Protein AF-S3BIA4-F1 (afdb_monomer_lite)

Secondary structure (DSSP, 8-state):
-HHHHHHHHHHHHHHHTT--SHHHHHHHHHHHHHHHHHHHHHHHHHHHHHHHHHHHHHHHHHHHHHHHHHHH-TT--HHHHHHHHHHHHHT--HHHHHHHEEEEEEEEEETTEEEEEEEEEEEEPPSSS-PPPEEEEEEEEEE-----EEEEEEEE-STTS-HHHHHHHHHHHHHHHHHHTTT-TTEEEEEEEESSSEE---TTTHHHHHHHHBPTTTSS-GGGGGTHHHHS-SSTT-TTSHHHHHT--EEE--PPTTPPP-TTS-STT-BEEE---STTT---GGGS-TT--EEEEEEEE--TT-S--EEEEEEEEEE--TTS-SSPPEEEE--HHHHHHHHHHHHHHTTT------HHHHHHHHHHTT-GGGGSTT-

Foldseek 3Di:
DVVVVVVVVVVVLVVLVPDPDPVSVVVVVVVVVVVLVVVLVVVLVVVVVVLLVLLQVLQQQLQAVLQAVCVVPVVDPSQVSSLVSSVVSSPDDPVQSVPFKDWDKDWDADPNFITIKIKIKGWRASPRNRDHTDIRIDIDIDTDDQDAEEFEAFDEQALVQDLVNLVVSLVVLLVCLCVPQAPDPRYWYKYFYWFQFAFAFDPVCRLVLLVFLAAPCLQCPLLNVFFCVFQVADGCSGCLQLCNVLRGFGWDQQDDVPDDDDLAAASGNRTRGDFAPPQSFADPCVVFDPPWRKTKGWQFGQGSVSPDGDDDTDIGMGTGALRYFSQHMGAIDSDSVVSSVSSVSSSVSNVGHHHGHDVSNSVVVRSSSVRPSHVDPSD

Organism: NCBI:txid1203554

Sequence (379 aa):
MISLLCKRAQSLLARVLREESGSAAVNVVFFLIGGIALTAFVVDATRVSADGARLKQATDAAAQAVAMEAAKDSETDVLGMAQRYVAVNLGLDKEQLSRDLSVAVEPVTWNDYEGYRVSASFRALPSLLGGPGKTVEVASAAVAIYNPLEIALVVPSTINETQRDMQAIRDIGEAFYDEVIDGRADRWMALVPYSDGVNVWDDAKGVSRIRSWALPDRIEPQWFRYIKQGAGVSNLASPDMPDVRKKILHVRRGMRGGELFDWTEPPGGSFEISAETCYGGNCIMSNYPGGWPYITWRGPVIPSAGNGLTGPTDQRWIAADGTVPLTALLPLTDEREKFTARLQKMIGDHEEINHAINMNIAMGWGAMALSPGFRGIDG

Structure (mmCIF, N/CA/C/O backbone):
data_AF-S3BIA4-F1
#
_entry.id   AF-S3BIA4-F1
#
loop_
_atom_site.group_PDB
_atom_site.id
_atom_site.type_symbol
_atom_site.label_atom_id
_atom_site.label_alt_id
_atom_site.label_comp_id
_atom_site.label_asym_id
_atom_site.label_entity_id
_atom_site.label_seq_id
_atom_site.pdbx_PDB_ins_code
_atom_site.Cartn_x
_atom_site.Cartn_y
_atom_site.Cartn_z
_atom_site.occupancy
_atom_site.B_iso_or_equiv
_atom_site.auth_seq_id
_atom_site.auth_comp_id
_atom_site.auth_asym_id
_atom_site.auth_atom_id
_atom_site.pdbx_PDB_model_num
ATOM 1 N N . MET A 1 1 ? -23.636 -0.942 69.032 1.00 43.38 1 MET A N 1
ATOM 2 C CA . MET A 1 1 ? -25.107 -1.142 69.058 1.00 43.38 1 MET A CA 1
ATOM 3 C C . MET A 1 1 ? -25.526 -2.607 68.936 1.00 43.38 1 MET A C 1
ATOM 5 O O . MET A 1 1 ? -26.289 -3.053 69.782 1.00 43.38 1 MET A O 1
ATOM 9 N N . ILE A 1 2 ? -25.007 -3.378 67.971 1.00 40.28 2 ILE A N 1
ATOM 10 C CA . ILE A 1 2 ? -25.405 -4.786 67.736 1.00 40.28 2 ILE A CA 1
ATOM 11 C C . ILE A 1 2 ? -25.135 -5.708 68.950 1.00 40.28 2 ILE A C 1
ATOM 13 O O . ILE A 1 2 ? -25.978 -6.534 69.291 1.00 40.28 2 ILE A O 1
ATOM 17 N N . SER A 1 3 ? -24.027 -5.527 69.686 1.00 44.41 3 SER A N 1
ATOM 18 C CA . SER A 1 3 ? -23.702 -6.399 70.838 1.00 44.41 3 SER A CA 1
ATOM 19 C C . SER A 1 3 ? -24.593 -6.187 72.074 1.00 44.41 3 SER A C 1
ATOM 21 O O . SER A 1 3 ? -24.801 -7.118 72.852 1.00 44.41 3 SER A O 1
ATOM 23 N N . LEU A 1 4 ? -25.165 -4.990 72.244 1.00 47.75 4 LEU A N 1
ATOM 24 C CA . LEU A 1 4 ? -26.103 -4.673 73.330 1.00 47.75 4 LEU A CA 1
ATOM 25 C C . LEU A 1 4 ? -27.500 -5.250 73.062 1.00 47.75 4 LEU A C 1
ATOM 27 O O . LEU A 1 4 ? -28.145 -5.743 73.987 1.00 47.75 4 LEU A O 1
ATOM 31 N N . LEU A 1 5 ? -27.932 -5.246 71.796 1.00 47.91 5 LEU A N 1
ATOM 32 C CA . LEU A 1 5 ? -29.157 -5.914 71.344 1.00 47.91 5 LEU A CA 1
ATOM 33 C C . LEU A 1 5 ? -29.059 -7.435 71.521 1.00 47.91 5 LEU A C 1
ATOM 35 O O . LEU A 1 5 ? -29.985 -8.046 72.046 1.00 47.91 5 LEU A O 1
ATOM 39 N N . CYS A 1 6 ? -27.906 -8.024 71.189 1.00 49.22 6 CYS A N 1
ATOM 40 C CA . CYS A 1 6 ? -27.667 -9.462 71.331 1.00 49.22 6 CYS A CA 1
ATOM 41 C C . CYS A 1 6 ? -27.722 -9.927 72.800 1.00 49.22 6 CYS A C 1
ATOM 43 O O . CYS A 1 6 ? -28.390 -10.908 73.119 1.00 49.22 6 CYS A O 1
ATOM 45 N N . LYS A 1 7 ? -27.102 -9.171 73.723 1.00 60.09 7 LYS A N 1
ATOM 46 C CA . LYS A 1 7 ? -27.138 -9.477 75.167 1.00 60.09 7 LYS A CA 1
ATOM 47 C C . LYS A 1 7 ? -28.540 -9.351 75.776 1.00 60.09 7 LYS A C 1
ATOM 49 O O . LYS A 1 7 ? -28.908 -10.162 76.622 1.00 60.09 7 LYS A O 1
ATOM 54 N N . ARG A 1 8 ? -29.335 -8.359 75.350 1.00 55.94 8 ARG A N 1
ATOM 55 C CA . ARG A 1 8 ? -30.739 -8.213 75.786 1.00 55.94 8 ARG A CA 1
ATOM 56 C C . ARG A 1 8 ? -31.646 -9.301 75.211 1.00 55.94 8 ARG A C 1
ATOM 58 O O . ARG A 1 8 ? -32.520 -9.781 75.922 1.00 55.94 8 ARG A O 1
ATOM 65 N N . ALA A 1 9 ? -31.430 -9.715 73.964 1.00 56.25 9 ALA A N 1
ATOM 66 C CA . ALA A 1 9 ? -32.179 -10.809 73.351 1.00 56.25 9 ALA A CA 1
ATOM 67 C C . ALA A 1 9 ? -31.901 -12.149 74.052 1.00 56.25 9 ALA A C 1
ATOM 69 O O . ALA A 1 9 ? -32.837 -12.885 74.351 1.00 56.25 9 ALA A O 1
ATOM 70 N N . GLN A 1 10 ? -30.637 -12.424 74.400 1.00 65.00 10 GLN A N 1
ATOM 71 C CA . GLN A 1 10 ? -30.249 -13.621 75.156 1.00 65.00 10 GLN A CA 1
ATOM 72 C C .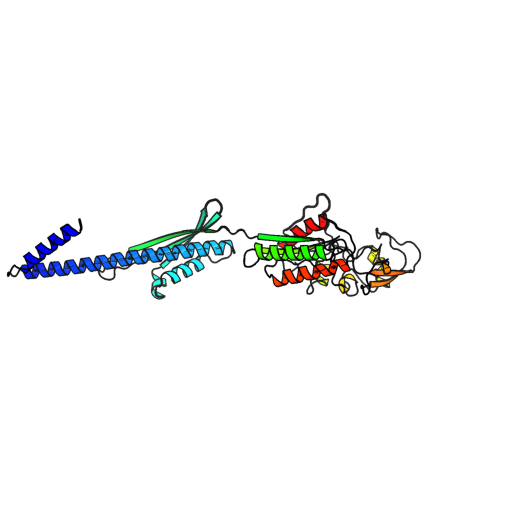 GLN A 1 10 ? -30.886 -13.674 76.552 1.00 65.00 10 GLN A C 1
ATOM 74 O O . GLN A 1 10 ? -31.347 -14.735 76.970 1.00 65.00 10 GLN A O 1
ATOM 79 N N . SER A 1 11 ? -30.954 -12.545 77.268 1.00 63.41 11 SER A N 1
ATOM 80 C CA . SER A 1 11 ? -31.575 -12.513 78.599 1.00 63.41 11 SER A CA 1
ATOM 81 C C . SER A 1 11 ? -33.101 -12.643 78.549 1.00 63.41 11 SER A C 1
ATOM 83 O O . SER A 1 11 ? -33.685 -13.270 79.431 1.00 63.41 11 SER A O 1
ATOM 85 N N . LEU A 1 12 ? -33.744 -12.105 77.508 1.00 59.97 12 LEU A N 1
ATOM 86 C CA . LEU A 1 12 ? -35.177 -12.274 77.253 1.00 59.97 12 LEU A CA 1
ATOM 87 C C . LEU A 1 12 ? -35.523 -13.725 76.898 1.00 59.97 12 LEU A C 1
ATOM 89 O O . LEU A 1 12 ? -36.446 -14.278 77.492 1.00 59.97 12 LEU A O 1
ATOM 93 N N . LEU A 1 13 ? -34.748 -14.369 76.018 1.00 58.59 13 LEU A N 1
ATOM 94 C CA . LEU A 1 13 ? -34.943 -15.780 75.661 1.00 58.59 13 LEU A CA 1
ATOM 95 C C . LEU A 1 13 ? -34.800 -16.697 76.884 1.00 58.59 13 LEU A C 1
ATOM 97 O O . LEU A 1 13 ? -35.632 -17.570 77.112 1.00 58.59 13 LEU A O 1
ATOM 101 N N . ALA A 1 14 ? -33.771 -16.460 77.704 1.00 64.44 14 ALA A N 1
ATOM 102 C CA . ALA A 1 14 ? -33.516 -17.234 78.917 1.00 64.44 14 ALA A CA 1
ATOM 103 C C . ALA A 1 14 ? -34.616 -17.071 79.980 1.00 64.44 14 ALA A C 1
ATOM 105 O O . ALA A 1 14 ? -34.832 -17.971 80.791 1.00 64.44 14 ALA A O 1
ATOM 106 N N . ARG A 1 15 ? -35.308 -15.925 79.990 1.00 62.84 15 ARG A N 1
ATOM 107 C CA . ARG A 1 15 ? -36.414 -15.647 80.913 1.00 62.84 15 ARG A CA 1
ATOM 108 C C . ARG A 1 15 ? -37.718 -16.300 80.454 1.00 62.84 15 ARG A C 1
ATOM 110 O O . ARG A 1 15 ? -38.421 -16.857 81.284 1.00 62.84 15 ARG A O 1
ATOM 117 N N . VAL A 1 16 ? -37.986 -16.300 79.148 1.00 56.84 16 VAL A N 1
ATOM 118 C CA . VAL A 1 16 ? -39.157 -16.959 78.541 1.00 56.84 16 VAL A CA 1
ATOM 119 C C . VAL A 1 16 ? -39.058 -18.485 78.631 1.00 56.84 16 VAL A C 1
ATOM 121 O O . VAL A 1 16 ? -40.048 -19.143 78.919 1.00 56.84 16 VAL A O 1
ATOM 124 N N . LEU A 1 17 ? -37.858 -19.053 78.470 1.00 58.50 17 LEU A N 1
ATOM 125 C CA . LEU A 1 17 ? -37.612 -20.496 78.625 1.00 58.50 17 LEU A CA 1
ATOM 126 C C . LEU A 1 17 ? -37.748 -21.003 80.076 1.00 58.50 17 LEU A C 1
ATOM 128 O O . LEU A 1 17 ? -37.737 -22.210 80.292 1.00 58.50 17 LEU A O 1
ATOM 132 N N . ARG A 1 18 ? -37.849 -20.105 81.067 1.00 63.12 18 ARG A N 1
ATOM 133 C CA . ARG A 1 18 ? -37.967 -20.436 82.499 1.00 63.12 18 ARG A CA 1
ATOM 134 C C . ARG A 1 18 ? -39.399 -20.381 83.048 1.00 63.12 18 ARG A C 1
ATOM 136 O O . ARG A 1 18 ? -39.588 -20.729 84.209 1.00 63.12 18 ARG A O 1
ATOM 143 N N . GLU A 1 19 ? -40.391 -19.947 82.270 1.00 51.38 19 GLU A N 1
ATOM 144 C CA . GLU A 1 19 ? -41.794 -19.902 82.714 1.00 51.38 19 GLU A CA 1
ATOM 145 C C . GLU A 1 19 ? -42.533 -21.202 82.339 1.00 51.38 19 GLU A C 1
ATOM 147 O O . GLU A 1 19 ? -42.832 -21.447 81.179 1.00 51.38 19 GLU A O 1
ATOM 152 N N . GLU A 1 20 ? -42.878 -22.045 83.317 1.00 50.62 20 GLU A N 1
ATOM 153 C CA . GLU A 1 20 ? -43.645 -23.294 83.120 1.00 50.62 20 GLU A CA 1
ATOM 154 C C . GLU A 1 20 ? -45.171 -23.065 83.049 1.00 50.62 20 GLU A C 1
ATOM 156 O O . GLU A 1 20 ? -45.965 -23.757 83.683 1.00 50.62 20 GLU A O 1
ATOM 161 N N . SER A 1 21 ? -45.620 -22.077 82.276 1.00 54.34 21 SER A N 1
ATOM 162 C CA . SER A 1 21 ? -47.048 -21.891 81.978 1.00 54.34 21 SER A CA 1
ATOM 163 C C . SER A 1 21 ? -47.266 -21.877 80.468 1.00 54.34 21 SER A C 1
ATOM 165 O O . SER A 1 21 ? -46.373 -21.491 79.717 1.00 54.34 21 SER A O 1
ATOM 167 N N . GLY A 1 22 ? -48.440 -22.311 79.995 1.00 48.25 22 GLY A N 1
ATOM 168 C CA . GLY A 1 22 ? -48.741 -22.519 78.568 1.00 48.25 22 GLY A CA 1
ATOM 169 C C . GLY A 1 22 ? -48.501 -21.320 77.630 1.00 48.25 22 GLY A C 1
ATOM 170 O O . GLY A 1 22 ? -48.536 -21.497 76.416 1.00 48.25 22 GLY A O 1
ATOM 171 N N . SER A 1 23 ? -48.206 -20.121 78.151 1.00 52.47 23 SER A N 1
ATOM 172 C CA . SER A 1 23 ? -47.787 -18.950 77.367 1.00 52.47 23 SER A CA 1
ATOM 173 C C . SER A 1 23 ? -46.310 -18.984 76.934 1.00 52.47 23 SER A C 1
ATOM 175 O O . SER A 1 23 ? -45.966 -18.409 75.901 1.00 52.47 23 SER A O 1
ATOM 177 N N . ALA A 1 24 ? -45.431 -19.684 77.658 1.00 53.91 24 ALA A N 1
ATOM 178 C CA . ALA A 1 24 ? -44.005 -19.759 77.337 1.00 53.91 24 ALA A CA 1
ATOM 179 C C . ALA A 1 24 ? -43.740 -20.574 76.068 1.00 53.91 24 ALA A C 1
ATOM 181 O O . ALA A 1 24 ? -42.945 -20.160 75.228 1.00 53.91 24 ALA A O 1
ATOM 182 N N . ALA A 1 25 ? -44.470 -21.677 75.875 1.00 55.44 25 ALA A N 1
ATOM 183 C CA . ALA A 1 25 ? -44.420 -22.456 74.638 1.00 55.44 25 ALA A CA 1
ATOM 184 C C . ALA A 1 25 ? -44.837 -21.608 73.423 1.00 55.44 25 ALA A C 1
ATOM 186 O O . ALA A 1 25 ? -44.184 -21.647 72.383 1.00 55.44 25 ALA A O 1
ATOM 187 N N . VAL A 1 26 ? -45.870 -20.774 73.580 1.00 56.50 26 VAL A N 1
ATOM 188 C CA . VAL A 1 26 ? -46.344 -19.855 72.534 1.00 56.50 26 VAL A CA 1
ATOM 189 C C . VAL A 1 26 ? -45.287 -18.790 72.219 1.00 56.50 26 VAL A C 1
ATOM 191 O O . VAL A 1 26 ? -44.965 -18.572 71.052 1.00 56.50 26 VAL A O 1
ATOM 194 N N . ASN A 1 27 ? -44.672 -18.183 73.236 1.00 57.88 27 ASN A N 1
ATOM 195 C CA . ASN A 1 27 ? -43.607 -17.195 73.044 1.00 57.88 27 ASN A CA 1
ATOM 196 C C . ASN A 1 27 ? -42.353 -17.797 72.388 1.00 57.88 27 ASN A C 1
ATOM 198 O O . ASN A 1 27 ? -41.784 -17.180 71.490 1.00 57.88 27 ASN A O 1
ATOM 202 N N . VAL A 1 28 ? -41.937 -19.005 72.783 1.00 63.72 28 VAL A N 1
ATOM 203 C CA . VAL A 1 28 ? -40.812 -19.724 72.156 1.00 63.72 28 VAL A CA 1
ATOM 204 C C . VAL A 1 28 ? -41.084 -19.981 70.673 1.00 63.72 28 VAL A C 1
ATOM 206 O O . VAL A 1 28 ? -40.201 -19.747 69.849 1.00 63.72 28 VAL A O 1
ATOM 209 N N . VAL A 1 29 ? -42.306 -20.387 70.315 1.00 64.12 29 VAL A N 1
ATOM 210 C CA . VAL A 1 29 ? -42.715 -20.574 68.915 1.00 64.12 29 VAL A CA 1
ATOM 211 C C . VAL A 1 29 ? -42.663 -19.251 68.142 1.00 64.12 29 VAL A C 1
ATOM 213 O O . VAL A 1 29 ? -42.110 -19.221 67.044 1.00 64.12 29 VAL A O 1
ATOM 216 N N . PHE A 1 30 ? -43.131 -18.137 68.716 1.00 65.31 30 PHE A N 1
ATOM 217 C CA . PHE A 1 30 ? -43.017 -16.818 68.078 1.00 65.31 30 PHE A CA 1
ATOM 218 C C . PHE A 1 30 ? -41.562 -16.368 67.880 1.00 65.31 30 PHE A C 1
ATOM 220 O O . PHE A 1 30 ? -41.237 -15.829 66.822 1.00 65.31 30 PHE A O 1
ATOM 227 N N . PHE A 1 31 ? -40.667 -16.618 68.842 1.00 68.81 31 PHE A N 1
ATOM 228 C CA . PHE A 1 31 ? -39.239 -16.314 68.688 1.00 68.81 31 PHE A CA 1
ATOM 229 C C . PHE A 1 31 ? -38.562 -17.187 67.627 1.00 68.81 31 PHE A C 1
ATOM 231 O O . PHE A 1 31 ? -37.722 -16.687 66.882 1.00 68.81 31 PHE A O 1
ATOM 238 N N . LEU A 1 32 ? -38.940 -18.463 67.522 1.00 65.31 32 LEU A N 1
ATOM 239 C CA . LEU A 1 32 ? -38.460 -19.370 66.476 1.00 65.31 32 LEU A CA 1
ATOM 240 C C . LEU A 1 32 ? -38.919 -18.920 65.086 1.00 65.31 32 LEU A C 1
ATOM 242 O O . LEU A 1 32 ? -38.095 -18.795 64.184 1.00 65.31 32 LEU A O 1
ATOM 246 N N . ILE A 1 33 ? -40.207 -18.603 64.930 1.00 67.75 33 ILE A N 1
ATOM 247 C CA . ILE A 1 33 ? -40.769 -18.098 63.670 1.00 67.75 33 ILE A CA 1
ATOM 248 C C . ILE A 1 33 ? -40.123 -16.758 63.294 1.00 67.75 33 ILE A C 1
ATOM 250 O O . ILE A 1 33 ? -39.681 -16.584 62.160 1.00 67.75 33 ILE A O 1
ATOM 254 N N . GLY A 1 34 ? -39.996 -15.829 64.247 1.00 64.38 34 GLY A N 1
ATOM 255 C CA . GLY A 1 34 ? -39.342 -14.537 64.030 1.00 64.38 34 GLY A CA 1
ATOM 256 C C . GLY A 1 34 ? -37.853 -14.662 63.695 1.00 64.38 34 GLY A C 1
ATOM 257 O O . GLY A 1 34 ? -37.352 -13.936 62.839 1.00 64.38 34 GLY A O 1
ATOM 258 N N . GLY A 1 35 ? -37.150 -15.612 64.319 1.00 68.25 35 GLY A N 1
ATOM 259 C CA . GLY A 1 35 ? -35.746 -15.912 64.040 1.00 68.25 35 GLY A CA 1
ATOM 260 C C . GLY A 1 35 ? -35.528 -16.483 62.639 1.00 68.25 35 GLY A C 1
ATOM 261 O O . GLY A 1 35 ? -34.635 -16.016 61.936 1.00 68.25 35 GLY A O 1
ATOM 262 N N . ILE A 1 36 ? -36.373 -17.430 62.214 1.00 71.88 36 ILE A N 1
ATOM 263 C CA . ILE A 1 36 ? -36.353 -18.009 60.859 1.00 71.88 36 ILE A CA 1
ATOM 264 C C . ILE A 1 36 ? -36.692 -16.946 59.807 1.00 71.88 36 ILE A C 1
ATOM 266 O O . ILE A 1 36 ? -36.041 -16.875 58.767 1.00 71.88 36 ILE A O 1
ATOM 270 N N . ALA A 1 37 ? -37.670 -16.080 60.079 1.00 66.94 37 ALA A N 1
ATOM 271 C CA . ALA A 1 37 ? -38.014 -14.982 59.181 1.00 66.94 37 ALA A CA 1
ATOM 272 C C . ALA A 1 37 ? -36.857 -13.974 59.027 1.00 66.94 37 ALA A C 1
ATOM 274 O O . ALA A 1 37 ? -36.592 -13.501 57.924 1.00 66.94 37 ALA A O 1
ATOM 275 N N . LEU A 1 38 ? -36.130 -13.679 60.111 1.00 67.25 38 LEU A N 1
ATOM 276 C CA . LEU A 1 38 ? -34.954 -12.802 60.090 1.00 67.25 38 LEU A CA 1
ATOM 277 C C . LEU A 1 38 ? -33.794 -13.395 59.287 1.00 67.25 38 LEU A C 1
ATOM 279 O O . LEU A 1 38 ? -33.192 -12.687 58.483 1.00 67.25 38 LEU A O 1
ATOM 283 N N . THR A 1 39 ? -33.472 -14.676 59.473 1.00 69.56 39 THR A N 1
ATOM 284 C CA . THR A 1 39 ? -32.423 -15.330 58.677 1.00 69.56 39 THR A CA 1
ATOM 285 C C . THR A 1 39 ? -32.820 -15.442 57.211 1.00 69.56 39 THR A C 1
ATOM 287 O O . THR A 1 39 ? -31.991 -15.152 56.352 1.00 69.56 39 THR A O 1
ATOM 290 N N . ALA A 1 40 ? -34.080 -15.768 56.914 1.00 68.62 40 ALA A N 1
ATOM 291 C CA . ALA A 1 40 ? -34.603 -15.765 55.551 1.00 68.62 40 ALA A CA 1
ATOM 292 C C . ALA A 1 40 ? -34.499 -14.374 54.898 1.00 68.62 40 ALA A C 1
ATOM 294 O O . ALA A 1 40 ? -34.045 -14.269 53.763 1.00 68.62 40 ALA A O 1
ATOM 295 N N . PHE A 1 41 ? -34.813 -13.303 55.638 1.00 72.44 41 PHE A N 1
ATOM 296 C CA . PHE A 1 41 ? -34.658 -11.924 55.163 1.00 72.44 41 PHE A CA 1
ATOM 297 C C . PHE A 1 41 ? -33.201 -11.581 54.863 1.00 72.44 41 PHE A C 1
ATOM 299 O O . PHE A 1 41 ? -32.908 -11.004 53.820 1.00 72.44 41 PHE A O 1
ATOM 306 N N . VAL A 1 42 ? -32.279 -11.947 55.758 1.00 72.94 42 VAL A N 1
ATOM 307 C CA . VAL A 1 42 ? -30.845 -11.704 55.558 1.00 72.94 42 VAL A CA 1
ATOM 308 C C . VAL A 1 42 ? -30.334 -12.453 54.327 1.00 72.94 42 VAL A C 1
ATOM 310 O O . VAL A 1 42 ? -29.602 -11.864 53.539 1.00 72.94 42 VAL A O 1
ATOM 313 N N . VAL A 1 43 ? -30.736 -13.711 54.130 1.00 73.94 43 VAL A N 1
ATOM 314 C CA . VAL A 1 43 ? -30.337 -14.515 52.963 1.00 73.94 43 VAL A CA 1
ATOM 315 C C . VAL A 1 43 ? -30.920 -13.957 51.663 1.00 73.94 43 VAL A C 1
ATOM 317 O O . VAL A 1 43 ? -30.187 -13.803 50.688 1.00 73.94 43 VAL A O 1
ATOM 320 N N . ASP A 1 44 ? -32.207 -13.602 51.633 1.00 73.25 44 ASP A N 1
ATOM 321 C CA . ASP A 1 44 ? -32.818 -13.000 50.442 1.00 73.25 44 ASP A CA 1
ATOM 322 C C . ASP A 1 44 ? -32.177 -11.626 50.134 1.00 73.25 44 ASP A C 1
ATOM 324 O O . ASP A 1 44 ? -31.879 -11.325 48.978 1.00 73.25 44 ASP A O 1
ATOM 328 N N . ALA A 1 45 ? -31.866 -10.812 51.151 1.00 69.00 45 ALA A N 1
ATOM 329 C CA . ALA A 1 45 ? -31.207 -9.516 50.971 1.00 69.00 45 ALA A CA 1
ATOM 330 C C . ALA A 1 45 ? -29.757 -9.639 50.464 1.00 69.00 45 ALA A C 1
ATOM 332 O O . ALA A 1 45 ? -29.339 -8.864 49.594 1.00 69.00 45 ALA A O 1
ATOM 333 N N . THR A 1 46 ? -28.979 -10.603 50.973 1.00 72.62 46 THR A N 1
ATOM 334 C CA . THR A 1 46 ? -27.608 -10.839 50.492 1.00 72.62 46 THR A CA 1
ATOM 335 C C . THR A 1 46 ? -27.593 -11.380 49.069 1.00 72.62 46 THR A C 1
ATOM 337 O O . THR A 1 46 ? -26.749 -10.957 48.281 1.00 72.62 46 THR A O 1
ATOM 340 N N . ARG A 1 47 ? -28.554 -12.236 48.707 1.00 71.81 47 ARG A N 1
ATOM 341 C CA . ARG A 1 47 ? -28.699 -12.769 47.349 1.00 71.81 47 ARG A CA 1
ATOM 342 C C . ARG A 1 47 ? -29.042 -11.676 46.337 1.00 71.81 47 ARG A C 1
ATOM 344 O O . ARG A 1 47 ? -28.310 -11.516 45.369 1.00 71.81 47 ARG A O 1
ATOM 351 N N . VAL A 1 48 ? -30.047 -10.842 46.622 1.00 72.12 48 VAL A N 1
ATOM 352 C CA . VAL A 1 48 ? -30.406 -9.687 45.769 1.00 72.12 48 VAL A CA 1
ATOM 353 C C . VAL A 1 48 ? -29.219 -8.734 45.578 1.00 72.12 48 VAL A C 1
ATOM 355 O O . VAL A 1 48 ? -28.998 -8.220 44.483 1.00 72.12 48 VAL A O 1
ATOM 358 N N . SER A 1 49 ? -28.429 -8.508 46.632 1.00 73.69 49 SER A N 1
ATOM 359 C CA . SER A 1 49 ? -27.235 -7.654 46.557 1.00 73.69 49 SER A CA 1
ATOM 360 C C . SER A 1 49 ? -26.122 -8.283 45.707 1.00 73.69 49 SER A C 1
ATOM 362 O O . SER A 1 49 ? -25.485 -7.589 44.917 1.00 73.69 49 SER A O 1
ATOM 364 N N . ALA A 1 50 ? -25.898 -9.594 45.842 1.00 74.94 50 ALA A N 1
ATOM 365 C CA . ALA A 1 50 ? -24.923 -10.331 45.042 1.00 74.94 50 ALA A CA 1
ATOM 366 C C . ALA A 1 50 ? -25.313 -10.373 43.554 1.00 74.94 50 ALA A C 1
ATOM 368 O O . ALA A 1 50 ? -24.452 -10.186 42.694 1.00 74.94 50 ALA A O 1
ATOM 369 N N . ASP A 1 51 ? -26.601 -10.546 43.253 1.00 75.38 51 ASP A N 1
ATOM 370 C CA . ASP A 1 51 ? -27.128 -10.541 41.886 1.00 75.38 51 ASP A CA 1
ATOM 371 C C . ASP A 1 51 ? -26.952 -9.163 41.229 1.00 75.38 51 ASP A C 1
ATOM 373 O O . ASP A 1 51 ? -26.507 -9.074 40.085 1.00 75.38 51 ASP A O 1
ATOM 377 N N . GLY A 1 52 ? -27.194 -8.074 41.969 1.00 77.19 52 GLY A N 1
ATOM 378 C CA . GLY A 1 52 ? -26.939 -6.714 41.485 1.00 77.19 52 GLY A CA 1
ATOM 379 C C . GLY A 1 52 ? -25.461 -6.432 41.194 1.00 77.19 52 GLY A C 1
ATOM 380 O O . GLY A 1 52 ? -25.141 -5.797 40.190 1.00 77.19 52 GLY A O 1
ATOM 381 N N . ALA A 1 53 ? -24.546 -6.942 42.024 1.00 81.31 53 ALA A N 1
ATOM 382 C CA . ALA A 1 53 ? -23.108 -6.805 41.790 1.00 81.31 53 ALA A CA 1
ATOM 383 C C . ALA A 1 53 ? -22.649 -7.576 40.539 1.00 81.31 53 ALA A C 1
ATOM 385 O O . ALA A 1 53 ? -21.875 -7.047 39.741 1.00 81.31 53 ALA A O 1
ATOM 386 N N . ARG A 1 54 ? -23.166 -8.796 40.328 1.00 82.69 54 ARG A N 1
ATOM 387 C CA . ARG A 1 54 ? -22.904 -9.586 39.111 1.00 82.69 54 ARG A CA 1
ATOM 388 C C . ARG A 1 54 ? -23.459 -8.907 37.867 1.00 82.69 54 ARG A C 1
ATOM 390 O O . ARG A 1 54 ? -22.754 -8.807 36.869 1.00 82.69 54 ARG A O 1
ATOM 397 N N . LEU A 1 55 ? -24.687 -8.389 37.944 1.00 85.50 55 LEU A N 1
ATOM 398 C CA . LEU A 1 55 ? -25.307 -7.628 36.862 1.00 85.50 55 LEU A CA 1
ATOM 399 C C . LEU A 1 55 ? -24.467 -6.394 36.508 1.00 85.50 55 LEU A C 1
ATOM 401 O O . LEU A 1 55 ? -24.221 -6.146 35.331 1.00 85.50 55 LEU A O 1
ATOM 405 N N . LYS A 1 56 ? -23.957 -5.663 37.508 1.00 88.19 56 LYS A N 1
ATOM 406 C CA . LYS A 1 56 ? -23.049 -4.530 37.287 1.00 88.19 56 LYS A CA 1
ATOM 407 C C . LYS A 1 56 ? -21.762 -4.943 36.587 1.00 88.19 56 LYS A C 1
ATOM 409 O O . LYS A 1 56 ? -21.438 -4.356 35.563 1.00 88.19 56 LYS A O 1
ATOM 414 N N . GLN A 1 57 ? -21.086 -5.980 37.074 1.00 88.62 57 GLN A N 1
ATOM 415 C CA . GLN A 1 57 ? -19.858 -6.482 36.455 1.00 88.62 57 GLN A CA 1
ATOM 416 C C . GLN A 1 57 ? -20.086 -6.948 35.006 1.00 88.62 57 GLN A C 1
ATOM 418 O O . GLN A 1 57 ? -19.286 -6.647 34.123 1.00 88.62 57 GLN A O 1
ATOM 423 N N . ALA A 1 58 ? -21.199 -7.639 34.747 1.00 89.50 58 ALA A N 1
ATOM 424 C CA . ALA A 1 58 ? -21.596 -8.078 33.413 1.00 89.50 58 ALA A CA 1
ATOM 425 C C . ALA A 1 58 ? -21.863 -6.890 32.471 1.00 89.50 58 ALA A C 1
ATOM 427 O O . ALA A 1 58 ? -21.432 -6.899 31.319 1.00 89.50 58 ALA A O 1
ATOM 428 N N . THR A 1 59 ? -22.530 -5.852 32.978 1.00 91.00 59 THR A N 1
ATOM 429 C CA . THR A 1 59 ? -22.840 -4.622 32.235 1.00 91.00 59 THR A CA 1
ATOM 430 C C . THR A 1 59 ? -21.580 -3.786 31.975 1.00 91.00 59 THR A C 1
ATOM 432 O O . THR A 1 59 ? -21.429 -3.245 30.884 1.00 91.00 59 THR A O 1
ATOM 435 N N . ASP A 1 60 ? -20.635 -3.731 32.923 1.00 91.50 60 ASP A N 1
ATOM 436 C CA . ASP A 1 60 ? -19.326 -3.078 32.754 1.00 91.50 60 ASP A CA 1
ATOM 437 C C . ASP A 1 60 ? -18.502 -3.751 31.649 1.00 91.50 60 ASP A C 1
ATOM 439 O O . ASP A 1 60 ? -18.019 -3.078 30.738 1.00 91.50 60 ASP A O 1
ATOM 443 N N . ALA A 1 61 ? -18.401 -5.084 31.687 1.00 90.12 61 ALA A N 1
ATOM 444 C CA . ALA A 1 61 ? -17.704 -5.855 30.660 1.00 90.12 61 ALA A CA 1
ATOM 445 C C . ALA A 1 61 ? -18.358 -5.689 29.278 1.00 90.12 61 ALA A C 1
ATOM 447 O O . ALA A 1 61 ? -17.658 -5.515 28.282 1.00 90.12 61 ALA A O 1
ATOM 448 N N . ALA A 1 62 ? -19.695 -5.701 29.221 1.00 92.25 62 ALA A N 1
ATOM 449 C CA . ALA A 1 62 ? -20.441 -5.477 27.989 1.00 92.25 62 ALA A CA 1
ATOM 450 C C . ALA A 1 62 ? -20.193 -4.076 27.416 1.00 92.25 62 ALA A C 1
ATOM 452 O O . ALA A 1 62 ? -19.889 -3.959 26.233 1.00 92.25 62 ALA A O 1
ATOM 453 N N . ALA A 1 63 ? -20.269 -3.026 28.242 1.00 92.94 63 ALA A N 1
ATOM 454 C CA . ALA A 1 63 ? -20.023 -1.656 27.801 1.00 92.94 63 ALA A CA 1
ATOM 455 C C . ALA A 1 63 ? -18.605 -1.492 27.241 1.00 92.94 63 ALA A C 1
ATOM 457 O O . ALA A 1 63 ? -18.443 -0.954 26.149 1.00 92.94 63 ALA A O 1
ATOM 458 N N . GLN A 1 64 ? -17.589 -2.012 27.939 1.00 91.44 64 GLN A N 1
ATOM 459 C CA . GLN A 1 64 ? -16.201 -1.955 27.477 1.00 91.44 64 GLN A CA 1
ATOM 460 C C . GLN A 1 64 ? -15.999 -2.692 26.146 1.00 91.44 64 GLN A C 1
ATOM 462 O O . GLN A 1 64 ? -15.341 -2.166 25.250 1.00 91.44 64 GLN A O 1
ATOM 467 N N . ALA A 1 65 ? -16.553 -3.899 26.012 1.00 90.06 65 ALA A N 1
ATOM 468 C CA . ALA A 1 65 ? -16.377 -4.709 24.814 1.00 90.06 65 ALA A CA 1
ATOM 469 C C . ALA A 1 65 ? -17.096 -4.102 23.601 1.00 90.06 65 ALA A C 1
ATOM 471 O O . ALA A 1 65 ? -16.504 -4.008 22.530 1.00 90.06 65 ALA A O 1
ATOM 472 N N . VAL A 1 66 ? -18.333 -3.633 23.787 1.00 92.62 66 VAL A N 1
ATOM 473 C CA . VAL A 1 66 ? -19.113 -2.963 22.739 1.00 92.62 66 VAL A CA 1
ATOM 474 C C . VAL A 1 66 ? -18.437 -1.672 22.294 1.00 92.62 66 VAL A C 1
ATOM 476 O O . VAL A 1 66 ? -18.288 -1.463 21.097 1.00 92.62 66 VAL A O 1
ATOM 479 N N . ALA A 1 67 ? -17.988 -0.832 23.234 1.00 89.62 67 ALA A N 1
ATOM 480 C CA . ALA A 1 67 ? -17.303 0.411 22.893 1.00 89.62 67 ALA A CA 1
ATOM 481 C C . ALA A 1 67 ? -16.020 0.156 22.094 1.00 89.62 67 ALA A C 1
ATOM 483 O O . ALA A 1 67 ? -15.790 0.822 21.093 1.00 89.62 67 ALA A O 1
ATOM 484 N N . MET A 1 68 ? -15.208 -0.824 22.501 1.00 86.81 68 MET A N 1
ATOM 485 C CA . MET A 1 68 ? -13.973 -1.163 21.791 1.00 86.81 68 MET A CA 1
ATOM 486 C C . MET A 1 68 ? -14.240 -1.724 20.391 1.00 86.81 68 MET A C 1
ATOM 488 O O . MET A 1 68 ? -13.553 -1.348 19.448 1.00 86.81 68 MET A O 1
ATOM 492 N N . GLU A 1 69 ? -15.204 -2.632 20.246 1.00 86.88 69 GLU A N 1
ATOM 493 C CA . GLU A 1 69 ? -15.443 -3.292 18.962 1.00 86.88 69 GLU A CA 1
ATOM 494 C C . GLU A 1 69 ? -16.123 -2.361 17.960 1.00 86.88 69 GLU A C 1
ATOM 496 O O . GLU A 1 69 ? -15.677 -2.262 16.822 1.00 86.88 69 GLU A O 1
ATOM 501 N N . ALA A 1 70 ? -17.100 -1.575 18.415 1.00 86.69 70 ALA A N 1
ATOM 502 C CA . ALA A 1 70 ? -17.722 -0.547 17.591 1.00 86.69 70 ALA A CA 1
ATOM 503 C C . ALA A 1 70 ? -16.735 0.553 17.158 1.00 86.69 70 ALA A C 1
ATOM 505 O O . ALA A 1 70 ? -16.919 1.156 16.107 1.00 86.69 70 ALA A O 1
ATOM 506 N N . ALA A 1 71 ? -15.683 0.812 17.946 1.00 83.38 71 ALA A N 1
ATOM 507 C CA . ALA A 1 71 ? -14.631 1.752 17.565 1.00 83.38 71 ALA A CA 1
ATOM 508 C C . ALA A 1 71 ? -13.682 1.201 16.485 1.00 83.38 71 ALA A C 1
ATOM 510 O O . ALA A 1 71 ? -13.065 1.990 15.774 1.00 83.38 71 ALA A O 1
ATOM 511 N N . LYS A 1 72 ? -13.564 -0.127 16.346 1.00 80.38 72 LYS A N 1
ATOM 512 C CA . LYS A 1 72 ? -12.804 -0.768 15.257 1.00 80.38 72 LYS A CA 1
ATOM 513 C C . LYS A 1 72 ? -13.644 -0.940 13.995 1.00 80.38 72 LYS A C 1
ATOM 515 O O . LYS A 1 72 ? -13.131 -0.754 12.897 1.00 80.38 72 LYS A O 1
ATOM 520 N N . ASP A 1 73 ? -14.905 -1.329 14.164 1.00 80.19 73 ASP A N 1
ATOM 521 C CA . ASP A 1 73 ? -15.856 -1.590 13.088 1.00 80.19 73 ASP A CA 1
ATOM 522 C C . ASP A 1 73 ? -17.216 -0.961 13.416 1.00 80.19 73 ASP A C 1
ATOM 524 O O . ASP A 1 73 ? -17.960 -1.435 14.283 1.00 80.19 73 ASP A O 1
ATOM 528 N N . SER A 1 74 ? -17.559 0.093 12.675 1.00 77.12 74 SER A N 1
ATOM 529 C CA . SER A 1 74 ? -18.814 0.829 12.830 1.00 77.12 74 SER A CA 1
ATOM 530 C C . SER A 1 74 ? -20.065 0.013 12.482 1.00 77.12 74 SER A C 1
ATOM 532 O O . SER A 1 74 ? -21.163 0.418 12.856 1.00 77.12 74 SER A O 1
ATOM 534 N N . GLU A 1 75 ? -19.934 -1.116 11.774 1.00 82.38 75 GLU A N 1
ATOM 535 C CA . GLU A 1 75 ? -21.058 -1.995 11.415 1.00 82.38 75 GLU A CA 1
ATOM 536 C C . GLU A 1 75 ? -21.355 -3.071 12.478 1.00 82.38 75 GLU A C 1
ATOM 538 O O . GLU A 1 75 ? -22.273 -3.881 12.317 1.00 82.38 75 GLU A O 1
ATOM 543 N N . THR A 1 76 ? -20.617 -3.075 13.593 1.00 86.88 76 THR A N 1
ATOM 544 C CA . THR A 1 76 ? -20.784 -4.051 14.676 1.00 86.88 76 THR A CA 1
ATOM 545 C C . THR A 1 76 ? -22.219 -4.078 15.228 1.00 86.88 76 THR A C 1
ATOM 547 O O . THR A 1 76 ? -22.783 -3.053 15.615 1.00 86.88 76 THR A O 1
ATOM 550 N N . ASP A 1 77 ? -22.798 -5.278 15.384 1.00 90.56 77 ASP A N 1
ATOM 551 C CA . ASP A 1 77 ? -24.057 -5.495 16.118 1.00 90.56 77 ASP A CA 1
ATOM 552 C C . ASP A 1 77 ? -23.859 -5.289 17.633 1.00 90.56 77 ASP A C 1
ATOM 554 O O . ASP A 1 77 ? -23.671 -6.230 18.416 1.00 90.56 77 ASP A O 1
ATOM 558 N N . VAL A 1 78 ? -23.894 -4.020 18.045 1.00 93.00 78 VAL A N 1
ATOM 559 C CA . VAL A 1 78 ? -23.662 -3.576 19.426 1.00 93.00 78 VAL A CA 1
ATOM 560 C C . VAL A 1 78 ? -24.674 -4.152 20.419 1.00 93.00 78 VAL A C 1
ATOM 562 O O . VAL A 1 78 ? -24.311 -4.504 21.544 1.00 93.00 78 VAL A O 1
ATOM 565 N N . LEU A 1 79 ? -25.937 -4.309 20.008 1.00 91.19 79 LEU A N 1
ATOM 566 C CA . LEU A 1 79 ? -26.998 -4.833 20.867 1.00 91.19 79 LEU A CA 1
ATOM 567 C C . LEU A 1 79 ? -26.836 -6.338 21.084 1.00 91.19 79 LEU A C 1
ATOM 569 O O . LEU A 1 79 ? -26.847 -6.799 22.230 1.00 91.19 79 LEU A O 1
ATOM 573 N N . GLY A 1 80 ? -26.651 -7.107 20.009 1.00 88.00 80 GLY A N 1
ATOM 574 C CA . GLY A 1 80 ? -26.443 -8.548 20.113 1.00 88.00 80 GLY A CA 1
ATOM 575 C C . GLY A 1 80 ? -25.157 -8.890 20.864 1.00 88.00 80 GLY A C 1
ATOM 576 O O . GLY A 1 80 ? -25.124 -9.853 21.636 1.00 88.00 80 GLY A O 1
ATOM 577 N N . MET A 1 81 ? -24.104 -8.080 20.714 1.00 90.50 81 MET A N 1
ATOM 578 C CA . MET A 1 81 ? -22.870 -8.228 21.486 1.00 90.50 81 MET A CA 1
ATOM 579 C C . MET A 1 81 ? -23.090 -7.959 22.980 1.00 90.50 81 MET A C 1
ATOM 581 O O . MET A 1 81 ? -22.716 -8.804 23.800 1.00 90.50 81 MET A O 1
ATOM 585 N N . ALA A 1 82 ? -23.754 -6.856 23.346 1.00 91.00 82 ALA A N 1
ATOM 586 C CA . ALA A 1 82 ? -24.078 -6.548 24.740 1.00 91.00 82 ALA A CA 1
ATOM 587 C C . ALA A 1 82 ? -24.904 -7.662 25.399 1.00 91.00 82 ALA A C 1
ATOM 589 O O . ALA A 1 82 ? -24.583 -8.103 26.503 1.00 91.00 82 ALA A O 1
ATOM 590 N N . GLN A 1 83 ? -25.929 -8.171 24.706 1.00 88.69 83 GLN A N 1
ATOM 591 C CA . GLN A 1 83 ? -26.772 -9.266 25.192 1.00 88.69 83 GLN A CA 1
ATOM 592 C C . GLN A 1 83 ? -25.959 -10.530 25.493 1.00 88.69 83 GLN A C 1
ATOM 594 O O . GLN A 1 83 ? -26.123 -11.125 26.560 1.00 88.69 83 GLN A O 1
ATOM 599 N N . ARG A 1 84 ? -25.048 -10.921 24.591 1.00 86.94 84 ARG A N 1
ATOM 600 C CA . ARG A 1 84 ? -24.163 -12.080 24.793 1.00 86.94 84 ARG A CA 1
ATOM 601 C C . ARG A 1 84 ? -23.228 -11.877 25.986 1.00 86.94 84 ARG A C 1
ATOM 603 O O . ARG A 1 84 ? -23.124 -12.772 26.823 1.00 86.94 84 ARG A O 1
ATOM 610 N N . TYR A 1 85 ? -22.590 -10.710 26.097 1.00 87.12 85 TYR A N 1
ATOM 611 C CA . TYR A 1 85 ? -21.685 -10.403 27.210 1.00 87.12 85 TYR A CA 1
ATOM 612 C C . TYR A 1 85 ? -22.401 -10.404 28.560 1.00 87.12 85 TYR A C 1
ATOM 614 O O . TYR A 1 85 ? -21.903 -11.000 29.518 1.00 87.12 85 TYR A O 1
ATOM 622 N N . VAL A 1 86 ? -23.579 -9.782 28.635 1.00 87.44 86 VAL A N 1
ATOM 623 C CA . VAL A 1 86 ? -24.378 -9.748 29.862 1.00 87.44 86 VAL A CA 1
ATOM 624 C C . VAL A 1 86 ? -24.829 -11.163 30.241 1.00 87.44 86 VAL A C 1
ATOM 626 O O . VAL A 1 86 ? -24.620 -11.588 31.377 1.00 87.44 86 VAL A O 1
ATOM 629 N N . ALA A 1 87 ? -25.354 -11.938 29.285 1.00 83.25 87 ALA A N 1
ATOM 630 C CA . ALA A 1 87 ? -25.836 -13.298 29.524 1.00 83.25 87 ALA A CA 1
ATOM 631 C C . ALA A 1 87 ? -24.738 -14.258 30.021 1.00 83.25 87 ALA A C 1
ATOM 633 O O . ALA A 1 87 ? -24.965 -15.004 30.974 1.00 83.25 87 ALA A O 1
ATOM 634 N N . VAL A 1 88 ? -23.545 -14.222 29.413 1.00 81.31 88 VAL A N 1
ATOM 635 C CA . VAL A 1 88 ? -22.416 -15.093 29.794 1.00 81.31 88 VAL A CA 1
ATOM 636 C C . VAL A 1 88 ? -21.912 -14.782 31.206 1.00 81.31 88 VAL A C 1
ATOM 638 O O . VAL A 1 88 ? -21.600 -15.703 31.957 1.00 81.31 88 VAL A O 1
ATOM 641 N N . ASN A 1 89 ? -21.866 -13.505 31.597 1.00 77.06 89 ASN A N 1
ATOM 642 C CA . ASN A 1 89 ? -21.331 -13.094 32.901 1.00 77.06 89 ASN A CA 1
ATOM 643 C C . ASN A 1 89 ? -22.345 -13.206 34.058 1.00 77.06 89 ASN A C 1
ATOM 645 O O . ASN A 1 89 ? -21.942 -13.255 35.219 1.00 77.06 89 ASN A O 1
ATOM 649 N N . LEU A 1 90 ? -23.649 -13.279 33.769 1.00 75.25 90 LEU A N 1
ATOM 650 C CA . LEU A 1 90 ? -24.694 -13.494 34.780 1.00 75.25 90 LEU A CA 1
ATOM 651 C C . LEU A 1 90 ? -24.800 -14.953 35.250 1.00 75.25 90 LEU A C 1
ATOM 653 O O . LEU A 1 90 ? -25.254 -15.191 36.370 1.00 75.25 90 LEU A O 1
ATOM 657 N N . GLY A 1 91 ? -24.379 -15.923 34.428 1.00 65.94 91 GLY A N 1
ATOM 658 C CA . GLY A 1 91 ? -24.416 -17.349 34.779 1.00 65.94 91 GLY A CA 1
ATOM 659 C C . GLY A 1 91 ? -25.830 -17.903 35.008 1.00 65.94 91 GLY A C 1
ATOM 660 O O . GLY A 1 91 ? -26.000 -18.818 35.811 1.00 65.94 91 GLY A O 1
ATOM 661 N N . LEU A 1 92 ? -26.839 -17.319 34.353 1.00 65.12 92 LEU A N 1
ATOM 662 C CA . LEU A 1 92 ? -28.243 -17.737 34.430 1.00 65.12 92 LEU A CA 1
ATOM 663 C C . LEU A 1 92 ? -28.544 -18.876 33.443 1.00 65.12 92 LEU A C 1
ATOM 665 O O . LEU A 1 92 ? -27.978 -18.930 32.349 1.00 65.12 92 LEU A O 1
ATOM 669 N N . ASP A 1 93 ? -29.493 -19.748 33.795 1.00 61.09 93 ASP A N 1
ATOM 670 C CA . ASP A 1 93 ? -30.004 -20.769 32.877 1.00 61.09 93 ASP A CA 1
ATOM 671 C C . ASP A 1 93 ? -30.746 -20.119 31.693 1.00 61.09 93 ASP A C 1
ATOM 673 O O . ASP A 1 93 ? -31.432 -19.101 31.839 1.00 61.09 93 ASP A O 1
ATOM 677 N N . LYS A 1 94 ? -30.643 -20.727 30.499 1.00 57.00 94 LYS A N 1
ATOM 678 C CA . LYS A 1 94 ? -31.195 -20.191 29.233 1.00 57.00 94 LYS A CA 1
ATOM 679 C C . LYS A 1 94 ? -32.677 -19.800 29.312 1.00 57.00 94 LYS A C 1
ATOM 681 O O . LYS A 1 94 ? -33.088 -18.841 28.663 1.00 57.00 94 LYS A O 1
ATOM 686 N N . GLU A 1 95 ? -33.477 -20.512 30.104 1.00 56.06 95 GLU A N 1
ATOM 687 C CA . GLU A 1 95 ? -34.907 -20.222 30.262 1.00 56.06 95 GLU A CA 1
ATOM 688 C C . GLU A 1 95 ? -35.175 -18.963 31.105 1.00 56.06 95 GLU A C 1
ATOM 690 O O . GLU A 1 95 ? -36.080 -18.199 30.766 1.00 56.06 95 GLU A O 1
ATOM 695 N N . GLN A 1 96 ? -34.366 -18.692 32.138 1.00 56.81 96 GLN A N 1
ATOM 696 C CA . GLN A 1 96 ? -34.468 -17.477 32.964 1.00 56.81 96 GLN A CA 1
ATOM 697 C C . GLN A 1 96 ? -33.993 -16.229 32.213 1.00 56.81 96 GLN A C 1
ATOM 699 O O . GLN A 1 96 ? -34.623 -15.176 32.306 1.00 56.81 96 GLN A O 1
ATOM 704 N N . LEU A 1 97 ? -32.937 -16.365 31.404 1.00 61.91 97 LEU A N 1
ATOM 705 C CA . LEU A 1 97 ? -32.442 -15.293 30.532 1.00 61.91 97 LEU A CA 1
ATOM 706 C C . LEU A 1 97 ? -33.526 -14.767 29.581 1.00 61.91 97 LEU A C 1
ATOM 708 O O . LEU A 1 97 ? -33.604 -13.568 29.347 1.00 61.91 97 LEU A O 1
ATOM 712 N N . SER A 1 98 ? -34.378 -15.652 29.055 1.00 59.53 98 SER A N 1
ATOM 713 C CA . SER A 1 98 ? -35.378 -15.294 28.040 1.00 59.53 98 SER A CA 1
ATOM 714 C C . SER A 1 98 ? -36.599 -14.526 28.561 1.00 59.53 98 SER A C 1
ATOM 716 O O . SER A 1 98 ? -37.305 -13.911 27.764 1.00 59.53 98 SER A O 1
ATOM 718 N N . ARG A 1 99 ? -36.883 -14.575 29.871 1.00 63.25 99 ARG A N 1
ATOM 719 C CA . ARG A 1 99 ? -38.107 -13.987 30.449 1.00 63.25 99 ARG A CA 1
ATOM 720 C C . ARG A 1 99 ? -37.859 -12.725 31.263 1.00 63.25 99 ARG A C 1
ATOM 722 O O . ARG A 1 99 ? -38.723 -11.856 31.269 1.00 63.25 99 ARG A O 1
ATOM 729 N N . ASP A 1 100 ? -36.710 -12.634 31.933 1.00 72.88 100 ASP A N 1
ATOM 730 C CA . ASP A 1 100 ? -36.509 -11.652 33.005 1.00 72.88 100 ASP A CA 1
ATOM 731 C C . ASP A 1 100 ? -35.301 -10.722 32.803 1.00 72.88 100 ASP A C 1
ATOM 733 O O . ASP A 1 100 ? -35.122 -9.810 33.611 1.00 72.88 100 ASP A O 1
ATOM 737 N N . LEU A 1 101 ? -34.481 -10.927 31.761 1.00 78.62 101 LEU A N 1
ATOM 738 C CA . LEU A 1 101 ? -33.348 -10.057 31.426 1.00 78.62 101 LEU A CA 1
ATOM 739 C C . LEU A 1 101 ? -33.696 -9.155 30.235 1.00 78.62 101 LEU A C 1
ATOM 741 O O . LEU A 1 101 ? -33.942 -9.638 29.133 1.00 78.62 101 LEU A O 1
ATOM 745 N N . SER A 1 102 ? -33.641 -7.841 30.440 1.00 86.62 102 SER A N 1
ATOM 746 C CA . SER A 1 102 ? -33.710 -6.853 29.360 1.00 86.62 102 SER A CA 1
ATOM 747 C C . SER A 1 102 ? -32.373 -6.139 29.244 1.00 86.62 102 SER A C 1
ATOM 749 O O . SER A 1 102 ? -31.864 -5.642 30.245 1.00 86.62 102 SER A O 1
ATOM 751 N N . VAL A 1 103 ? -31.819 -6.067 28.032 1.00 89.75 103 VAL A N 1
ATOM 752 C CA . VAL A 1 103 ? -30.577 -5.341 27.731 1.00 89.75 103 VAL A CA 1
ATOM 753 C C . VAL A 1 103 ? -30.866 -4.285 26.674 1.00 89.75 103 VAL A C 1
ATOM 755 O O . VAL A 1 103 ? -31.451 -4.595 25.637 1.00 89.75 103 VAL A O 1
ATOM 758 N N . ALA A 1 104 ? -30.439 -3.056 26.937 1.00 92.88 104 ALA A N 1
ATOM 759 C CA . ALA A 1 104 ? -30.504 -1.931 26.017 1.00 92.88 104 ALA A CA 1
ATOM 760 C C . ALA A 1 104 ? -29.105 -1.340 25.822 1.00 92.88 104 ALA A C 1
ATOM 762 O O . ALA A 1 104 ? -28.268 -1.393 26.726 1.00 92.88 104 ALA A O 1
ATOM 763 N N . VAL A 1 105 ? -28.864 -0.781 24.639 1.00 93.75 105 VAL A N 1
ATOM 764 C CA . VAL A 1 105 ? -27.611 -0.113 24.289 1.00 93.75 105 VAL A CA 1
ATOM 765 C C . VAL A 1 105 ? -27.944 1.257 23.715 1.00 93.75 105 VAL A C 1
ATOM 767 O O . VAL A 1 105 ? -28.775 1.362 22.817 1.00 93.75 105 VAL A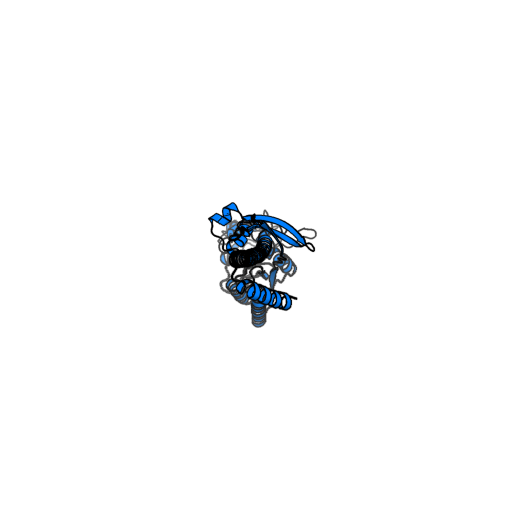 O 1
ATOM 770 N N . GLU A 1 106 ? -27.307 2.298 24.238 1.00 94.94 106 GLU A N 1
ATOM 771 C CA . GLU A 1 106 ? -27.486 3.685 23.805 1.00 94.94 106 GLU A CA 1
ATOM 772 C C . GLU A 1 106 ? -26.123 4.293 23.450 1.00 94.94 106 GLU A C 1
ATOM 774 O O . GLU A 1 106 ? -25.168 4.092 24.207 1.00 94.94 106 GLU A O 1
ATOM 779 N N . PRO A 1 107 ? -25.999 5.051 22.348 1.00 92.12 107 PRO A N 1
ATOM 780 C CA . PRO A 1 107 ? -24.776 5.787 22.064 1.00 92.12 107 PRO A CA 1
ATOM 781 C C . PRO A 1 107 ? -24.565 6.887 23.111 1.00 92.12 107 PRO A C 1
ATOM 783 O O . PRO A 1 107 ? -25.510 7.540 23.564 1.00 92.12 107 PRO A O 1
ATOM 786 N N . VAL A 1 108 ? -23.313 7.103 23.497 1.00 92.38 108 VAL A N 1
ATOM 787 C CA . VAL A 1 108 ? -22.900 8.189 24.388 1.00 92.38 108 VAL A CA 1
ATOM 788 C C . VAL A 1 108 ? -21.646 8.857 23.852 1.00 92.38 108 VAL A C 1
ATOM 790 O O . VAL A 1 108 ? -20.831 8.229 23.185 1.00 92.38 108 VAL A O 1
ATOM 793 N N . THR A 1 109 ? -21.467 10.127 24.196 1.00 89.00 109 THR A N 1
ATOM 794 C CA . THR A 1 109 ? -20.263 10.886 23.854 1.00 89.00 109 THR A CA 1
ATOM 795 C C . THR A 1 109 ? -19.651 11.447 25.129 1.00 89.00 109 THR A C 1
ATOM 797 O O . THR A 1 109 ? -20.367 11.979 25.983 1.00 89.00 109 THR A O 1
ATOM 800 N N . TRP A 1 110 ? -18.332 11.338 25.274 1.00 86.00 110 TRP A N 1
ATOM 801 C CA . TRP A 1 110 ? -17.590 11.935 26.384 1.00 86.00 110 TRP A CA 1
ATOM 802 C C . TRP A 1 110 ? -16.272 12.516 25.884 1.00 86.00 110 TRP A C 1
ATOM 804 O O . TRP A 1 110 ? -15.463 11.787 25.320 1.00 86.00 110 TRP A O 1
ATOM 814 N N . ASN A 1 111 ? -16.046 13.815 26.108 1.00 86.50 111 ASN A N 1
ATOM 815 C CA . ASN A 1 111 ? -14.872 14.541 25.599 1.00 86.50 111 ASN A CA 1
ATOM 816 C C . ASN A 1 111 ? -14.626 14.287 24.099 1.00 86.50 111 ASN A C 1
ATOM 818 O O . ASN A 1 111 ? -13.514 13.947 23.712 1.00 86.50 111 ASN A O 1
ATOM 822 N N . ASP A 1 112 ? -15.685 14.393 23.293 1.00 82.75 112 ASP A N 1
ATOM 823 C CA . ASP A 1 112 ? -15.678 14.171 21.837 1.00 82.75 112 ASP A CA 1
ATOM 824 C C . ASP A 1 112 ? -15.377 12.735 21.374 1.00 82.75 112 ASP A C 1
ATOM 826 O O . ASP A 1 112 ? -15.305 12.479 20.176 1.00 82.75 112 ASP A O 1
ATOM 830 N N . TYR A 1 113 ? -15.277 11.774 22.295 1.00 80.75 113 TYR A N 1
ATOM 831 C CA . TYR A 1 113 ? -15.144 10.360 21.959 1.00 80.75 113 TYR A CA 1
ATOM 832 C C . TYR A 1 113 ? -16.487 9.641 22.034 1.00 80.75 113 TYR A C 1
ATOM 834 O O . TYR A 1 113 ? -17.252 9.808 22.993 1.00 80.75 113 TYR A O 1
ATOM 842 N N . GLU A 1 114 ? -16.749 8.812 21.029 1.00 85.56 114 GLU A N 1
ATOM 843 C CA . GLU A 1 114 ? -17.935 7.971 20.954 1.00 85.56 114 GLU A CA 1
ATOM 844 C C . GLU A 1 114 ? -17.809 6.736 21.850 1.00 85.56 114 GLU A C 1
ATOM 846 O O . GLU A 1 114 ? -16.735 6.186 22.112 1.00 85.56 114 GLU A O 1
ATOM 851 N N . GLY A 1 115 ? -18.947 6.296 22.356 1.00 90.62 115 GLY A N 1
ATOM 852 C CA . GLY A 1 115 ? -19.043 5.147 23.223 1.00 90.62 115 GLY A CA 1
ATOM 853 C C . GLY A 1 115 ? -20.469 4.659 23.331 1.00 90.62 115 GLY A C 1
ATOM 854 O O . GLY A 1 115 ? -21.387 5.166 22.687 1.00 90.62 115 GLY A O 1
ATOM 855 N N . TYR A 1 116 ? -20.655 3.676 24.198 1.00 93.94 116 TYR A N 1
ATOM 856 C CA . TYR A 1 116 ? -21.950 3.053 24.401 1.00 93.94 116 TYR A CA 1
ATOM 857 C C . TYR A 1 116 ? -22.245 2.904 25.884 1.00 93.94 116 TYR A C 1
ATOM 859 O O . TYR A 1 116 ? -21.389 2.528 26.692 1.00 93.94 116 TYR A O 1
ATOM 867 N N . ARG A 1 117 ? -23.494 3.193 26.239 1.00 94.88 117 ARG A N 1
ATOM 868 C CA . ARG A 1 117 ? -24.092 2.829 27.513 1.00 94.88 117 ARG A CA 1
ATOM 869 C C . ARG A 1 117 ? -24.860 1.534 27.328 1.00 94.88 117 ARG A C 1
ATOM 871 O O . ARG A 1 117 ? -25.803 1.486 26.549 1.00 94.88 117 ARG A O 1
ATOM 878 N N . VAL A 1 118 ? -24.482 0.512 28.081 1.00 94.56 118 VAL A N 1
ATOM 879 C CA . VAL A 1 118 ? -25.250 -0.723 28.214 1.00 94.56 118 VAL A CA 1
ATOM 880 C C . VAL A 1 118 ? -26.068 -0.621 29.492 1.00 94.56 118 VAL A C 1
ATOM 882 O O . VAL A 1 118 ? -25.523 -0.340 30.560 1.00 94.56 118 VAL A O 1
ATOM 885 N N . SER A 1 119 ? -27.370 -0.847 29.380 1.00 93.44 119 SER A N 1
ATOM 886 C CA . SER A 1 119 ? -28.296 -0.932 30.505 1.00 93.44 119 SER A CA 1
ATOM 887 C C . SER A 1 119 ? -28.867 -2.338 30.555 1.00 93.44 119 SER A C 1
ATOM 889 O O . SER A 1 119 ? -29.325 -2.855 29.537 1.00 93.44 119 SER A O 1
ATOM 891 N N . ALA A 1 120 ? -28.848 -2.962 31.726 1.00 89.88 120 ALA A N 1
ATOM 892 C CA . ALA A 1 120 ? -29.424 -4.277 31.941 1.00 89.88 120 ALA A CA 1
ATOM 893 C C . ALA A 1 120 ? -30.355 -4.253 33.153 1.00 89.88 120 ALA A C 1
ATOM 895 O O . ALA A 1 120 ? -30.008 -3.718 34.211 1.00 89.88 120 ALA A O 1
ATOM 896 N N . SER A 1 121 ? -31.537 -4.844 33.007 1.00 87.06 121 SER A N 1
ATOM 897 C CA . SER A 1 121 ? -32.483 -5.021 34.103 1.00 87.06 121 SER A CA 1
ATOM 898 C C . SER A 1 121 ? -32.827 -6.490 34.299 1.00 87.06 121 SER A C 1
ATOM 900 O O . SER A 1 121 ? -32.979 -7.245 33.340 1.00 87.06 121 SER A O 1
ATOM 902 N N . PHE A 1 122 ? -32.907 -6.890 35.566 1.00 78.88 122 PHE A N 1
ATOM 903 C CA . PHE A 1 122 ? -33.216 -8.248 35.996 1.00 78.88 122 PHE A CA 1
ATOM 904 C C . PHE A 1 122 ? -34.214 -8.228 37.151 1.00 78.88 122 PHE A C 1
ATOM 906 O O . PHE A 1 122 ? -34.110 -7.409 38.069 1.00 78.88 122 PHE A O 1
ATOM 913 N N . ARG A 1 123 ? -35.175 -9.153 37.146 1.00 76.50 123 ARG A N 1
ATOM 914 C CA . ARG A 1 123 ? -36.142 -9.305 38.238 1.00 76.50 123 ARG A CA 1
ATOM 915 C C . ARG A 1 123 ? -35.655 -10.325 39.272 1.00 76.50 123 ARG A C 1
ATOM 917 O O . ARG A 1 123 ? -35.785 -11.527 39.077 1.00 76.50 123 ARG A O 1
ATOM 924 N N . ALA A 1 124 ? -35.176 -9.849 40.419 1.00 68.62 124 ALA A N 1
ATOM 925 C CA . ALA A 1 124 ? -34.773 -10.710 41.528 1.00 68.62 124 ALA A CA 1
ATOM 926 C C . ALA A 1 124 ? -35.992 -11.148 42.362 1.00 68.62 124 ALA A C 1
ATOM 928 O O . ALA A 1 124 ? -36.737 -10.308 42.877 1.00 68.62 124 ALA A O 1
ATOM 929 N N . LEU A 1 125 ? -36.202 -12.459 42.512 1.00 66.56 125 LEU A N 1
ATOM 930 C CA . LEU A 1 125 ? -37.295 -13.046 43.299 1.00 66.56 125 LEU A CA 1
ATOM 931 C C . LEU A 1 125 ? -36.781 -13.528 44.672 1.00 66.56 125 LEU A C 1
ATOM 933 O O . LEU A 1 125 ? -35.895 -14.384 44.709 1.00 66.56 125 LEU A O 1
ATOM 937 N N . PRO A 1 126 ? -37.333 -13.034 45.800 1.00 64.25 126 PRO A N 1
ATOM 938 C CA . PRO A 1 126 ? -37.063 -13.588 47.126 1.00 64.25 126 PRO A CA 1
ATOM 939 C C . PRO A 1 126 ? -37.544 -15.040 47.187 1.00 64.25 126 PRO A C 1
ATOM 941 O O . PRO A 1 126 ? -38.722 -15.321 46.967 1.00 64.25 126 PRO A O 1
ATOM 944 N N . SER A 1 127 ? -36.636 -15.971 47.467 1.00 64.75 127 SER A N 1
ATOM 945 C CA . SER A 1 127 ? -36.937 -17.408 47.407 1.00 64.75 127 SER A CA 1
ATOM 946 C C . SER A 1 127 ? -37.497 -17.965 48.715 1.00 64.75 127 SER A C 1
ATOM 948 O O . SER A 1 127 ? -38.176 -18.988 48.692 1.00 64.75 127 SER A O 1
ATOM 950 N N . LEU A 1 128 ? -37.224 -17.308 49.848 1.00 64.19 128 LEU A N 1
ATOM 951 C CA . LEU A 1 128 ? -37.542 -17.842 51.174 1.00 64.19 128 LEU A CA 1
ATOM 952 C C . LEU A 1 128 ? -38.744 -17.153 51.822 1.00 64.19 128 LEU A C 1
ATOM 954 O O . LEU A 1 128 ? -39.548 -17.820 52.468 1.00 64.19 128 LEU A O 1
ATOM 958 N N . LEU A 1 129 ? -38.890 -15.837 51.648 1.00 63.22 129 LEU A N 1
ATOM 959 C CA . LEU A 1 129 ? -39.990 -15.074 52.256 1.00 63.22 129 LEU A CA 1
ATOM 960 C C . LEU A 1 129 ? -41.203 -14.864 51.341 1.00 63.22 129 LEU A C 1
ATOM 962 O O . LEU A 1 129 ? -42.184 -14.262 51.776 1.00 63.22 129 LEU A O 1
ATOM 966 N N . GLY A 1 130 ? -41.149 -15.321 50.084 1.00 61.91 130 GLY A N 1
ATOM 967 C CA . GLY A 1 130 ? -42.252 -15.165 49.125 1.00 61.91 130 GLY A CA 1
ATOM 968 C C . GLY A 1 130 ? -42.634 -13.704 48.844 1.00 61.91 130 GLY A C 1
ATOM 969 O O . GLY A 1 130 ? -43.763 -13.424 48.445 1.00 61.91 130 GLY A O 1
ATOM 970 N N . GLY A 1 131 ? -41.719 -12.763 49.099 1.00 66.19 131 GLY A N 1
ATOM 971 C CA . GLY A 1 131 ? -41.941 -11.337 48.874 1.00 66.19 131 GLY A CA 1
ATOM 972 C C . GLY A 1 131 ? -42.066 -10.987 47.385 1.00 66.19 131 GLY A C 1
ATOM 973 O O . GLY A 1 131 ? -41.660 -11.770 46.523 1.00 66.19 131 GLY A O 1
ATOM 974 N N . PRO A 1 132 ? -42.604 -9.799 47.050 1.00 65.00 132 PRO A N 1
ATOM 975 C CA . PRO A 1 132 ? -42.691 -9.361 45.663 1.00 65.00 132 PRO A CA 1
ATOM 976 C C . PRO A 1 132 ? -41.286 -9.243 45.057 1.00 65.00 132 PRO A C 1
ATOM 978 O O . PRO A 1 132 ? -40.385 -8.662 45.664 1.00 65.00 132 PRO A O 1
ATOM 981 N N . GLY A 1 133 ? -41.099 -9.793 43.853 1.00 69.00 133 GLY A N 1
ATOM 982 C CA . GLY A 1 133 ? -39.840 -9.667 43.117 1.00 69.00 133 GLY A CA 1
ATOM 983 C C . GLY A 1 133 ? -39.470 -8.205 42.875 1.00 69.00 133 GLY A C 1
ATOM 984 O O . GLY A 1 133 ? -40.338 -7.402 42.528 1.00 69.00 133 GLY A O 1
ATOM 985 N N . LYS A 1 134 ? -38.189 -7.867 43.037 1.00 73.12 134 LYS A N 1
ATOM 986 C CA . LYS A 1 134 ? -37.657 -6.516 42.846 1.00 73.12 134 LYS A CA 1
ATOM 987 C C . LYS A 1 134 ? -36.854 -6.456 41.553 1.00 73.12 134 LYS A C 1
ATOM 989 O O . LYS A 1 134 ? -35.957 -7.269 41.346 1.00 73.12 134 LYS A O 1
ATOM 994 N N . THR A 1 135 ? -37.151 -5.481 40.701 1.00 79.50 135 THR A N 1
ATOM 995 C CA . THR A 1 135 ? -36.318 -5.202 39.528 1.00 79.50 135 THR A CA 1
ATOM 996 C C . THR A 1 135 ? -35.042 -4.501 39.977 1.00 79.50 135 THR A C 1
ATOM 998 O O . THR A 1 135 ? -35.092 -3.489 40.679 1.00 79.50 135 THR A O 1
ATOM 1001 N N . VAL A 1 136 ? -33.904 -5.068 39.597 1.00 79.00 136 VAL A N 1
ATOM 1002 C CA . VAL A 1 136 ? -32.584 -4.456 39.707 1.00 79.00 136 VAL A CA 1
ATOM 1003 C C . VAL A 1 136 ? -32.212 -3.977 38.316 1.00 79.00 136 VAL A C 1
ATOM 1005 O O . VAL A 1 136 ? -32.222 -4.761 37.372 1.00 79.00 136 VAL A O 1
ATOM 1008 N N . GLU A 1 137 ? -31.911 -2.694 38.194 1.00 86.44 137 GLU A N 1
ATOM 1009 C CA . GLU A 1 137 ? -31.488 -2.070 36.946 1.00 86.44 137 GLU A CA 1
ATOM 1010 C C . GLU A 1 137 ? -30.101 -1.474 37.143 1.00 86.44 137 GLU A C 1
ATOM 1012 O O . GLU A 1 137 ? -29.818 -0.845 38.167 1.00 86.44 137 GLU A O 1
ATOM 1017 N N . VAL A 1 138 ? -29.226 -1.714 36.173 1.00 89.06 138 VAL A N 1
ATOM 1018 C CA . VAL A 1 138 ? -27.853 -1.234 36.184 1.00 89.06 138 VAL A CA 1
ATOM 1019 C C . VAL A 1 138 ? -27.500 -0.696 34.808 1.00 89.06 138 VAL A C 1
ATOM 1021 O O . VAL A 1 138 ? -27.859 -1.291 33.798 1.00 89.06 138 VAL A O 1
ATOM 1024 N N . ALA A 1 139 ? -26.752 0.404 34.784 1.00 91.56 139 ALA A N 1
ATOM 1025 C CA . ALA A 1 139 ? -26.164 0.946 33.574 1.00 91.56 139 ALA A CA 1
ATOM 1026 C C . ALA A 1 139 ? -24.647 1.109 33.729 1.00 91.56 139 ALA A C 1
ATOM 1028 O O . ALA A 1 139 ? -24.129 1.456 34.802 1.00 91.56 139 ALA A O 1
ATOM 1029 N N . SER A 1 140 ? -23.943 0.885 32.628 1.00 92.88 140 SER A N 1
ATOM 1030 C CA . SER A 1 140 ? -22.507 1.099 32.493 1.00 92.88 140 SER A CA 1
ATOM 1031 C C . SER A 1 140 ? -22.235 1.760 31.159 1.00 92.88 140 SER A C 1
ATOM 1033 O O . SER A 1 140 ? -22.818 1.374 30.154 1.00 92.88 140 SER A O 1
ATOM 1035 N N . ALA A 1 141 ? -21.360 2.758 31.146 1.00 93.00 141 ALA A N 1
ATOM 1036 C CA . ALA A 1 141 ? -20.936 3.424 29.927 1.00 93.00 141 ALA A CA 1
ATOM 1037 C C . ALA A 1 141 ? -19.430 3.264 29.766 1.00 93.00 141 ALA A C 1
ATOM 1039 O O . ALA A 1 141 ? -18.689 3.401 30.740 1.00 93.00 141 ALA A O 1
ATOM 1040 N N . ALA A 1 142 ? -19.002 2.992 28.542 1.00 91.56 142 ALA A N 1
ATOM 1041 C CA . ALA A 1 142 ? -17.604 3.002 28.163 1.00 91.56 142 ALA A CA 1
ATOM 1042 C C . ALA A 1 142 ? -17.446 3.768 26.855 1.00 91.56 142 ALA A C 1
ATOM 1044 O O . ALA A 1 142 ? -18.355 3.818 26.027 1.00 91.56 142 ALA A O 1
ATOM 1045 N N . VAL A 1 143 ? -16.278 4.371 26.708 1.00 88.38 143 VAL A N 1
ATOM 1046 C CA . VAL A 1 143 ? -15.881 5.188 25.570 1.00 88.38 143 VAL A CA 1
ATOM 1047 C C . VAL A 1 143 ? -14.537 4.648 25.119 1.00 88.38 143 VAL A C 1
ATOM 1049 O O . VAL A 1 143 ? -13.670 4.391 25.959 1.00 88.38 143 VAL A O 1
ATOM 1052 N N . ALA A 1 144 ? -14.394 4.409 23.821 1.00 81.56 144 ALA A N 1
ATOM 1053 C CA . ALA A 1 144 ? -13.187 3.831 23.255 1.00 81.56 144 ALA A CA 1
ATOM 1054 C C . ALA A 1 144 ? -12.468 4.874 22.405 1.00 81.56 144 ALA A C 1
ATOM 1056 O O . ALA A 1 144 ? -13.070 5.558 21.585 1.00 81.56 144 ALA A O 1
ATOM 1057 N N . ILE A 1 145 ? -11.160 4.981 22.621 1.00 76.00 145 ILE A N 1
ATOM 1058 C CA . ILE A 1 145 ? -10.274 5.794 21.796 1.00 76.00 145 ILE A CA 1
ATOM 1059 C C . ILE A 1 145 ? -9.519 4.814 20.907 1.00 76.00 145 ILE A C 1
ATOM 1061 O O . ILE A 1 145 ? -8.605 4.136 21.377 1.00 76.00 145 ILE A O 1
ATOM 1065 N N . TYR A 1 146 ? -9.938 4.706 19.650 1.00 73.69 146 TYR A N 1
ATOM 1066 C CA . TYR A 1 146 ? -9.275 3.880 18.649 1.00 73.69 146 TYR A CA 1
ATOM 1067 C C . TYR A 1 146 ? -8.517 4.788 17.680 1.00 73.69 146 TYR A C 1
ATOM 1069 O O . TYR A 1 146 ? -9.123 5.535 16.920 1.00 73.69 146 TYR A O 1
ATOM 1077 N N . ASN A 1 147 ? -7.185 4.748 17.753 1.00 79.56 147 ASN A N 1
ATOM 1078 C CA . ASN A 1 147 ? -6.292 5.558 16.927 1.00 79.56 147 ASN A CA 1
ATOM 1079 C C . ASN A 1 147 ? -5.410 4.623 16.088 1.00 79.56 147 ASN A C 1
ATOM 1081 O O . ASN A 1 147 ? -4.267 4.373 16.485 1.00 79.56 147 ASN A O 1
ATOM 1085 N N . PRO A 1 148 ? -5.926 4.079 14.970 1.00 85.12 148 PRO A N 1
ATOM 1086 C CA . PRO A 1 148 ? -5.120 3.252 14.087 1.00 85.12 148 PRO A CA 1
ATOM 1087 C C . PRO A 1 148 ? -3.938 4.060 13.540 1.00 85.12 148 PRO A C 1
ATOM 1089 O O . PRO A 1 148 ? -4.043 5.271 13.321 1.00 85.12 148 PRO A O 1
ATOM 1092 N N . LEU A 1 149 ? -2.803 3.393 13.335 1.00 90.50 149 LEU A N 1
ATOM 1093 C CA . LEU A 1 149 ? -1.574 4.029 12.866 1.00 90.50 149 LEU A CA 1
ATOM 1094 C C . LEU A 1 149 ? -1.081 3.377 11.581 1.00 90.50 149 LEU A C 1
ATOM 1096 O O . LEU A 1 149 ? -0.770 2.191 11.538 1.00 90.50 149 LEU A O 1
ATOM 1100 N N . GLU A 1 150 ? -0.925 4.187 10.547 1.00 92.19 150 GLU A N 1
ATOM 1101 C CA . GLU A 1 150 ? -0.419 3.742 9.257 1.00 92.19 150 GLU A CA 1
ATOM 1102 C C . GLU A 1 150 ? 0.828 4.536 8.905 1.00 92.19 150 GLU A C 1
ATOM 1104 O O . GLU A 1 150 ? 0.855 5.765 9.006 1.00 92.19 150 GLU A O 1
ATOM 1109 N N . ILE A 1 151 ? 1.882 3.823 8.520 1.00 95.06 151 ILE A N 1
ATOM 1110 C CA . ILE A 1 151 ? 3.197 4.413 8.284 1.00 95.06 151 ILE A CA 1
ATOM 1111 C C . ILE A 1 151 ? 3.680 4.016 6.897 1.00 95.06 151 ILE A C 1
ATOM 1113 O O . ILE A 1 151 ? 3.610 2.854 6.513 1.00 95.06 151 ILE A O 1
ATOM 1117 N N . ALA A 1 152 ? 4.210 4.972 6.139 1.00 94.12 152 ALA A N 1
ATOM 1118 C CA . ALA A 1 152 ? 4.936 4.689 4.909 1.00 94.12 152 ALA A CA 1
ATOM 1119 C C . ALA A 1 152 ? 6.429 4.919 5.146 1.00 94.12 152 ALA A C 1
ATOM 1121 O O . ALA A 1 152 ? 6.871 6.056 5.312 1.00 94.12 152 ALA A O 1
ATOM 1122 N N . LEU A 1 153 ? 7.207 3.837 5.150 1.00 94.94 153 LEU A N 1
ATOM 1123 C CA . LEU A 1 153 ? 8.661 3.912 5.156 1.00 94.94 153 LEU A CA 1
ATOM 1124 C C . LEU A 1 153 ? 9.140 4.130 3.717 1.00 94.94 153 LEU A C 1
ATOM 1126 O O . LEU A 1 153 ? 9.121 3.215 2.894 1.00 94.94 153 LEU A O 1
ATOM 1130 N N . VAL A 1 154 ? 9.537 5.363 3.407 1.00 92.00 154 VAL A N 1
ATOM 1131 C CA . VAL A 1 154 ? 9.988 5.767 2.070 1.00 92.00 154 VAL A CA 1
ATOM 1132 C C . VAL A 1 154 ? 11.509 5.811 2.042 1.00 92.00 154 VAL A C 1
ATOM 1134 O O . VAL A 1 154 ? 12.117 6.545 2.820 1.00 92.00 154 VAL A O 1
ATOM 1137 N N . VAL A 1 155 ? 12.123 5.020 1.163 1.00 90.19 155 VAL A N 1
ATOM 1138 C CA . VAL A 1 155 ? 13.563 4.743 1.210 1.00 90.19 155 VAL A CA 1
ATOM 1139 C C . VAL A 1 155 ? 14.193 4.863 -0.177 1.00 90.19 155 VAL A C 1
ATOM 1141 O O . VAL A 1 155 ? 13.675 4.260 -1.121 1.00 90.19 155 VAL A O 1
ATOM 1144 N N . PRO A 1 156 ? 15.297 5.617 -0.328 1.00 87.56 156 PRO A N 1
ATOM 1145 C CA . PRO A 1 156 ? 16.022 5.651 -1.589 1.00 87.56 156 PRO A CA 1
ATOM 1146 C C . PRO A 1 156 ? 16.647 4.278 -1.869 1.00 87.56 156 PRO A C 1
ATOM 1148 O O . PRO A 1 156 ? 17.216 3.650 -0.978 1.00 87.56 156 PRO A O 1
ATOM 1151 N N . SER A 1 157 ? 16.519 3.807 -3.106 1.00 86.06 157 SER A N 1
ATOM 1152 C CA . SER A 1 157 ? 17.076 2.530 -3.560 1.00 86.06 157 SER A CA 1
ATOM 1153 C C . SER A 1 157 ? 17.824 2.760 -4.871 1.00 86.06 157 SER A C 1
ATOM 1155 O O . SER A 1 157 ? 17.237 2.687 -5.954 1.00 86.06 157 SER A O 1
ATOM 1157 N N . THR A 1 158 ? 19.100 3.149 -4.770 1.00 79.00 158 THR A N 1
ATOM 1158 C CA . THR A 1 158 ? 19.954 3.490 -5.919 1.00 79.00 158 THR A CA 1
ATOM 1159 C C . THR A 1 158 ? 21.386 2.981 -5.735 1.00 79.00 158 THR A C 1
ATOM 1161 O O . THR A 1 158 ? 21.754 2.475 -4.681 1.00 79.00 158 THR A O 1
ATOM 1164 N N . ILE A 1 159 ? 22.228 3.138 -6.760 1.00 78.50 159 ILE A N 1
ATOM 1165 C CA . ILE A 1 159 ? 23.672 2.848 -6.688 1.00 78.50 159 ILE A CA 1
ATOM 1166 C C . ILE A 1 159 ? 24.474 3.790 -5.762 1.00 78.50 159 ILE A C 1
ATOM 1168 O O . ILE A 1 159 ? 25.656 3.550 -5.516 1.00 78.50 159 ILE A O 1
ATOM 1172 N N . ASN A 1 160 ? 23.887 4.885 -5.265 1.00 79.44 160 ASN A N 1
ATOM 1173 C CA . ASN A 1 160 ? 24.619 5.846 -4.430 1.00 79.44 160 ASN A CA 1
ATOM 1174 C C . ASN A 1 160 ? 24.798 5.375 -2.985 1.00 79.44 160 ASN A C 1
ATOM 1176 O O . ASN A 1 160 ? 25.729 5.815 -2.308 1.00 79.44 160 ASN A O 1
ATOM 1180 N N . GLU A 1 161 ? 23.902 4.520 -2.507 1.00 78.31 161 GLU A N 1
ATOM 1181 C CA . GLU A 1 161 ? 23.983 3.923 -1.189 1.00 78.31 161 GLU A CA 1
ATOM 1182 C C . GLU A 1 161 ? 25.031 2.805 -1.199 1.00 78.31 161 GLU A C 1
ATOM 1184 O O . GLU A 1 161 ? 25.027 1.913 -2.049 1.00 78.31 161 GLU A O 1
ATOM 1189 N N . THR A 1 162 ? 25.957 2.824 -0.240 1.00 82.38 162 THR A N 1
ATOM 1190 C CA . THR A 1 162 ? 26.871 1.693 -0.084 1.00 82.38 162 THR A CA 1
ATOM 1191 C C . THR A 1 162 ? 26.107 0.482 0.445 1.00 82.38 162 THR A C 1
ATOM 1193 O O . THR A 1 162 ? 25.071 0.605 1.099 1.00 82.38 162 THR A O 1
ATOM 1196 N N . GLN A 1 163 ? 26.672 -0.714 0.278 1.00 82.12 163 GLN A N 1
ATOM 1197 C CA . GLN A 1 163 ? 26.112 -1.922 0.887 1.00 82.12 163 GLN A CA 1
ATOM 1198 C C . GLN A 1 163 ? 25.906 -1.775 2.411 1.00 82.12 163 GLN A C 1
ATOM 1200 O O . GLN A 1 163 ? 24.960 -2.331 2.964 1.00 82.12 163 GLN A O 1
ATOM 1205 N N . ARG A 1 164 ? 26.766 -1.002 3.095 1.00 86.19 164 ARG A N 1
ATOM 1206 C CA . ARG A 1 164 ? 26.612 -0.701 4.528 1.00 86.19 164 ARG A CA 1
ATOM 1207 C C . ARG A 1 164 ? 25.432 0.223 4.804 1.00 86.19 164 ARG A C 1
ATOM 1209 O O . ARG A 1 164 ? 24.738 0.005 5.789 1.00 86.19 164 ARG A O 1
ATOM 1216 N N . ASP A 1 165 ? 25.197 1.216 3.952 1.00 88.19 165 ASP A N 1
ATOM 1217 C CA . ASP A 1 165 ? 24.052 2.122 4.091 1.00 88.19 165 ASP A CA 1
ATOM 1218 C C . ASP A 1 165 ? 22.742 1.351 3.898 1.00 88.19 165 ASP A C 1
ATOM 1220 O O . ASP A 1 165 ? 21.827 1.472 4.709 1.00 88.19 165 ASP A O 1
ATOM 1224 N N . MET A 1 166 ? 22.690 0.463 2.900 1.00 85.44 166 MET A N 1
ATOM 1225 C CA . MET A 1 166 ? 21.531 -0.402 2.658 1.00 85.44 166 MET A CA 1
ATOM 1226 C C . MET A 1 166 ? 21.281 -1.389 3.806 1.00 85.44 166 MET A C 1
ATOM 1228 O O . MET A 1 166 ? 20.131 -1.638 4.169 1.00 85.44 166 MET A O 1
ATOM 1232 N N . GLN A 1 167 ? 22.341 -1.919 4.424 1.00 87.56 167 GLN A N 1
ATOM 1233 C CA . GLN A 1 167 ? 22.227 -2.724 5.646 1.00 87.56 167 GLN A CA 1
ATOM 1234 C C . GLN A 1 167 ? 21.704 -1.896 6.825 1.00 87.56 167 GLN A C 1
ATOM 1236 O O . GLN A 1 167 ? 20.779 -2.331 7.500 1.00 87.56 167 GLN A O 1
ATOM 1241 N N . ALA A 1 168 ? 22.225 -0.685 7.038 1.00 91.12 168 ALA A N 1
ATOM 1242 C CA . ALA A 1 168 ? 21.761 0.189 8.113 1.00 91.12 168 ALA A CA 1
ATOM 1243 C C . ALA A 1 168 ? 20.279 0.563 7.950 1.00 91.12 168 ALA A C 1
ATOM 1245 O O . ALA A 1 168 ? 19.519 0.534 8.914 1.00 91.12 168 ALA A O 1
ATOM 1246 N N . ILE A 1 169 ? 19.849 0.863 6.723 1.00 89.94 169 ILE A N 1
ATOM 1247 C CA . ILE A 1 169 ? 18.444 1.100 6.377 1.00 89.94 169 ILE A CA 1
ATOM 1248 C C . ILE A 1 169 ? 17.581 -0.117 6.719 1.00 89.94 169 ILE A C 1
ATOM 1250 O O . ILE A 1 169 ? 16.505 0.039 7.298 1.00 89.94 169 ILE A O 1
ATOM 1254 N N . ARG A 1 170 ? 18.043 -1.326 6.376 1.00 90.81 170 ARG A N 1
ATOM 1255 C CA . ARG A 1 170 ? 17.345 -2.569 6.711 1.00 90.81 170 ARG A CA 1
ATOM 1256 C C . ARG A 1 170 ? 17.215 -2.737 8.224 1.00 90.81 170 ARG A C 1
ATOM 1258 O O . ARG A 1 170 ? 16.106 -2.964 8.698 1.00 90.81 170 ARG A O 1
ATOM 1265 N N . ASP A 1 171 ? 18.308 -2.588 8.964 1.00 93.62 171 ASP A N 1
ATOM 1266 C CA . ASP A 1 171 ? 18.327 -2.767 10.418 1.00 93.62 171 ASP A CA 1
ATOM 1267 C C . ASP A 1 171 ? 17.413 -1.752 11.120 1.00 93.62 171 ASP A C 1
ATOM 1269 O O . ASP A 1 171 ? 16.640 -2.116 12.006 1.00 93.62 171 ASP A O 1
ATOM 1273 N N . ILE A 1 172 ? 17.442 -0.485 10.687 1.00 94.81 172 ILE A N 1
ATOM 1274 C CA . ILE A 1 172 ? 16.545 0.566 11.189 1.00 94.81 172 ILE A CA 1
ATOM 1275 C C . ILE A 1 172 ? 15.090 0.240 10.847 1.00 94.81 172 ILE A C 1
ATOM 1277 O O . ILE A 1 172 ? 14.219 0.384 11.702 1.00 94.81 172 ILE A O 1
ATOM 1281 N N . GLY A 1 173 ? 14.818 -0.199 9.616 1.00 94.56 173 GLY A N 1
ATOM 1282 C CA . GLY A 1 173 ? 13.475 -0.556 9.170 1.00 94.56 173 GLY A CA 1
ATOM 1283 C C . GLY A 1 173 ? 12.888 -1.722 9.963 1.00 94.56 173 GLY A C 1
ATOM 1284 O O . GLY A 1 173 ? 11.750 -1.630 10.417 1.00 94.56 173 GLY A O 1
ATOM 1285 N N . GLU A 1 174 ? 13.658 -2.794 10.168 1.00 95.75 174 GLU A N 1
ATOM 1286 C CA . GLU A 1 174 ? 13.247 -3.946 10.981 1.00 95.75 174 GLU A CA 1
ATOM 1287 C C . GLU A 1 174 ? 13.045 -3.556 12.451 1.00 95.75 174 GLU A C 1
ATOM 1289 O O . GLU A 1 174 ? 11.996 -3.853 13.016 1.00 95.75 174 GLU A O 1
ATOM 1294 N N . ALA A 1 175 ? 13.986 -2.822 13.056 1.00 96.88 175 ALA A N 1
ATOM 1295 C CA . ALA A 1 175 ? 13.860 -2.384 14.446 1.00 96.88 175 ALA A CA 1
ATOM 1296 C C . ALA A 1 175 ? 12.650 -1.459 14.660 1.00 96.88 175 ALA A C 1
ATOM 1298 O O . ALA A 1 175 ? 11.945 -1.572 15.662 1.00 96.88 175 ALA A O 1
ATOM 1299 N N . PHE A 1 176 ? 12.386 -0.555 13.714 1.00 96.88 176 PHE A N 1
ATOM 1300 C CA . PHE A 1 176 ? 11.215 0.315 13.759 1.00 96.88 176 PHE A CA 1
ATOM 1301 C C . PHE A 1 176 ? 9.913 -0.479 13.617 1.00 96.88 176 PHE A C 1
ATOM 1303 O O . PHE A 1 176 ? 8.951 -0.210 14.335 1.00 96.88 176 PHE A O 1
ATOM 1310 N N . TYR A 1 177 ? 9.884 -1.471 12.723 1.00 96.19 177 TYR A N 1
ATOM 1311 C CA . TYR A 1 177 ? 8.737 -2.359 12.564 1.00 96.19 177 TYR A CA 1
ATOM 1312 C C . TYR A 1 177 ? 8.428 -3.109 13.862 1.00 96.19 177 TYR A C 1
ATOM 1314 O O . TYR A 1 177 ? 7.288 -3.096 14.324 1.00 96.19 177 TYR A O 1
ATOM 1322 N N . ASP A 1 178 ? 9.449 -3.711 14.471 1.00 96.25 178 ASP A N 1
ATOM 1323 C CA . ASP A 1 178 ? 9.318 -4.482 15.708 1.00 96.25 178 ASP A CA 1
ATOM 1324 C C . ASP A 1 178 ? 8.826 -3.591 16.864 1.00 96.25 178 ASP A C 1
ATOM 1326 O O . ASP A 1 178 ? 7.917 -3.955 17.611 1.00 96.25 178 ASP A O 1
ATOM 1330 N N . GLU A 1 179 ? 9.359 -2.372 16.976 1.00 96.00 179 GLU A N 1
ATOM 1331 C CA . GLU A 1 179 ? 8.979 -1.448 18.046 1.00 96.00 179 GLU A CA 1
ATOM 1332 C C . GLU A 1 179 ? 7.574 -0.866 17.852 1.00 96.00 179 GLU A C 1
ATOM 1334 O O . GLU A 1 179 ? 6.836 -0.708 18.827 1.00 96.00 179 GLU A O 1
ATOM 1339 N N . VAL A 1 180 ? 7.181 -0.533 16.618 1.00 94.12 180 VAL A N 1
ATOM 1340 C CA . VAL A 1 180 ? 5.978 0.272 16.354 1.00 94.12 180 VAL A CA 1
ATOM 1341 C C . VAL A 1 180 ? 4.796 -0.555 15.872 1.00 94.12 180 VAL A C 1
ATOM 1343 O O . VAL A 1 180 ? 3.675 -0.226 16.258 1.00 94.12 180 VAL A O 1
ATOM 1346 N N . ILE A 1 181 ? 5.019 -1.597 15.073 1.00 93.94 181 ILE A N 1
ATOM 1347 C CA . ILE A 1 181 ? 3.975 -2.345 14.357 1.00 93.94 181 ILE A CA 1
ATOM 1348 C C . ILE A 1 181 ? 3.751 -3.722 14.975 1.00 93.94 181 ILE A C 1
ATOM 1350 O O . ILE A 1 181 ? 2.607 -4.083 15.243 1.00 93.94 181 ILE A O 1
ATOM 1354 N N . ASP A 1 182 ? 4.823 -4.474 15.237 1.00 91.00 182 ASP A N 1
ATOM 1355 C CA . ASP A 1 182 ? 4.704 -5.879 15.629 1.00 91.00 182 ASP A CA 1
ATOM 1356 C C . ASP A 1 182 ? 3.853 -6.063 16.898 1.00 91.00 182 ASP A C 1
ATOM 1358 O O . ASP A 1 182 ? 3.877 -5.255 17.837 1.00 91.00 182 ASP A O 1
ATOM 1362 N N . GLY A 1 183 ? 3.031 -7.114 16.885 1.00 84.25 183 GLY A N 1
ATOM 1363 C CA . GLY A 1 183 ? 2.086 -7.440 17.952 1.00 84.25 183 GLY A CA 1
ATOM 1364 C C . GLY A 1 183 ? 0.918 -6.460 18.146 1.00 84.25 183 GLY A C 1
ATOM 1365 O O . GLY A 1 183 ? 0.193 -6.596 19.136 1.00 84.25 183 GLY A O 1
ATOM 1366 N N . ARG A 1 184 ? 0.709 -5.479 17.252 1.00 84.00 184 ARG A N 1
ATOM 1367 C CA . ARG A 1 184 ? -0.359 -4.468 17.374 1.00 84.00 184 ARG A CA 1
ATOM 1368 C C . ARG A 1 184 ? -1.315 -4.525 16.186 1.00 84.00 184 ARG A C 1
ATOM 1370 O O . ARG A 1 184 ? -0.958 -4.187 15.068 1.00 84.00 184 ARG A O 1
ATOM 1377 N N . ALA A 1 185 ? -2.551 -4.941 16.457 1.00 78.88 185 ALA A N 1
ATOM 1378 C CA . ALA A 1 185 ? -3.571 -5.220 15.441 1.00 78.88 185 ALA A CA 1
ATOM 1379 C C . ALA A 1 185 ? -4.151 -3.974 14.740 1.00 78.88 185 ALA A C 1
ATOM 1381 O O . ALA A 1 185 ? -4.965 -4.103 13.834 1.00 78.88 185 ALA A O 1
ATOM 1382 N N . ASP A 1 186 ? -3.795 -2.775 15.194 1.00 83.50 186 ASP A N 1
ATOM 1383 C CA . ASP A 1 186 ? -4.282 -1.486 14.701 1.00 83.50 186 ASP A CA 1
ATOM 1384 C C . ASP A 1 186 ? -3.200 -0.686 13.969 1.00 83.50 186 ASP A C 1
ATOM 1386 O O . ASP A 1 186 ? -3.325 0.532 13.806 1.00 83.50 186 ASP A O 1
ATOM 1390 N N . ARG A 1 187 ? -2.103 -1.347 13.585 1.00 91.81 187 ARG A N 1
ATOM 1391 C CA . ARG A 1 187 ? -0.947 -0.682 12.997 1.00 91.81 187 ARG A CA 1
ATOM 1392 C C . ARG A 1 187 ? -0.441 -1.413 11.778 1.00 91.81 187 ARG A C 1
ATOM 1394 O O . ARG A 1 187 ? -0.278 -2.627 11.793 1.00 91.81 187 ARG A O 1
ATOM 1401 N N . TRP A 1 188 ? -0.125 -0.641 10.750 1.00 93.38 188 TRP A N 1
ATOM 1402 C CA . TRP A 1 188 ? 0.363 -1.172 9.486 1.00 93.38 188 TRP A CA 1
ATOM 1403 C C . TRP A 1 188 ? 1.483 -0.307 8.940 1.00 93.38 188 TRP A C 1
ATOM 1405 O O . TRP A 1 188 ? 1.514 0.912 9.140 1.00 93.38 188 TRP A O 1
ATOM 1415 N N . MET A 1 189 ? 2.391 -0.941 8.205 1.00 94.94 189 MET A N 1
ATOM 1416 C CA . MET A 1 189 ? 3.470 -0.232 7.541 1.00 94.94 189 MET A CA 1
ATOM 1417 C C . MET A 1 189 ? 3.606 -0.644 6.082 1.00 94.94 189 MET A C 1
ATOM 1419 O O . MET A 1 189 ? 3.554 -1.823 5.741 1.00 94.94 189 MET A O 1
ATOM 1423 N N . ALA A 1 190 ? 3.776 0.352 5.220 1.00 94.88 190 ALA A N 1
ATOM 1424 C CA . ALA A 1 190 ? 4.118 0.198 3.817 1.00 94.88 190 ALA A CA 1
ATOM 1425 C C . ALA A 1 190 ? 5.613 0.477 3.619 1.00 94.88 190 ALA A C 1
ATOM 1427 O O . ALA A 1 190 ? 6.211 1.269 4.352 1.00 94.88 190 ALA A O 1
ATOM 1428 N N . LEU A 1 191 ? 6.209 -0.139 2.598 1.00 94.38 191 LEU A N 1
ATOM 1429 C CA . LEU A 1 191 ? 7.582 0.141 2.172 1.00 94.38 191 LEU A CA 1
ATOM 1430 C C . LEU A 1 191 ? 7.562 0.690 0.751 1.00 94.38 191 LEU A C 1
ATOM 1432 O O . LEU A 1 191 ? 7.050 0.038 -0.160 1.00 94.38 191 LEU A O 1
ATOM 1436 N N . VAL A 1 192 ? 8.164 1.860 0.559 1.00 92.69 192 VAL A N 1
ATOM 1437 C CA . VAL A 1 192 ? 8.225 2.557 -0.727 1.00 92.69 192 VAL A CA 1
ATOM 1438 C C . VAL A 1 192 ? 9.690 2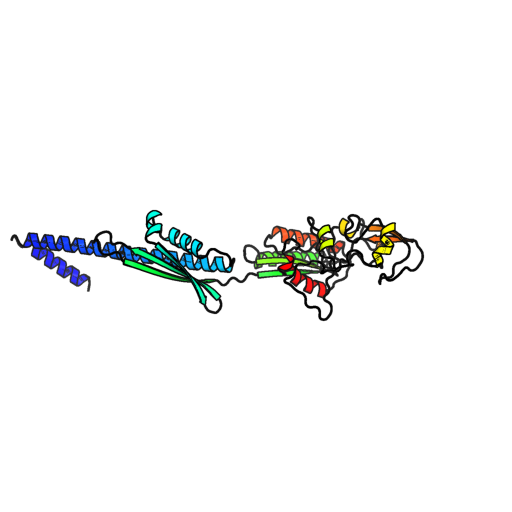.754 -1.126 1.00 92.69 192 VAL A C 1
ATOM 1440 O O . VAL A 1 192 ? 10.282 3.785 -0.794 1.00 92.69 192 VAL A O 1
ATOM 1443 N N . PRO A 1 193 ? 10.294 1.783 -1.835 1.00 90.88 193 PRO A N 1
ATOM 1444 C CA . PRO A 1 193 ? 11.574 1.991 -2.499 1.00 90.88 193 PRO A CA 1
ATOM 1445 C C . PRO A 1 193 ? 11.394 3.013 -3.624 1.00 90.88 193 PRO A C 1
ATOM 1447 O O . PRO A 1 193 ? 10.483 2.863 -4.445 1.00 90.88 193 PRO A O 1
ATOM 1450 N N . TYR A 1 194 ? 12.246 4.037 -3.687 1.00 88.62 194 TYR A N 1
ATOM 1451 C CA . TYR A 1 194 ? 12.162 5.057 -4.738 1.00 88.62 194 TYR A CA 1
ATOM 1452 C C . TYR A 1 194 ? 13.521 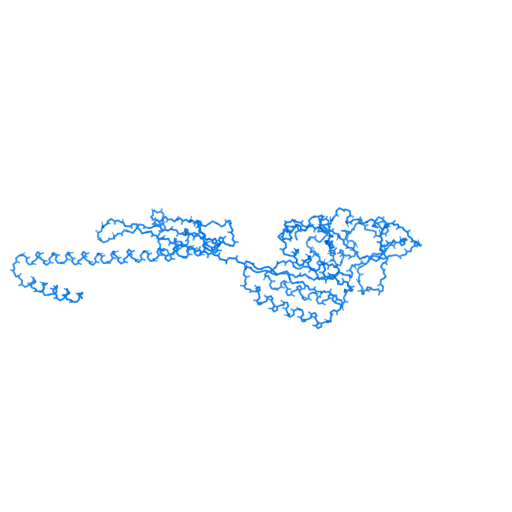5.451 -5.337 1.00 88.62 194 TYR A C 1
ATOM 1454 O O . TYR A 1 194 ? 14.570 5.318 -4.710 1.00 88.62 194 TYR A O 1
ATOM 1462 N N . SER A 1 195 ? 13.466 5.971 -6.565 1.00 87.56 195 SER A N 1
ATOM 1463 C CA . SER A 1 195 ? 14.552 6.680 -7.260 1.00 87.56 195 SER A CA 1
ATOM 1464 C C . SER A 1 195 ? 13.928 7.808 -8.101 1.00 87.56 195 SER A C 1
ATOM 1466 O O . SER A 1 195 ? 13.401 8.755 -7.509 1.00 87.56 195 SER A O 1
ATOM 1468 N N . ASP A 1 196 ? 13.875 7.696 -9.436 1.00 82.19 196 ASP A N 1
ATOM 1469 C CA . ASP A 1 196 ? 13.116 8.629 -10.305 1.00 82.19 196 ASP A CA 1
ATOM 1470 C C . ASP A 1 196 ? 11.627 8.265 -10.358 1.00 82.19 196 ASP A C 1
ATOM 1472 O O . ASP A 1 196 ? 10.767 9.032 -10.789 1.00 82.19 196 ASP A O 1
ATOM 1476 N N . GLY A 1 197 ? 11.326 7.060 -9.886 1.00 85.25 197 GLY A N 1
ATOM 1477 C CA . GLY A 1 197 ? 10.012 6.458 -9.834 1.00 85.25 197 GLY A CA 1
ATOM 1478 C C . GLY A 1 197 ? 9.904 5.483 -8.675 1.00 85.25 197 GLY A C 1
ATOM 1479 O O . GLY A 1 197 ? 10.837 5.299 -7.889 1.00 85.25 197 GLY A O 1
ATOM 1480 N N . VAL A 1 198 ? 8.755 4.820 -8.622 1.00 88.88 198 VAL A N 1
ATOM 1481 C CA . VAL A 1 198 ? 8.500 3.674 -7.751 1.00 88.88 198 VAL A CA 1
ATOM 1482 C C . VAL A 1 198 ? 8.073 2.515 -8.636 1.00 88.88 198 VAL A C 1
ATOM 1484 O O . VAL A 1 198 ? 7.261 2.696 -9.546 1.00 88.88 198 VAL A O 1
ATOM 1487 N N . ASN A 1 199 ? 8.625 1.332 -8.377 1.00 91.25 199 ASN A N 1
ATOM 1488 C CA . ASN A 1 199 ? 8.146 0.113 -9.006 1.00 91.25 199 ASN A CA 1
ATOM 1489 C C . ASN A 1 199 ? 6.894 -0.361 -8.267 1.00 91.25 199 ASN A C 1
ATOM 1491 O O . ASN A 1 199 ? 6.951 -0.671 -7.082 1.00 91.25 199 ASN A O 1
ATOM 1495 N N . VAL A 1 200 ? 5.758 -0.439 -8.953 1.00 90.44 200 VAL A N 1
ATOM 1496 C CA . VAL A 1 200 ? 4.505 -0.968 -8.378 1.00 90.44 200 VAL A CA 1
ATOM 1497 C C . VAL A 1 200 ? 4.097 -2.282 -9.029 1.00 90.44 200 VAL A C 1
ATOM 1499 O O . VAL A 1 200 ? 2.912 -2.580 -9.172 1.00 90.44 200 VAL A O 1
ATOM 1502 N N . TRP A 1 201 ? 5.072 -3.074 -9.468 1.00 91.94 201 TRP A N 1
ATOM 1503 C CA . TRP A 1 201 ? 4.798 -4.378 -10.045 1.00 91.94 201 TRP A CA 1
ATOM 1504 C C . TRP A 1 201 ? 4.139 -5.313 -9.028 1.00 91.94 201 TRP A C 1
ATOM 1506 O O . TRP A 1 201 ? 4.558 -5.413 -7.874 1.00 91.94 201 TRP A O 1
ATOM 1516 N N . ASP A 1 202 ? 3.129 -6.039 -9.493 1.00 89.12 202 ASP A N 1
ATOM 1517 C CA . ASP A 1 202 ? 2.464 -7.110 -8.764 1.00 89.12 202 ASP A CA 1
ATOM 1518 C C . ASP A 1 202 ? 2.458 -8.362 -9.644 1.00 89.12 202 ASP A C 1
ATOM 1520 O O . ASP A 1 202 ? 2.121 -8.292 -10.822 1.00 89.12 202 ASP A O 1
ATOM 1524 N N . ASP A 1 203 ? 2.850 -9.514 -9.107 1.00 87.81 203 ASP A N 1
ATOM 1525 C CA . ASP A 1 203 ? 2.976 -10.729 -9.919 1.00 87.81 203 ASP A CA 1
ATOM 1526 C C . ASP A 1 203 ? 1.628 -11.273 -10.414 1.00 87.81 203 ASP A C 1
ATOM 1528 O O . ASP A 1 203 ? 1.583 -11.926 -11.457 1.00 87.81 203 ASP A O 1
ATOM 1532 N N . ALA A 1 204 ? 0.530 -10.985 -9.710 1.00 87.25 204 ALA A N 1
ATOM 1533 C CA . ALA A 1 204 ? -0.810 -11.386 -10.118 1.00 87.25 204 ALA A CA 1
ATOM 1534 C C . ALA A 1 204 ? -1.436 -10.389 -11.109 1.00 87.25 204 ALA A C 1
ATOM 1536 O O . ALA A 1 204 ? -2.208 -10.792 -11.979 1.00 87.25 204 ALA A O 1
ATOM 1537 N N . LYS A 1 205 ? -1.101 -9.096 -10.996 1.00 86.75 205 LYS A N 1
ATOM 1538 C CA . LYS A 1 205 ? -1.764 -8.003 -11.722 1.00 86.75 205 LYS A CA 1
ATOM 1539 C C . LYS A 1 205 ? -0.856 -7.187 -12.643 1.00 86.75 205 LYS A C 1
ATOM 1541 O O . LYS A 1 205 ? -1.369 -6.282 -13.289 1.00 86.75 205 LYS A O 1
ATOM 1546 N N . GLY A 1 206 ? 0.445 -7.446 -12.744 1.00 84.25 206 GLY A N 1
ATOM 1547 C CA . GLY A 1 206 ? 1.432 -6.500 -13.296 1.00 84.25 206 GLY A CA 1
ATOM 1548 C C . GLY A 1 206 ? 1.047 -5.901 -14.652 1.00 84.25 206 GLY A C 1
ATOM 1549 O O . GLY A 1 206 ? 0.894 -4.687 -14.784 1.00 84.25 206 GLY A O 1
ATOM 1550 N N . VAL A 1 207 ? 0.764 -6.751 -15.644 1.00 88.94 207 VAL A N 1
ATOM 1551 C CA . VAL A 1 207 ? 0.343 -6.304 -16.986 1.00 88.94 207 VAL A CA 1
ATOM 1552 C C . VAL A 1 207 ? -1.046 -5.657 -16.982 1.00 88.94 207 VAL A C 1
ATOM 1554 O O . VAL A 1 207 ? -1.268 -4.674 -17.689 1.00 88.94 207 VAL A O 1
ATOM 1557 N N . SER A 1 208 ? -1.997 -6.175 -16.199 1.00 88.50 208 SER A N 1
ATOM 1558 C CA . SER A 1 208 ? -3.317 -5.541 -16.068 1.00 88.50 208 SER A CA 1
ATOM 1559 C C . SER A 1 208 ? -3.232 -4.171 -15.400 1.00 88.50 208 SER A C 1
ATOM 1561 O O . SER A 1 208 ? -3.941 -3.268 -15.825 1.00 88.50 208 SER A O 1
ATOM 1563 N N . ARG A 1 209 ? -2.321 -3.990 -14.437 1.00 87.75 209 ARG A N 1
ATOM 1564 C CA . ARG A 1 209 ? -2.085 -2.735 -13.723 1.00 87.75 209 ARG A CA 1
ATOM 1565 C C . ARG A 1 209 ? -1.524 -1.670 -14.658 1.00 87.75 209 ARG A C 1
ATOM 1567 O O . ARG A 1 209 ? -2.008 -0.548 -14.642 1.00 87.75 209 ARG A O 1
ATOM 1574 N N . ILE A 1 210 ? -0.606 -2.036 -15.562 1.00 87.38 210 ILE A N 1
ATOM 1575 C CA . ILE A 1 210 ? -0.170 -1.138 -16.649 1.00 87.38 210 ILE A CA 1
ATOM 1576 C C . ILE A 1 210 ? -1.378 -0.630 -17.444 1.00 87.38 210 ILE A C 1
ATOM 1578 O O . ILE A 1 210 ? -1.473 0.555 -17.741 1.00 87.38 210 ILE A O 1
ATOM 1582 N N . ARG A 1 211 ? -2.312 -1.521 -17.793 1.00 87.88 211 ARG A N 1
ATOM 1583 C CA . ARG A 1 211 ? -3.478 -1.176 -18.619 1.00 87.88 211 ARG A CA 1
ATOM 1584 C C . ARG A 1 211 ? -4.513 -0.337 -17.881 1.00 87.88 211 ARG A C 1
ATOM 1586 O O . ARG A 1 211 ? -5.108 0.531 -18.507 1.00 87.88 211 ARG A O 1
ATOM 1593 N N . SER A 1 212 ? -4.748 -0.609 -16.600 1.00 86.88 212 SER A N 1
ATOM 1594 C CA . SER A 1 212 ? -5.777 0.081 -15.821 1.00 86.88 212 SER A CA 1
ATOM 1595 C C . SER A 1 212 ? -5.294 1.408 -15.244 1.00 86.88 212 SER A C 1
ATOM 1597 O O . SER A 1 212 ? -6.077 2.350 -15.174 1.00 86.88 212 SER A O 1
ATOM 1599 N N . TRP A 1 213 ? -4.026 1.513 -14.843 1.00 87.94 213 TRP A N 1
ATOM 1600 C CA . TRP A 1 213 ? -3.501 2.709 -14.176 1.00 87.94 213 TRP A CA 1
ATOM 1601 C C . TRP A 1 213 ? -2.965 3.758 -15.156 1.00 87.94 213 TRP A C 1
ATOM 1603 O O . TRP A 1 213 ? -2.876 4.932 -14.797 1.00 87.94 213 TRP A O 1
ATOM 1613 N N . ALA A 1 214 ? -2.620 3.369 -16.388 1.00 86.44 214 ALA A N 1
ATOM 1614 C CA . ALA A 1 214 ? -2.136 4.305 -17.398 1.00 86.44 214 ALA A CA 1
ATOM 1615 C C . ALA A 1 214 ? -3.194 5.357 -17.761 1.00 86.44 214 ALA A C 1
ATOM 1617 O O . ALA A 1 214 ? -4.305 5.015 -18.164 1.00 86.44 214 ALA A O 1
ATOM 1618 N N . LEU A 1 215 ? -2.811 6.634 -17.713 1.00 84.06 215 LEU A N 1
ATOM 1619 C CA . LEU A 1 215 ? -3.535 7.735 -18.352 1.00 84.06 215 LEU A CA 1
ATOM 1620 C C . LEU A 1 215 ? -3.836 7.400 -19.827 1.00 84.06 215 LEU A C 1
ATOM 1622 O O . LEU A 1 215 ? -3.021 6.733 -20.485 1.00 84.06 215 LEU A O 1
ATOM 1626 N N . PRO A 1 216 ? -4.948 7.915 -20.389 1.00 75.50 216 PRO A N 1
ATOM 1627 C CA . PRO A 1 216 ? -5.219 7.814 -21.820 1.00 75.50 216 PRO A CA 1
ATOM 1628 C C . PRO A 1 216 ? -3.997 8.243 -22.646 1.00 75.50 216 PRO A C 1
ATOM 1630 O O . PRO A 1 216 ? -3.322 9.220 -22.316 1.00 75.50 216 PRO A O 1
ATOM 1633 N N . ASP A 1 217 ? -3.674 7.469 -23.684 1.00 74.19 217 ASP A N 1
ATOM 1634 C CA . ASP A 1 217 ? -2.513 7.655 -24.571 1.00 74.19 217 ASP A CA 1
ATOM 1635 C C . ASP A 1 217 ? -1.118 7.515 -23.919 1.00 74.19 217 ASP A C 1
ATOM 1637 O O . ASP A 1 217 ? -0.102 7.743 -24.580 1.00 74.19 217 ASP A O 1
ATOM 1641 N N . ARG A 1 218 ? -1.017 7.102 -22.643 1.00 79.44 218 ARG A N 1
ATOM 1642 C CA . ARG A 1 218 ? 0.282 6.841 -21.980 1.00 79.44 218 ARG A CA 1
ATOM 1643 C C . ARG A 1 218 ? 0.749 5.399 -22.052 1.00 79.44 218 ARG A C 1
ATOM 1645 O O . ARG A 1 218 ? 1.938 5.152 -21.904 1.00 79.44 218 ARG A O 1
ATOM 1652 N N . ILE A 1 219 ? -0.147 4.463 -22.352 1.00 84.50 219 ILE A N 1
ATOM 1653 C CA . ILE A 1 219 ? 0.233 3.075 -22.644 1.00 84.50 219 ILE A CA 1
ATOM 1654 C C . ILE A 1 219 ? 0.923 2.930 -24.013 1.00 84.50 219 ILE A C 1
ATOM 1656 O O . ILE A 1 219 ? 1.727 2.020 -24.210 1.00 84.50 219 ILE A O 1
ATOM 1660 N N . GLU A 1 220 ? 0.634 3.842 -24.946 1.00 84.06 220 GLU A N 1
ATOM 1661 C CA . GLU A 1 220 ? 1.240 3.948 -26.279 1.00 84.06 220 GLU A CA 1
ATOM 1662 C C . GLU A 1 220 ? 1.745 5.383 -26.491 1.00 84.06 220 GLU A C 1
ATOM 1664 O O . GLU A 1 220 ? 1.114 6.168 -27.203 1.00 84.06 220 GLU A O 1
ATOM 1669 N N . PRO A 1 221 ? 2.872 5.767 -25.865 1.00 78.00 221 PRO A N 1
ATOM 1670 C CA . PRO A 1 221 ? 3.393 7.120 -26.011 1.00 78.00 221 PRO A CA 1
ATOM 1671 C C . PRO A 1 221 ? 3.697 7.429 -27.485 1.00 78.00 221 PRO A C 1
ATOM 1673 O O . PRO A 1 221 ? 4.008 6.535 -28.269 1.00 78.00 221 PRO A O 1
ATOM 1676 N N . GLN A 1 222 ? 3.653 8.705 -27.887 1.00 79.06 222 GLN A N 1
ATOM 1677 C CA . GLN A 1 222 ? 3.718 9.088 -29.311 1.00 79.06 222 GLN A CA 1
ATOM 1678 C C . GLN A 1 222 ? 4.926 8.524 -30.071 1.00 79.06 222 GLN A C 1
ATOM 1680 O O . GLN A 1 222 ? 4.818 8.227 -31.259 1.00 79.06 222 GLN A O 1
ATOM 1685 N N . TRP A 1 223 ? 6.067 8.358 -29.402 1.00 79.44 223 TRP A N 1
ATOM 1686 C CA . TRP A 1 223 ? 7.268 7.777 -29.999 1.00 79.44 223 TRP A CA 1
ATOM 1687 C C . TRP A 1 223 ? 7.117 6.278 -30.319 1.00 79.44 223 TRP A C 1
ATOM 1689 O O . TRP A 1 223 ? 7.774 5.775 -31.230 1.00 79.44 223 TRP A O 1
ATOM 1699 N N . PHE A 1 224 ? 6.219 5.566 -29.632 1.00 82.25 224 PHE A N 1
ATOM 1700 C CA . PHE A 1 224 ? 6.023 4.120 -29.756 1.00 82.25 224 PHE A CA 1
ATOM 1701 C C . PHE A 1 224 ? 5.564 3.710 -31.164 1.00 82.25 224 PHE A C 1
ATOM 1703 O O . PHE A 1 224 ? 5.918 2.642 -31.671 1.00 82.25 224 PHE A O 1
ATOM 1710 N N . ARG A 1 225 ? 4.845 4.605 -31.860 1.00 82.44 225 ARG A N 1
ATOM 1711 C CA . ARG A 1 225 ? 4.390 4.394 -33.246 1.00 82.44 225 ARG A CA 1
ATOM 1712 C C . ARG A 1 225 ? 5.529 4.090 -34.220 1.00 82.44 225 ARG A C 1
ATOM 1714 O O . ARG A 1 225 ? 5.302 3.426 -35.226 1.00 82.44 225 ARG A O 1
ATOM 1721 N N . TYR A 1 226 ? 6.736 4.573 -33.927 1.00 80.56 226 TYR A N 1
ATOM 1722 C CA . TYR A 1 226 ? 7.905 4.404 -34.785 1.00 80.56 226 TYR A CA 1
ATOM 1723 C C . TYR A 1 226 ? 8.630 3.074 -34.562 1.00 80.56 226 TYR A C 1
ATOM 1725 O O . TYR A 1 226 ? 9.322 2.609 -35.463 1.00 80.56 226 TYR A O 1
ATOM 1733 N N . ILE A 1 227 ? 8.464 2.451 -33.391 1.00 81.25 227 ILE A N 1
ATOM 1734 C CA . ILE A 1 227 ? 9.159 1.205 -33.040 1.00 81.25 227 ILE A CA 1
ATOM 1735 C C . ILE A 1 227 ? 8.284 -0.037 -33.219 1.00 81.25 227 ILE A C 1
ATOM 1737 O O . ILE A 1 227 ? 8.808 -1.107 -33.516 1.00 81.25 227 ILE A O 1
ATOM 1741 N N . LYS A 1 228 ? 6.955 0.099 -33.102 1.00 80.06 228 LYS A N 1
ATOM 1742 C CA . LYS A 1 228 ? 5.970 -0.999 -33.073 1.00 80.06 228 LYS A CA 1
ATOM 1743 C C . LYS A 1 228 ? 6.211 -2.095 -34.115 1.00 80.06 228 LYS A C 1
ATOM 1745 O O . LYS A 1 228 ? 6.178 -3.279 -33.798 1.00 80.06 228 LYS A O 1
ATOM 1750 N N . GLN A 1 229 ? 6.450 -1.707 -35.368 1.00 75.38 229 GLN A N 1
ATOM 1751 C CA . GLN A 1 229 ? 6.604 -2.661 -36.472 1.00 75.38 229 GLN A CA 1
ATOM 1752 C C . GLN A 1 229 ? 7.956 -3.387 -36.458 1.00 75.38 229 GLN A C 1
ATOM 1754 O O . GLN A 1 229 ? 8.028 -4.533 -36.888 1.00 75.38 229 GLN A O 1
ATOM 1759 N N . GLY A 1 230 ? 9.019 -2.734 -35.977 1.00 76.44 230 GLY A N 1
ATOM 1760 C CA . GLY A 1 230 ? 10.378 -3.285 -35.977 1.00 76.44 230 GLY A CA 1
ATOM 1761 C C . GLY A 1 230 ? 10.779 -3.977 -34.675 1.00 76.44 230 GLY A C 1
ATOM 1762 O O . GLY A 1 230 ? 11.718 -4.765 -34.682 1.00 76.44 230 GLY A O 1
ATOM 1763 N N . ALA A 1 231 ? 10.087 -3.675 -33.575 1.00 81.12 231 ALA A N 1
ATOM 1764 C CA . ALA A 1 231 ? 10.408 -4.144 -32.229 1.00 81.12 231 ALA A CA 1
ATOM 1765 C C . ALA A 1 231 ? 9.545 -5.334 -31.766 1.00 81.12 231 ALA A C 1
ATOM 1767 O O . ALA A 1 231 ? 9.831 -5.921 -30.729 1.00 81.12 231 ALA A O 1
ATOM 1768 N N . GLY A 1 232 ? 8.478 -5.687 -32.495 1.00 82.56 232 GLY A N 1
ATOM 1769 C CA . GLY A 1 232 ? 7.599 -6.805 -32.122 1.00 82.56 232 GLY A CA 1
ATOM 1770 C C . GLY A 1 232 ? 6.714 -6.543 -30.896 1.00 82.56 232 GLY A C 1
ATOM 1771 O O . GLY A 1 232 ? 6.132 -7.474 -30.356 1.00 82.56 232 GLY A O 1
ATOM 1772 N N . VAL A 1 233 ? 6.579 -5.284 -30.470 1.00 88.12 233 VAL A N 1
ATOM 1773 C CA . VAL A 1 233 ? 5.752 -4.862 -29.328 1.00 88.12 233 VAL A CA 1
ATOM 1774 C C . VAL A 1 233 ? 4.649 -3.912 -29.779 1.00 88.12 233 VAL A C 1
ATOM 1776 O O . VAL A 1 233 ? 4.852 -3.076 -30.660 1.00 88.12 233 VAL A O 1
ATOM 1779 N N . SER A 1 234 ? 3.464 -4.025 -29.178 1.00 88.25 234 SER A N 1
ATOM 1780 C CA . SER A 1 234 ? 2.311 -3.183 -29.518 1.00 88.25 234 SER A CA 1
ATOM 1781 C C . SER A 1 234 ? 2.194 -1.946 -28.636 1.00 88.25 234 SER A C 1
ATOM 1783 O O . SER A 1 234 ? 1.784 -0.903 -29.129 1.00 88.25 234 SER A O 1
ATOM 1785 N N . ASN A 1 235 ? 2.561 -2.069 -27.359 1.00 88.88 235 ASN A N 1
ATOM 1786 C CA . ASN A 1 235 ? 2.496 -1.016 -26.344 1.00 88.88 235 ASN A CA 1
ATOM 1787 C C . ASN A 1 235 ? 3.372 -1.346 -25.122 1.00 88.88 235 ASN A C 1
ATOM 1789 O O . ASN A 1 235 ? 3.985 -2.418 -25.071 1.00 88.88 235 ASN A O 1
ATOM 1793 N N . LEU A 1 236 ? 3.392 -0.464 -24.117 1.00 87.69 236 LEU A N 1
ATOM 1794 C CA . LEU A 1 236 ? 4.171 -0.654 -22.884 1.00 87.69 236 LEU A CA 1
ATOM 1795 C C . LEU A 1 236 ? 3.745 -1.884 -22.055 1.00 87.69 236 LEU A C 1
ATOM 1797 O O . LEU A 1 236 ? 4.529 -2.380 -21.256 1.00 87.69 236 LEU A O 1
ATOM 1801 N N . ALA A 1 237 ? 2.543 -2.428 -22.275 1.00 90.88 237 ALA A N 1
ATOM 1802 C CA . ALA A 1 237 ? 2.039 -3.633 -21.609 1.00 90.88 237 ALA A CA 1
ATOM 1803 C C . ALA A 1 237 ? 2.311 -4.934 -22.394 1.00 90.88 237 ALA A C 1
ATOM 1805 O O . ALA A 1 237 ? 1.717 -5.973 -22.085 1.00 90.88 237 ALA A O 1
ATOM 1806 N N . SER A 1 238 ? 3.133 -4.895 -23.449 1.00 91.12 238 SER A N 1
ATOM 1807 C CA . SER A 1 238 ? 3.439 -6.097 -24.240 1.00 91.12 238 SER A CA 1
ATOM 1808 C C . SER A 1 238 ? 4.315 -7.061 -23.427 1.00 91.12 238 SER A C 1
ATOM 1810 O O . SER A 1 238 ? 5.260 -6.595 -22.798 1.00 91.12 238 SER A O 1
ATOM 1812 N N . PRO A 1 239 ? 4.087 -8.388 -23.468 1.00 90.38 239 PRO A N 1
ATOM 1813 C CA . PRO A 1 239 ? 4.900 -9.361 -22.724 1.00 90.38 239 PRO A CA 1
ATOM 1814 C C . PRO A 1 239 ? 6.403 -9.288 -23.014 1.00 90.38 239 PRO A C 1
ATOM 1816 O O . PRO A 1 239 ? 7.215 -9.526 -22.125 1.00 90.38 239 PRO A O 1
ATOM 1819 N N . ASP A 1 240 ? 6.765 -8.925 -24.247 1.00 90.12 240 ASP A N 1
ATOM 1820 C CA . ASP A 1 240 ? 8.159 -8.814 -24.677 1.00 90.12 240 ASP A CA 1
ATOM 1821 C C . ASP A 1 240 ? 8.825 -7.501 -24.255 1.00 90.12 240 ASP A C 1
ATOM 1823 O O . ASP A 1 240 ? 10.051 -7.387 -24.368 1.00 90.12 240 ASP A O 1
ATOM 1827 N N . MET A 1 241 ? 8.055 -6.526 -23.745 1.00 90.56 241 MET A N 1
ATOM 1828 C CA . MET A 1 241 ? 8.626 -5.285 -23.228 1.00 90.56 241 MET A CA 1
ATOM 1829 C C . MET A 1 241 ? 9.656 -5.602 -22.139 1.00 90.56 241 MET A C 1
ATOM 1831 O O . MET A 1 241 ? 9.374 -6.402 -21.242 1.00 90.56 241 MET A O 1
ATOM 1835 N N . PRO A 1 242 ? 10.847 -4.983 -22.183 1.00 91.12 242 PRO A N 1
ATOM 1836 C CA . PRO A 1 242 ? 11.901 -5.258 -21.218 1.00 91.12 242 PRO A CA 1
ATOM 1837 C C . PRO A 1 242 ? 11.465 -5.091 -19.762 1.00 91.12 242 PRO A C 1
ATOM 1839 O O . PRO A 1 242 ? 11.772 -5.957 -18.946 1.00 91.12 242 PRO A O 1
ATOM 1842 N N . ASP A 1 243 ? 10.694 -4.044 -19.459 1.00 90.56 243 ASP A N 1
ATOM 1843 C CA . ASP A 1 243 ? 10.162 -3.791 -18.115 1.00 90.56 243 ASP A CA 1
ATOM 1844 C C . ASP A 1 243 ? 9.242 -4.920 -17.651 1.00 90.56 243 ASP A C 1
ATOM 1846 O O . ASP A 1 243 ? 9.406 -5.444 -16.554 1.00 90.56 243 ASP A O 1
ATOM 1850 N N . VAL A 1 244 ? 8.349 -5.396 -18.524 1.00 92.25 244 VAL A N 1
ATOM 1851 C CA . VAL A 1 244 ? 7.471 -6.542 -18.238 1.00 92.25 244 VAL A CA 1
ATOM 1852 C C . VAL A 1 244 ? 8.292 -7.806 -17.971 1.00 92.25 244 VAL A C 1
ATOM 1854 O O . VAL A 1 244 ? 8.023 -8.532 -17.015 1.00 92.25 244 VAL A O 1
ATOM 1857 N N . ARG A 1 245 ? 9.350 -8.045 -18.755 1.00 92.44 245 ARG A N 1
ATOM 1858 C CA . ARG A 1 245 ? 10.270 -9.179 -18.556 1.00 92.44 245 ARG A CA 1
ATOM 1859 C C . ARG A 1 245 ? 11.079 -9.078 -17.261 1.00 92.44 245 ARG A C 1
ATOM 1861 O O . ARG A 1 245 ? 11.375 -10.109 -16.662 1.00 92.44 245 ARG A O 1
ATOM 1868 N N . LYS A 1 246 ? 11.452 -7.864 -16.842 1.00 91.50 246 LYS A N 1
ATOM 1869 C CA . LYS A 1 246 ? 12.178 -7.595 -15.588 1.00 91.50 246 LYS A CA 1
ATOM 1870 C C . LYS A 1 246 ? 11.232 -7.422 -14.391 1.00 91.50 246 LYS A C 1
ATOM 1872 O O . LYS A 1 246 ? 11.721 -7.312 -13.273 1.00 91.50 246 LYS A O 1
ATOM 1877 N N . LYS A 1 247 ? 9.907 -7.466 -14.602 1.00 92.75 247 LYS A N 1
ATOM 1878 C CA . LYS A 1 247 ? 8.873 -7.230 -13.581 1.00 92.75 247 LYS A CA 1
ATOM 1879 C C . LYS A 1 247 ? 8.971 -5.835 -12.954 1.00 92.75 247 LYS A C 1
ATOM 1881 O O . LYS A 1 247 ? 8.928 -5.658 -11.737 1.00 92.75 247 LYS A O 1
ATOM 1886 N N . ILE A 1 248 ? 9.121 -4.843 -13.819 1.00 91.12 248 ILE A N 1
ATOM 1887 C CA . ILE A 1 248 ? 9.178 -3.429 -13.477 1.00 91.12 248 ILE A CA 1
ATOM 1888 C C . ILE A 1 248 ? 7.897 -2.770 -13.973 1.00 91.12 248 ILE A C 1
ATOM 1890 O O . ILE A 1 248 ? 7.500 -2.920 -15.127 1.00 91.12 248 ILE A O 1
ATOM 1894 N N . LEU A 1 249 ? 7.248 -2.024 -13.087 1.00 90.88 249 LEU A N 1
ATOM 1895 C CA . LEU A 1 249 ? 6.176 -1.105 -13.427 1.00 90.88 249 LEU A CA 1
ATOM 1896 C C . LEU A 1 249 ? 6.550 0.284 -12.927 1.00 90.88 249 LEU A C 1
ATOM 1898 O O . LEU A 1 249 ? 6.233 0.650 -11.795 1.00 90.88 249 LEU A O 1
ATOM 1902 N N . HIS A 1 250 ? 7.236 1.040 -13.783 1.00 87.56 250 HIS A N 1
ATOM 1903 C CA . HIS A 1 250 ? 7.622 2.411 -13.495 1.00 87.56 250 HIS A CA 1
ATOM 1904 C C . HIS A 1 250 ? 6.423 3.335 -13.692 1.00 87.56 250 HIS A C 1
ATOM 1906 O O . HIS A 1 250 ? 6.005 3.649 -14.806 1.00 87.56 250 HIS A O 1
ATOM 1912 N N . VAL A 1 251 ? 5.883 3.805 -12.578 1.00 82.75 251 VAL A N 1
ATOM 1913 C CA . VAL A 1 251 ? 4.769 4.749 -12.548 1.00 82.75 251 VAL A CA 1
ATOM 1914 C C . VAL A 1 2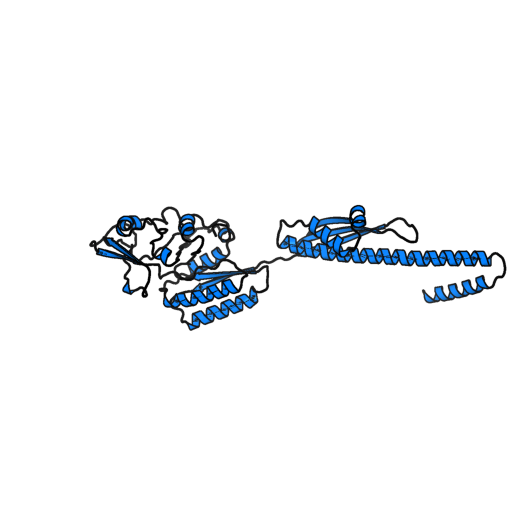51 ? 5.265 6.131 -12.148 1.00 82.75 251 VAL A C 1
ATOM 1916 O O . VAL A 1 251 ? 5.727 6.367 -11.029 1.00 82.75 251 VAL A O 1
ATOM 1919 N N . ARG A 1 252 ? 5.140 7.074 -13.081 1.00 73.44 252 ARG A N 1
ATOM 1920 C CA . ARG A 1 252 ? 5.383 8.494 -12.852 1.00 73.44 252 ARG A CA 1
ATOM 1921 C C . ARG A 1 252 ? 4.038 9.168 -12.674 1.00 73.44 252 ARG A C 1
ATOM 1923 O O . ARG A 1 252 ? 3.197 9.174 -13.568 1.00 73.44 252 ARG A O 1
ATOM 1930 N N . ARG A 1 253 ? 3.820 9.725 -11.490 1.00 64.69 253 ARG A N 1
ATOM 1931 C CA . ARG A 1 253 ? 2.636 10.546 -11.235 1.00 64.69 253 ARG A CA 1
ATOM 1932 C C . ARG A 1 253 ? 2.935 12.031 -11.295 1.00 64.69 253 ARG A C 1
ATOM 1934 O O . ARG A 1 253 ? 2.112 12.748 -11.829 1.00 64.69 253 ARG A O 1
ATOM 1941 N N . GLY A 1 254 ? 4.082 12.447 -10.734 1.00 57.91 254 GLY A N 1
ATOM 1942 C CA . GLY A 1 254 ? 4.575 13.829 -10.641 1.00 57.91 254 GLY A CA 1
ATOM 1943 C C . GLY A 1 254 ? 3.479 14.899 -10.648 1.00 57.91 254 GLY A C 1
ATOM 1944 O O . GLY A 1 254 ? 3.057 15.306 -11.723 1.00 57.91 254 GLY A O 1
ATOM 1945 N N . MET A 1 255 ? 3.039 15.379 -9.476 1.00 55.66 255 MET A N 1
ATOM 1946 C CA . MET A 1 255 ? 1.971 16.391 -9.400 1.00 55.66 255 MET A CA 1
ATOM 1947 C C . MET A 1 255 ? 2.319 17.618 -10.249 1.00 55.66 255 MET A C 1
ATOM 1949 O O . MET A 1 255 ? 3.386 18.218 -10.071 1.00 55.66 255 MET A O 1
ATOM 1953 N N . ARG A 1 256 ? 1.426 18.016 -11.161 1.00 58.66 256 ARG A N 1
ATOM 1954 C CA . ARG A 1 256 ? 1.579 19.299 -11.851 1.00 58.66 256 ARG A CA 1
ATOM 1955 C C . ARG A 1 256 ? 1.312 20.432 -10.865 1.00 58.66 256 ARG A C 1
ATOM 1957 O O . ARG A 1 256 ? 0.568 20.285 -9.897 1.00 58.66 256 ARG A O 1
ATOM 1964 N N . GLY A 1 257 ? 1.911 21.595 -11.111 1.00 56.12 257 GLY A N 1
ATOM 1965 C CA . GLY A 1 257 ? 1.625 22.781 -10.304 1.00 56.12 257 GLY A CA 1
ATOM 1966 C C . GLY A 1 257 ? 0.125 23.099 -10.313 1.00 56.12 257 GLY A C 1
ATOM 1967 O O . GLY A 1 257 ? -0.443 23.310 -11.382 1.00 56.12 257 GLY A O 1
ATOM 1968 N N . GLY A 1 258 ? -0.498 23.128 -9.131 1.00 62.94 258 GLY A N 1
ATOM 1969 C CA . GLY A 1 258 ? -1.928 23.412 -8.952 1.00 62.94 258 GLY A CA 1
ATOM 1970 C C . GLY A 1 258 ? -2.862 22.202 -9.062 1.00 62.94 258 GLY A C 1
ATOM 1971 O O . GLY A 1 258 ? -4.070 22.371 -8.924 1.00 62.94 258 GLY A O 1
ATOM 1972 N N . GLU A 1 259 ? -2.332 21.002 -9.296 1.00 63.28 259 GLU A N 1
ATOM 1973 C CA . GLU A 1 259 ? -3.120 19.770 -9.312 1.00 63.28 259 GLU A CA 1
ATOM 1974 C C . GLU A 1 259 ? -3.420 19.314 -7.875 1.00 63.28 259 GLU A C 1
ATOM 1976 O O . GLU A 1 259 ? -2.514 19.198 -7.047 1.00 63.28 259 GLU A O 1
ATOM 1981 N N . LEU A 1 260 ? -4.701 19.090 -7.573 1.00 64.50 260 LEU A N 1
ATOM 1982 C CA . LEU A 1 260 ? -5.129 18.440 -6.338 1.00 64.50 260 LEU A CA 1
ATOM 1983 C C . LEU A 1 260 ? -5.116 16.935 -6.569 1.00 64.50 260 LEU A C 1
ATOM 1985 O O . LEU A 1 260 ? -5.579 16.461 -7.603 1.00 64.50 260 LEU A O 1
ATOM 1989 N N . PHE A 1 261 ? -4.556 16.197 -5.617 1.00 63.12 261 PHE A N 1
ATOM 1990 C CA . PHE A 1 261 ? -4.550 14.752 -5.691 1.00 63.12 261 PHE A CA 1
ATOM 1991 C C . PHE A 1 261 ? -5.679 14.170 -4.832 1.00 63.12 261 PHE A C 1
ATOM 1993 O O . PHE A 1 261 ? -5.681 14.337 -3.613 1.00 63.12 261 PHE A O 1
ATOM 2000 N N . ASP A 1 262 ? -6.618 13.475 -5.478 1.00 69.06 262 ASP A N 1
ATOM 2001 C CA . ASP A 1 262 ? -7.763 12.833 -4.833 1.00 69.06 262 ASP A CA 1
ATOM 2002 C C . ASP A 1 262 ? -7.373 11.488 -4.200 1.00 69.06 262 ASP A C 1
ATOM 2004 O O . ASP A 1 262 ? -7.468 10.416 -4.798 1.00 69.06 262 ASP A O 1
ATOM 2008 N N . TRP A 1 263 ? -6.929 11.553 -2.942 1.00 67.44 263 TRP A N 1
ATOM 2009 C CA . TRP A 1 263 ? -6.497 10.410 -2.121 1.00 67.44 263 TRP A CA 1
ATOM 2010 C C . TRP A 1 263 ? -7.555 9.321 -1.921 1.00 67.44 263 TRP A C 1
ATOM 2012 O O . TRP A 1 263 ? -7.236 8.253 -1.403 1.00 67.44 263 TRP A O 1
ATOM 2022 N N . THR A 1 264 ? -8.814 9.582 -2.247 1.00 72.75 264 THR A N 1
ATOM 2023 C CA . THR A 1 264 ? -9.927 8.650 -2.038 1.00 72.75 264 THR A CA 1
ATOM 2024 C C . THR A 1 264 ? -10.276 7.848 -3.285 1.00 72.75 264 THR A C 1
ATOM 2026 O O . THR A 1 264 ? -11.058 6.905 -3.188 1.00 72.75 264 THR A O 1
ATOM 2029 N N . GLU A 1 265 ? -9.720 8.198 -4.445 1.00 76.19 265 GLU A N 1
ATOM 2030 C CA . GLU A 1 265 ? -10.065 7.552 -5.708 1.00 76.19 265 GLU A CA 1
ATOM 2031 C C . GLU A 1 265 ? -9.080 6.430 -6.074 1.00 76.19 265 GLU A C 1
ATOM 2033 O O . GLU A 1 265 ? -7.883 6.521 -5.773 1.00 76.19 265 GLU A O 1
ATOM 2038 N N . PRO A 1 266 ? -9.555 5.348 -6.722 1.00 77.19 266 PRO A N 1
ATOM 2039 C CA . PRO A 1 266 ? -8.676 4.315 -7.245 1.00 77.19 266 PRO A CA 1
ATOM 2040 C C . PRO A 1 266 ? -7.675 4.868 -8.276 1.00 77.19 266 PRO A C 1
ATOM 2042 O O . PRO A 1 266 ? -7.999 5.786 -9.025 1.00 77.19 266 PRO A O 1
ATOM 2045 N N . PRO A 1 267 ? -6.492 4.249 -8.417 1.00 79.62 267 PRO A N 1
ATOM 2046 C CA . PRO A 1 267 ? -5.408 4.678 -9.318 1.00 79.62 267 PRO A CA 1
ATOM 2047 C C . PRO A 1 267 ? -5.710 4.628 -10.833 1.00 79.62 267 PRO A C 1
ATOM 2049 O O . PRO A 1 267 ? -4.812 4.845 -11.654 1.00 79.62 267 PRO A O 1
ATOM 2052 N N . GLY A 1 268 ? -6.942 4.305 -11.227 1.00 84.00 268 GLY A N 1
ATOM 2053 C CA . GLY A 1 268 ? -7.334 4.101 -12.618 1.00 84.00 268 GLY A CA 1
ATOM 2054 C C . GLY A 1 268 ? -7.079 5.337 -13.480 1.00 84.00 268 GLY A C 1
ATOM 2055 O O . GLY A 1 268 ? -7.429 6.451 -13.099 1.00 84.00 268 GLY A O 1
ATOM 2056 N N . GLY A 1 269 ? -6.441 5.156 -14.638 1.00 82.81 269 GLY A N 1
ATOM 2057 C CA . GLY A 1 269 ? -6.204 6.239 -15.593 1.00 82.81 269 GLY A CA 1
ATOM 2058 C C . GLY A 1 269 ? -5.393 7.421 -15.057 1.00 82.81 269 GLY A C 1
ATOM 2059 O O . GLY A 1 269 ? -5.516 8.509 -15.605 1.00 82.81 269 GLY A O 1
ATOM 2060 N N . SER A 1 270 ? -4.611 7.244 -13.989 1.00 80.69 270 SER A N 1
ATOM 2061 C CA . SER A 1 270 ? -4.006 8.355 -13.239 1.00 80.69 270 SER A CA 1
ATOM 2062 C C . SER A 1 270 ? -2.503 8.533 -13.468 1.00 80.69 270 SER A C 1
ATOM 2064 O O . SER A 1 270 ? -1.935 9.533 -13.030 1.00 80.69 270 SER A O 1
ATOM 2066 N N . PHE A 1 271 ? -1.836 7.581 -14.126 1.00 82.50 271 PHE A N 1
ATOM 2067 C CA . PHE A 1 271 ? -0.375 7.529 -14.163 1.00 82.50 271 PHE A CA 1
ATOM 2068 C C . PHE A 1 271 ? 0.214 7.609 -15.562 1.00 82.50 271 PHE A C 1
ATOM 2070 O O . PHE A 1 271 ? -0.297 7.040 -16.527 1.00 82.50 271 PHE A O 1
ATOM 2077 N N . GLU A 1 272 ? 1.368 8.258 -15.664 1.00 81.94 272 GLU A N 1
ATOM 2078 C CA . GLU A 1 272 ? 2.271 8.027 -16.776 1.00 81.94 272 GLU A CA 1
ATOM 2079 C C . GLU A 1 272 ? 3.051 6.740 -16.505 1.00 81.94 272 GLU A C 1
ATOM 2081 O O . GLU A 1 272 ? 3.774 6.625 -15.514 1.00 81.94 272 GLU A O 1
ATOM 2086 N N . ILE A 1 273 ? 2.890 5.757 -17.388 1.00 83.75 273 ILE A N 1
ATOM 2087 C CA . ILE A 1 273 ? 3.737 4.570 -17.376 1.00 83.75 273 ILE A CA 1
ATOM 2088 C C . ILE A 1 273 ? 5.010 4.939 -18.117 1.00 83.75 273 ILE A C 1
ATOM 2090 O O . ILE A 1 273 ? 4.978 5.255 -19.308 1.00 83.75 273 ILE A O 1
ATOM 2094 N N . SER A 1 274 ? 6.118 4.956 -17.390 1.00 76.94 274 SER A N 1
ATOM 2095 C CA . SER A 1 274 ? 7.421 5.195 -17.982 1.00 76.94 274 SER A CA 1
ATOM 2096 C C . SER A 1 274 ? 8.045 3.867 -18.394 1.00 76.94 274 SER A C 1
ATOM 2098 O O . SER A 1 274 ? 7.819 2.837 -17.768 1.00 76.94 274 SER A O 1
ATOM 2100 N N . ALA A 1 275 ? 8.811 3.919 -19.469 1.00 72.44 275 ALA A N 1
ATOM 2101 C CA . ALA A 1 275 ? 9.806 2.925 -19.826 1.00 72.44 275 ALA A CA 1
ATOM 2102 C C . ALA A 1 275 ? 11.088 3.702 -20.111 1.00 72.44 275 ALA A C 1
ATOM 2104 O O . ALA A 1 275 ? 10.999 4.882 -20.484 1.00 72.44 275 ALA A O 1
ATOM 2105 N N . GLU A 1 276 ? 12.256 3.075 -19.952 1.00 69.50 276 GLU A N 1
ATOM 2106 C CA . GLU A 1 276 ? 13.496 3.848 -19.922 1.00 69.50 276 GLU A CA 1
ATOM 2107 C C . GLU A 1 276 ? 13.664 4.732 -21.152 1.00 69.50 276 GLU A C 1
ATOM 2109 O O . GLU A 1 276 ? 13.647 4.293 -22.311 1.00 69.50 276 GLU A O 1
ATOM 2114 N N . THR A 1 277 ? 13.832 6.024 -20.889 1.00 57.53 277 THR A N 1
ATOM 2115 C CA . THR A 1 277 ? 13.867 7.059 -21.911 1.00 57.53 277 THR A CA 1
ATOM 2116 C C . THR A 1 277 ? 15.269 7.187 -22.477 1.00 57.53 277 THR A C 1
ATOM 2118 O O . THR A 1 277 ? 15.881 8.254 -22.419 1.00 57.53 277 THR A O 1
ATOM 2121 N N . CYS A 1 278 ? 15.784 6.117 -23.076 1.00 67.25 278 CYS A N 1
ATOM 2122 C CA . CYS A 1 278 ? 17.007 6.156 -23.869 1.00 67.25 278 CYS A CA 1
ATOM 2123 C C . CYS A 1 278 ? 16.813 6.942 -25.180 1.00 67.25 278 CYS A C 1
ATOM 2125 O O . CYS A 1 278 ? 17.121 6.437 -26.259 1.00 67.25 278 CYS A O 1
ATOM 2127 N N . TYR A 1 279 ? 16.234 8.143 -25.112 1.00 62.81 279 TYR A N 1
ATOM 2128 C CA . TYR A 1 279 ? 15.934 9.010 -26.246 1.00 62.81 279 TYR A CA 1
ATOM 2129 C C . TYR A 1 279 ? 15.190 8.249 -27.356 1.00 62.81 279 TYR A C 1
ATOM 2131 O O . TYR A 1 279 ? 15.720 8.022 -28.439 1.00 62.81 279 TYR A O 1
ATOM 2139 N N . GLY A 1 280 ? 13.978 7.778 -27.034 1.00 59.84 280 GLY A N 1
ATOM 2140 C CA . GLY A 1 280 ? 13.107 7.083 -27.982 1.00 59.84 280 GLY A CA 1
ATOM 2141 C C . GLY A 1 280 ? 13.666 5.743 -28.476 1.00 59.84 280 GLY A C 1
ATOM 2142 O O . GLY A 1 280 ? 13.667 5.466 -29.670 1.00 59.84 280 GLY A O 1
ATOM 2143 N N . GLY A 1 281 ? 14.142 4.900 -27.557 1.00 66.94 281 GLY A N 1
ATOM 2144 C CA . GLY A 1 281 ? 14.533 3.522 -27.869 1.00 66.94 281 GLY A CA 1
ATOM 2145 C C . GLY A 1 281 ? 15.928 3.367 -28.474 1.00 66.94 281 GLY A C 1
ATOM 2146 O O . GLY A 1 281 ? 16.130 2.476 -29.297 1.00 66.94 281 GLY A O 1
ATOM 2147 N N . ASN A 1 282 ? 16.880 4.219 -28.082 1.00 77.25 282 ASN A N 1
ATOM 2148 C CA . ASN A 1 282 ? 18.295 4.128 -28.437 1.00 77.25 282 ASN A CA 1
ATOM 2149 C C . ASN A 1 282 ? 19.181 3.916 -27.192 1.00 77.25 282 ASN A C 1
ATOM 2151 O O . ASN A 1 282 ? 20.080 4.709 -26.906 1.00 77.25 282 ASN A O 1
ATOM 2155 N N . CYS A 1 283 ? 18.910 2.858 -26.428 1.00 83.62 283 CYS A N 1
ATOM 2156 C CA . CYS A 1 283 ? 19.698 2.498 -25.251 1.00 83.62 283 CYS A CA 1
ATOM 2157 C C . CYS A 1 283 ? 21.119 2.091 -25.636 1.00 83.62 283 CYS A C 1
ATOM 2159 O O . CYS A 1 283 ? 21.336 1.294 -26.550 1.00 83.62 283 CYS A O 1
ATOM 2161 N N . ILE A 1 284 ? 22.096 2.634 -24.910 1.00 84.31 284 ILE A N 1
ATOM 2162 C CA . ILE A 1 284 ? 23.498 2.244 -25.038 1.00 84.31 284 ILE A CA 1
ATOM 2163 C C . ILE A 1 284 ? 23.716 1.052 -24.108 1.00 84.31 284 ILE A C 1
ATOM 2165 O O . ILE A 1 284 ? 23.868 1.218 -22.901 1.00 84.31 284 ILE A O 1
ATOM 2169 N N . MET A 1 285 ? 23.725 -0.158 -24.670 1.00 85.38 285 MET A N 1
ATOM 2170 C CA . MET A 1 285 ? 23.736 -1.399 -23.881 1.00 85.38 285 MET A CA 1
ATOM 2171 C C . MET A 1 285 ? 24.969 -1.575 -22.985 1.00 85.38 285 MET A C 1
ATOM 2173 O O . MET A 1 285 ? 24.896 -2.317 -22.015 1.00 85.38 285 MET A O 1
ATOM 2177 N N . SER A 1 286 ? 26.081 -0.879 -23.252 1.00 84.94 286 SER A N 1
ATOM 2178 C CA . SER A 1 286 ? 27.253 -0.890 -22.364 1.00 84.94 286 SER A CA 1
ATOM 2179 C C . SER A 1 286 ? 27.009 -0.220 -21.009 1.00 84.94 286 SER A C 1
ATOM 2181 O O . SER A 1 286 ? 27.822 -0.393 -20.109 1.00 84.94 286 SER A O 1
ATOM 2183 N N . ASN A 1 287 ? 25.925 0.549 -20.868 1.00 80.31 287 ASN A N 1
ATOM 2184 C CA . ASN A 1 287 ? 25.544 1.199 -19.612 1.00 80.31 287 ASN A CA 1
ATOM 2185 C C . ASN A 1 287 ? 24.667 0.301 -18.726 1.00 80.31 287 ASN A C 1
ATOM 2187 O O . ASN A 1 287 ? 24.291 0.716 -17.635 1.00 80.31 287 ASN A O 1
ATOM 2191 N N . TYR A 1 288 ? 24.318 -0.895 -19.202 1.00 83.06 288 TYR A N 1
ATOM 2192 C CA . TYR A 1 288 ? 23.457 -1.832 -18.493 1.00 83.06 288 TYR A CA 1
ATOM 2193 C C . TYR A 1 288 ? 24.262 -3.024 -17.996 1.00 83.06 288 TYR A C 1
ATOM 2195 O O . TYR A 1 288 ? 25.164 -3.488 -18.706 1.00 83.06 288 TYR A O 1
ATOM 2203 N N . PRO A 1 289 ? 23.931 -3.573 -16.818 1.00 82.38 289 PRO A N 1
ATOM 2204 C CA . PRO A 1 289 ? 24.607 -4.765 -16.347 1.00 82.38 289 PRO A CA 1
ATOM 2205 C C . PRO A 1 289 ? 24.285 -5.986 -17.224 1.00 82.38 289 PRO A C 1
ATOM 2207 O O . PRO A 1 289 ? 23.310 -6.035 -17.986 1.00 82.38 289 PRO A O 1
ATOM 2210 N N . GLY A 1 290 ? 25.150 -6.996 -17.134 1.00 83.31 290 GLY A N 1
ATOM 2211 C CA . GLY A 1 290 ? 25.032 -8.211 -17.934 1.00 83.31 290 GLY A CA 1
ATOM 2212 C C . GLY A 1 290 ? 23.695 -8.922 -17.708 1.00 83.31 290 GLY A C 1
ATOM 2213 O O . GLY A 1 290 ? 23.284 -9.145 -16.575 1.00 83.31 290 GLY A O 1
ATOM 2214 N N . GLY A 1 291 ? 23.022 -9.308 -18.795 1.00 84.19 291 GLY A N 1
ATOM 2215 C CA . GLY A 1 291 ? 21.758 -10.047 -18.729 1.00 84.19 291 GLY A CA 1
ATOM 2216 C C . GLY A 1 291 ? 20.498 -9.183 -18.627 1.00 84.19 291 GLY A C 1
ATOM 2217 O O . GLY A 1 291 ? 19.406 -9.747 -18.534 1.00 84.19 291 GLY A O 1
ATOM 2218 N N . TRP A 1 292 ? 20.606 -7.848 -18.695 1.00 88.31 292 TRP A N 1
ATOM 2219 C CA . TRP A 1 292 ? 19.417 -6.993 -18.741 1.00 88.31 292 TRP A CA 1
ATOM 2220 C C . TRP A 1 292 ? 18.548 -7.323 -19.948 1.00 88.31 292 TRP A C 1
ATOM 2222 O O . TRP A 1 292 ? 19.068 -7.466 -21.060 1.00 88.31 292 TRP A O 1
ATOM 2232 N N . PRO A 1 293 ? 17.222 -7.436 -19.769 1.00 91.69 293 PRO A N 1
ATOM 2233 C CA . PRO A 1 293 ? 16.338 -7.624 -20.895 1.00 91.69 293 PRO A CA 1
ATOM 2234 C C . PRO A 1 293 ? 16.357 -6.373 -21.770 1.00 91.69 293 PRO A C 1
ATOM 2236 O O . PRO A 1 293 ? 16.321 -5.242 -21.290 1.00 91.69 293 PRO A O 1
ATOM 2239 N N . TYR A 1 294 ? 16.402 -6.601 -23.076 1.00 91.56 294 TYR A N 1
ATOM 2240 C CA . TYR A 1 294 ? 16.232 -5.571 -24.083 1.00 91.56 294 TYR A CA 1
ATOM 2241 C C . TYR A 1 294 ? 15.521 -6.144 -25.310 1.00 91.56 294 TYR A C 1
ATOM 2243 O O . TYR A 1 294 ? 15.440 -7.366 -25.491 1.00 91.56 294 TYR A O 1
ATOM 2251 N N . ILE A 1 295 ? 15.017 -5.244 -26.147 1.00 90.25 295 ILE A N 1
ATOM 2252 C CA . ILE A 1 295 ? 14.537 -5.505 -27.500 1.00 90.25 295 ILE A CA 1
ATOM 2253 C C . ILE A 1 295 ? 15.482 -4.816 -28.474 1.00 90.25 295 ILE A C 1
ATOM 2255 O O . ILE A 1 295 ? 15.911 -3.686 -28.239 1.00 90.25 295 ILE A O 1
ATOM 2259 N N . THR A 1 296 ? 15.771 -5.479 -29.589 1.00 89.62 296 THR A N 1
ATOM 2260 C CA . THR A 1 296 ? 16.466 -4.878 -30.725 1.00 89.62 296 THR A CA 1
ATOM 2261 C C . THR A 1 296 ? 15.472 -4.544 -31.824 1.00 89.62 296 THR A C 1
ATOM 2263 O O . THR A 1 296 ? 14.614 -5.354 -32.161 1.00 89.62 296 THR A O 1
ATOM 2266 N N . TRP A 1 297 ? 15.614 -3.362 -32.410 1.00 87.88 297 TRP A N 1
ATOM 2267 C CA . TRP A 1 297 ? 14.841 -2.939 -33.573 1.00 87.88 297 TRP A CA 1
ATOM 2268 C C . TRP A 1 297 ? 15.740 -2.169 -34.541 1.00 87.88 297 TRP A C 1
ATOM 2270 O O . TRP A 1 297 ? 16.866 -1.802 -34.203 1.00 87.88 297 TRP A O 1
ATOM 2280 N N . ARG A 1 298 ? 15.275 -1.951 -35.772 1.00 87.19 298 ARG A N 1
ATOM 2281 C CA . ARG A 1 298 ? 16.009 -1.178 -36.779 1.00 87.19 298 ARG A CA 1
ATOM 2282 C C . ARG A 1 298 ? 15.219 0.071 -37.154 1.00 87.19 298 ARG A C 1
ATOM 2284 O O . ARG A 1 298 ? 14.090 -0.046 -37.622 1.00 87.19 298 ARG A O 1
ATOM 2291 N N . GLY A 1 299 ? 15.829 1.244 -36.996 1.00 86.69 299 GLY A N 1
ATOM 2292 C CA . GLY A 1 299 ? 15.209 2.515 -37.363 1.00 86.69 299 GLY A CA 1
ATOM 2293 C C . GLY A 1 299 ? 16.055 3.761 -37.076 1.00 86.69 299 GLY A C 1
ATOM 2294 O O . GLY A 1 299 ? 17.187 3.662 -36.582 1.00 86.69 299 GLY A O 1
ATOM 2295 N N . PRO A 1 300 ? 15.549 4.944 -37.467 1.00 85.31 300 PRO A N 1
ATOM 2296 C CA . PRO A 1 300 ? 16.210 6.224 -37.225 1.00 85.31 300 PRO A CA 1
ATOM 2297 C C . PRO A 1 300 ? 16.196 6.604 -35.738 1.00 85.31 300 PRO A C 1
ATOM 2299 O O . PRO A 1 300 ? 15.522 5.970 -34.928 1.00 85.31 300 PRO A O 1
ATOM 2302 N N . VAL A 1 301 ? 16.948 7.642 -35.369 1.00 82.19 301 VAL A N 1
ATOM 2303 C CA . VAL A 1 301 ? 16.904 8.207 -34.013 1.00 82.19 301 VAL A CA 1
ATOM 2304 C C . VAL A 1 301 ? 15.544 8.862 -33.794 1.00 82.19 301 VAL A C 1
ATOM 2306 O O . VAL A 1 301 ? 15.028 9.559 -34.669 1.00 82.19 301 VAL A O 1
ATOM 2309 N N . ILE A 1 302 ? 14.972 8.664 -32.612 1.00 79.88 302 ILE A N 1
ATOM 2310 C CA . ILE A 1 302 ? 13.757 9.348 -32.185 1.00 79.88 302 ILE A CA 1
ATOM 2311 C C . ILE A 1 302 ? 14.173 10.402 -31.147 1.00 79.88 302 ILE A C 1
ATOM 2313 O O . ILE A 1 302 ? 14.744 10.046 -30.121 1.00 79.88 302 ILE A O 1
ATOM 2317 N N . PRO A 1 303 ? 13.949 11.707 -31.376 1.00 74.00 303 PRO A N 1
ATOM 2318 C CA . PRO A 1 303 ? 14.264 12.734 -30.384 1.00 74.00 303 PRO A CA 1
ATOM 2319 C C . PRO A 1 303 ? 13.556 12.480 -29.043 1.00 74.00 303 PRO A C 1
ATOM 2321 O O . PRO A 1 303 ? 12.477 11.889 -29.021 1.00 74.00 303 PRO A O 1
ATOM 2324 N N . SER A 1 304 ? 14.102 12.992 -27.932 1.00 66.12 304 SER A N 1
ATOM 2325 C CA . SER A 1 304 ? 13.506 12.853 -26.583 1.00 66.12 304 SER A CA 1
ATOM 2326 C C . SER A 1 304 ? 12.042 13.287 -26.514 1.00 66.12 304 SER A C 1
ATOM 2328 O O . SER A 1 304 ? 11.249 12.668 -25.815 1.00 66.12 304 SER A O 1
ATOM 2330 N N . ALA A 1 305 ? 11.669 14.322 -27.267 1.00 66.50 305 ALA A N 1
ATOM 2331 C CA . ALA A 1 305 ? 10.298 14.821 -27.333 1.00 66.50 305 ALA A CA 1
ATOM 2332 C C . ALA A 1 305 ? 9.337 13.908 -28.126 1.00 66.50 305 ALA A C 1
ATOM 2334 O O . ALA A 1 305 ? 8.154 14.216 -28.227 1.00 66.50 305 ALA A O 1
ATOM 2335 N N . GLY A 1 306 ? 9.825 12.825 -28.747 1.00 71.44 306 GLY A N 1
ATOM 2336 C CA . GLY A 1 306 ? 9.021 11.888 -29.541 1.00 71.44 306 GLY A CA 1
ATOM 2337 C C . GLY A 1 306 ? 8.377 12.495 -30.795 1.00 71.44 306 GLY A C 1
ATOM 2338 O O . GLY A 1 306 ? 7.547 11.858 -31.443 1.00 71.44 306 GLY A O 1
ATOM 2339 N N . ASN A 1 307 ? 8.752 13.721 -31.160 1.00 74.12 307 ASN A N 1
ATOM 2340 C CA . ASN A 1 307 ? 8.057 14.558 -32.138 1.00 74.12 307 ASN A CA 1
ATOM 2341 C C . ASN A 1 307 ? 8.547 14.386 -33.588 1.00 74.12 307 ASN A C 1
ATOM 2343 O O . ASN A 1 307 ? 8.221 15.203 -34.446 1.00 74.12 307 ASN A O 1
ATOM 2347 N N . GLY A 1 308 ? 9.300 13.327 -33.895 1.00 79.88 308 GLY A N 1
ATOM 2348 C CA . GLY A 1 308 ? 9.829 13.107 -35.241 1.00 79.88 308 GLY A CA 1
ATOM 2349 C C . GLY A 1 308 ? 10.875 12.003 -35.310 1.00 79.88 308 GLY A C 1
ATOM 2350 O O . GLY A 1 308 ? 11.044 11.244 -34.360 1.00 79.88 308 GLY A O 1
ATOM 2351 N N . LEU A 1 309 ? 11.567 11.940 -36.446 1.00 83.94 309 LEU A N 1
ATOM 2352 C CA . LEU A 1 309 ? 12.665 11.016 -36.726 1.00 83.94 309 LEU A CA 1
ATOM 2353 C C . LEU A 1 309 ? 13.881 11.823 -37.195 1.00 83.94 309 LEU A C 1
ATOM 2355 O O . LEU A 1 309 ? 13.729 12.762 -37.977 1.00 83.94 309 LEU A O 1
ATOM 2359 N N . THR A 1 310 ? 15.079 11.463 -36.742 1.00 82.06 310 THR A N 1
ATOM 2360 C CA . THR A 1 310 ? 16.339 12.110 -37.128 1.00 82.06 310 THR A CA 1
ATOM 2361 C C . THR A 1 310 ? 17.427 11.077 -37.437 1.00 82.06 310 THR A C 1
ATOM 2363 O O . THR A 1 310 ? 17.444 9.970 -36.904 1.00 82.06 310 THR A O 1
ATOM 2366 N N . GLY A 1 311 ? 18.366 11.434 -38.315 1.00 81.25 311 GLY A N 1
ATOM 2367 C CA . GLY A 1 311 ? 19.548 10.613 -38.590 1.00 81.25 311 GLY A CA 1
ATOM 2368 C C . GLY A 1 311 ? 19.295 9.313 -39.377 1.00 81.25 311 GLY A C 1
ATOM 2369 O O . GLY A 1 311 ? 18.196 9.076 -39.884 1.00 81.25 311 GLY A O 1
ATOM 2370 N N . PRO A 1 312 ? 20.342 8.482 -39.537 1.00 83.50 312 PRO A N 1
ATOM 2371 C CA . PRO A 1 312 ? 20.279 7.257 -40.326 1.00 83.50 312 PRO A CA 1
ATOM 2372 C C . PRO A 1 312 ? 19.520 6.135 -39.606 1.00 83.50 312 PRO A C 1
ATOM 2374 O O . PRO A 1 312 ? 19.486 6.062 -38.374 1.00 83.50 312 PRO A O 1
ATOM 2377 N N . THR A 1 313 ? 18.957 5.225 -40.403 1.00 87.69 313 THR A N 1
ATOM 2378 C CA . THR A 1 313 ? 18.390 3.963 -39.913 1.00 87.69 313 THR A CA 1
ATOM 2379 C C . THR A 1 313 ? 19.512 3.018 -39.501 1.00 87.69 313 THR A C 1
ATOM 2381 O O . THR A 1 313 ? 20.330 2.644 -40.338 1.00 87.69 313 THR A O 1
ATOM 2384 N N . ASP A 1 314 ? 19.522 2.613 -38.234 1.00 87.69 314 ASP A N 1
ATOM 2385 C CA . ASP A 1 314 ? 20.524 1.706 -37.667 1.00 87.69 314 ASP A CA 1
ATOM 2386 C C . ASP A 1 314 ? 19.865 0.716 -36.694 1.00 87.69 314 ASP A C 1
ATOM 2388 O O . ASP A 1 314 ? 18.656 0.782 -36.458 1.00 87.69 314 ASP A O 1
ATOM 2392 N N . GLN A 1 315 ? 20.639 -0.222 -36.159 1.00 88.50 315 GLN A N 1
ATOM 2393 C CA . GLN A 1 315 ? 20.238 -1.056 -35.039 1.00 88.50 315 GLN A CA 1
ATOM 2394 C C . GLN A 1 315 ? 20.102 -0.209 -33.766 1.00 88.50 315 GLN A C 1
ATOM 2396 O O . GLN A 1 315 ? 20.946 0.628 -33.454 1.00 88.50 315 GLN A O 1
ATOM 2401 N N . ARG A 1 316 ? 19.011 -0.432 -33.039 1.00 87.81 316 ARG A N 1
ATOM 2402 C CA . ARG A 1 316 ? 18.596 0.320 -31.857 1.00 87.81 316 ARG A CA 1
ATOM 2403 C C . ARG A 1 316 ? 18.136 -0.645 -30.769 1.00 87.81 316 ARG A C 1
ATOM 2405 O O . ARG A 1 316 ? 17.771 -1.787 -31.063 1.00 87.81 316 ARG A O 1
ATOM 2412 N N . TRP A 1 317 ? 18.131 -0.177 -29.524 1.00 87.81 317 TRP A N 1
ATOM 2413 C CA . TRP A 1 317 ? 17.804 -0.997 -28.361 1.00 87.81 317 TRP A CA 1
ATOM 2414 C C . TRP A 1 317 ? 16.845 -0.289 -27.416 1.00 87.81 317 TRP A C 1
ATOM 2416 O O . TRP A 1 317 ? 16.995 0.897 -27.135 1.00 87.81 317 TRP A O 1
ATOM 2426 N N . ILE A 1 318 ? 15.898 -1.046 -26.881 1.00 87.50 318 ILE A N 1
ATOM 2427 C CA . ILE A 1 318 ? 15.043 -0.639 -25.765 1.00 87.50 318 ILE A CA 1
ATOM 2428 C C . ILE A 1 318 ? 15.390 -1.593 -24.631 1.00 87.50 318 ILE A C 1
ATOM 2430 O O . ILE A 1 318 ? 15.239 -2.796 -24.821 1.00 87.50 318 ILE A O 1
ATOM 2434 N N . ALA A 1 319 ? 15.888 -1.089 -23.509 1.00 89.06 319 ALA A N 1
ATOM 2435 C CA . ALA A 1 319 ? 16.247 -1.877 -22.332 1.00 89.06 319 ALA A CA 1
ATOM 2436 C C . ALA A 1 319 ? 15.204 -1.686 -21.223 1.00 89.06 319 ALA A C 1
ATOM 2438 O O . ALA A 1 319 ? 14.340 -0.816 -21.337 1.00 89.06 319 ALA A O 1
ATOM 2439 N N . ALA A 1 320 ? 15.253 -2.536 -20.197 1.00 89.56 320 ALA A N 1
ATOM 2440 C CA . ALA A 1 320 ? 14.442 -2.340 -18.998 1.00 89.56 320 ALA A CA 1
ATOM 2441 C C . ALA A 1 320 ? 14.957 -1.165 -18.176 1.00 89.56 320 ALA A C 1
ATOM 2443 O O . ALA A 1 320 ? 16.171 -0.995 -18.084 1.00 89.56 320 ALA A O 1
ATOM 2444 N N . ASP A 1 321 ? 14.031 -0.441 -17.554 1.00 86.38 321 ASP A N 1
ATOM 2445 C CA . ASP A 1 321 ? 14.279 0.794 -16.827 1.00 86.38 321 ASP A CA 1
ATOM 2446 C C . ASP A 1 321 ? 15.169 0.604 -15.606 1.00 86.38 321 ASP A C 1
ATOM 2448 O O . ASP A 1 321 ? 14.742 0.137 -14.554 1.00 86.38 321 ASP A O 1
ATOM 2452 N N . GLY A 1 322 ? 16.433 0.990 -15.767 1.00 84.88 322 GLY A N 1
ATOM 2453 C CA . GLY A 1 322 ? 17.434 1.033 -14.718 1.00 84.88 322 GLY A CA 1
ATOM 2454 C C . GLY A 1 322 ? 17.349 2.272 -13.830 1.00 84.88 322 GLY A C 1
ATOM 2455 O O . GLY A 1 322 ? 18.215 2.416 -12.982 1.00 84.88 322 GLY A O 1
ATOM 2456 N N . THR A 1 323 ? 16.381 3.182 -13.996 1.00 83.50 323 THR A N 1
ATOM 2457 C CA . THR A 1 323 ? 16.230 4.394 -13.156 1.00 83.50 323 THR A CA 1
ATOM 2458 C C . THR A 1 323 ? 15.212 4.235 -12.024 1.00 83.50 323 THR A C 1
ATOM 2460 O O . THR A 1 323 ? 15.052 5.137 -11.197 1.00 83.50 323 THR A O 1
ATOM 2463 N N . VAL A 1 324 ? 14.527 3.091 -11.959 1.00 86.88 324 VAL A N 1
ATOM 2464 C CA . VAL A 1 324 ? 13.512 2.764 -10.953 1.00 86.88 324 VAL A CA 1
ATOM 2465 C C . VAL A 1 324 ? 13.968 1.553 -10.130 1.00 86.88 324 VAL A C 1
ATOM 2467 O O . VAL A 1 324 ? 14.582 0.647 -10.692 1.00 86.88 324 VAL A O 1
ATOM 2470 N N . PRO A 1 325 ? 13.681 1.493 -8.817 1.00 89.44 325 PRO A N 1
ATOM 2471 C CA . PRO A 1 325 ? 14.049 0.340 -7.996 1.00 89.44 325 PRO A CA 1
ATOM 2472 C C . PRO A 1 325 ? 13.478 -0.970 -8.553 1.00 89.44 325 PRO A C 1
ATOM 2474 O O . PRO A 1 325 ? 12.320 -1.016 -8.971 1.00 89.44 325 PRO A O 1
ATOM 2477 N N . LEU A 1 326 ? 14.248 -2.062 -8.530 1.00 89.81 326 LEU A N 1
ATOM 2478 C CA . LEU A 1 326 ? 13.722 -3.383 -8.914 1.00 89.81 326 LEU A CA 1
ATOM 2479 C C . LEU A 1 326 ? 12.749 -3.897 -7.863 1.00 89.81 326 LEU A C 1
ATOM 2481 O O . LEU A 1 326 ? 11.788 -4.606 -8.172 1.00 89.81 326 LEU A O 1
ATOM 2485 N N . THR A 1 327 ? 12.983 -3.522 -6.612 1.00 91.94 327 THR A N 1
ATOM 2486 C CA . THR A 1 327 ? 12.125 -3.889 -5.508 1.00 91.94 327 THR A CA 1
ATOM 2487 C C . THR A 1 327 ? 10.829 -3.094 -5.573 1.00 91.94 327 THR A C 1
ATOM 2489 O O . THR A 1 327 ? 10.808 -1.873 -5.445 1.00 91.94 327 THR A O 1
ATOM 2492 N N . ALA A 1 328 ? 9.722 -3.809 -5.773 1.00 92.75 328 ALA A N 1
ATOM 2493 C CA . ALA A 1 328 ? 8.407 -3.190 -5.821 1.00 92.75 328 ALA A CA 1
ATOM 2494 C C . ALA A 1 328 ? 8.003 -2.584 -4.463 1.00 92.75 328 ALA A C 1
ATOM 2496 O O . ALA A 1 328 ? 8.460 -3.028 -3.404 1.00 92.75 328 ALA A O 1
ATOM 2497 N N . LEU A 1 329 ? 7.070 -1.635 -4.486 1.00 92.56 329 LEU A N 1
ATOM 2498 C CA . LEU A 1 329 ? 6.354 -1.130 -3.319 1.00 92.56 329 LEU A CA 1
ATOM 2499 C C . LEU A 1 329 ? 5.667 -2.280 -2.576 1.00 92.56 329 LEU A C 1
ATOM 2501 O O . LEU A 1 329 ? 5.032 -3.149 -3.186 1.00 92.56 329 LEU A O 1
ATOM 2505 N N . LEU A 1 330 ? 5.814 -2.308 -1.255 1.00 92.69 330 LEU A N 1
ATOM 2506 C CA . LEU A 1 330 ? 5.034 -3.178 -0.381 1.00 92.69 330 LEU A CA 1
ATOM 2507 C C . LEU A 1 330 ? 3.840 -2.376 0.142 1.00 92.69 330 LEU A C 1
ATOM 2509 O O . LEU A 1 330 ? 4.066 -1.370 0.820 1.00 92.69 330 LEU A O 1
ATOM 2513 N N . PRO A 1 331 ? 2.600 -2.799 -0.159 1.00 89.81 331 PRO A N 1
ATOM 2514 C CA . PRO A 1 331 ? 1.411 -2.198 0.432 1.00 89.81 331 PRO A CA 1
ATOM 2515 C C . PRO A 1 331 ? 1.416 -2.317 1.960 1.00 89.81 331 PRO A C 1
ATOM 2517 O O . PRO A 1 331 ? 2.208 -3.076 2.521 1.00 89.81 331 PRO A O 1
ATOM 2520 N N . LEU A 1 332 ? 0.512 -1.591 2.620 1.00 91.25 332 LEU A N 1
ATOM 2521 C CA . LEU A 1 332 ? 0.318 -1.689 4.067 1.00 91.25 332 LEU A CA 1
ATOM 2522 C C . LEU A 1 332 ? 0.181 -3.150 4.507 1.00 91.25 332 LEU A C 1
ATOM 2524 O O . LEU A 1 332 ? -0.627 -3.906 3.968 1.00 91.25 332 LEU A O 1
ATOM 2528 N N . THR A 1 333 ? 0.998 -3.530 5.482 1.00 90.69 333 THR A N 1
ATOM 2529 C CA . THR A 1 333 ? 1.030 -4.873 6.050 1.00 90.69 333 THR A CA 1
ATOM 2530 C C . THR A 1 333 ? 1.377 -4.799 7.533 1.00 90.69 333 THR A C 1
ATOM 2532 O O . THR A 1 333 ? 2.102 -3.901 7.966 1.00 90.69 333 THR A O 1
ATOM 2535 N N . ASP A 1 334 ? 0.853 -5.750 8.296 1.00 91.75 334 ASP A N 1
ATOM 2536 C CA . ASP A 1 334 ? 1.233 -6.085 9.673 1.00 91.75 334 ASP A CA 1
ATOM 2537 C C . ASP A 1 334 ? 2.036 -7.407 9.733 1.00 91.75 334 ASP A C 1
ATOM 2539 O O . ASP A 1 334 ? 2.650 -7.740 10.749 1.00 91.75 334 ASP A O 1
ATOM 2543 N N . GLU A 1 335 ? 2.199 -8.092 8.597 1.00 93.69 335 GLU A N 1
ATOM 2544 C CA . GLU A 1 335 ? 3.060 -9.269 8.454 1.00 93.69 335 GLU A CA 1
ATOM 2545 C C . GLU A 1 335 ? 4.563 -8.929 8.394 1.00 93.69 335 GLU A C 1
ATOM 2547 O O . GLU A 1 335 ? 5.120 -8.601 7.337 1.00 93.69 335 GLU A O 1
ATOM 2552 N N . ARG A 1 336 ? 5.251 -9.113 9.528 1.00 94.19 336 ARG A N 1
ATOM 2553 C CA . ARG A 1 336 ? 6.702 -8.901 9.685 1.00 94.19 336 ARG A CA 1
ATOM 2554 C C . ARG A 1 336 ? 7.539 -9.597 8.608 1.00 94.19 336 ARG A C 1
ATOM 2556 O O . ARG A 1 336 ? 8.444 -8.999 8.031 1.00 94.19 336 ARG A O 1
ATOM 2563 N N . GLU A 1 337 ? 7.229 -10.855 8.300 1.00 95.12 337 GLU A N 1
ATOM 2564 C CA . GLU A 1 337 ? 7.988 -11.650 7.325 1.00 95.12 337 GLU A CA 1
ATOM 2565 C C . GLU A 1 337 ? 7.949 -11.042 5.916 1.00 95.12 337 GLU A C 1
ATOM 2567 O O . GLU A 1 337 ? 8.978 -10.986 5.236 1.00 95.12 337 GLU A O 1
ATOM 2572 N N . LYS A 1 338 ? 6.786 -10.529 5.485 1.00 93.25 338 LYS A N 1
ATOM 2573 C CA . LYS A 1 338 ? 6.641 -9.852 4.186 1.00 93.25 338 LYS A CA 1
ATOM 2574 C C . LYS A 1 338 ? 7.462 -8.570 4.136 1.00 93.25 338 LYS A C 1
ATOM 2576 O O . LYS A 1 338 ? 8.105 -8.302 3.116 1.00 93.25 338 LYS A O 1
ATOM 2581 N N . PHE A 1 339 ? 7.456 -7.806 5.226 1.00 94.25 339 PHE A N 1
ATOM 2582 C CA . PHE A 1 339 ? 8.214 -6.568 5.343 1.00 94.25 339 PHE A CA 1
ATOM 2583 C C . PHE A 1 339 ? 9.728 -6.814 5.281 1.00 94.25 339 PHE A C 1
ATOM 2585 O O . PHE A 1 339 ? 10.400 -6.274 4.398 1.00 94.25 339 PHE A O 1
ATOM 2592 N N . THR A 1 340 ? 10.254 -7.714 6.117 1.00 94.00 340 THR A N 1
ATOM 2593 C CA . THR A 1 340 ? 11.674 -8.102 6.109 1.00 94.00 340 THR A CA 1
ATOM 2594 C C . THR A 1 340 ? 12.106 -8.655 4.751 1.00 94.00 340 THR A C 1
ATOM 2596 O O . THR A 1 340 ? 13.144 -8.260 4.214 1.00 94.00 340 THR A O 1
ATOM 2599 N N . ALA A 1 341 ? 11.298 -9.529 4.142 1.00 93.50 341 ALA A N 1
ATOM 2600 C CA . ALA A 1 341 ? 11.603 -10.079 2.826 1.00 93.50 341 ALA A CA 1
ATOM 2601 C C . ALA A 1 341 ? 11.670 -8.992 1.743 1.00 93.50 341 ALA A C 1
ATOM 2603 O O . ALA A 1 341 ? 12.475 -9.104 0.816 1.00 93.50 341 ALA A O 1
ATOM 2604 N N . ARG A 1 342 ? 10.846 -7.937 1.835 1.00 93.25 342 ARG A N 1
ATOM 2605 C CA . ARG A 1 342 ? 10.910 -6.823 0.884 1.00 93.25 342 ARG A CA 1
ATOM 2606 C C . ARG A 1 342 ? 12.128 -5.935 1.112 1.00 93.25 342 ARG A C 1
ATOM 2608 O O . ARG A 1 342 ? 12.814 -5.640 0.138 1.00 93.25 342 ARG A O 1
ATOM 2615 N N . LEU A 1 343 ? 12.427 -5.565 2.358 1.00 91.81 343 LEU A N 1
ATOM 2616 C CA . LEU A 1 343 ? 13.639 -4.806 2.691 1.00 91.81 343 LEU A CA 1
ATOM 2617 C C . LEU A 1 343 ? 14.903 -5.518 2.201 1.00 91.81 343 LEU A C 1
ATOM 2619 O O . LEU A 1 343 ? 15.787 -4.890 1.628 1.00 91.81 343 LEU A O 1
ATOM 2623 N N . GLN A 1 344 ? 14.973 -6.840 2.365 1.00 90.75 344 GLN A N 1
ATOM 2624 C CA . GLN A 1 344 ? 16.121 -7.619 1.912 1.00 90.75 344 GLN A CA 1
ATOM 2625 C C . GLN A 1 344 ? 16.293 -7.594 0.386 1.00 90.75 344 GLN A C 1
ATOM 2627 O O . GLN A 1 344 ? 17.427 -7.599 -0.092 1.00 90.75 344 GLN A O 1
ATOM 2632 N N . LYS A 1 345 ? 15.197 -7.560 -0.386 1.00 89.31 345 LYS A N 1
ATOM 2633 C CA . LYS A 1 345 ? 15.264 -7.442 -1.853 1.00 89.31 345 LYS A CA 1
ATOM 2634 C C . LYS A 1 345 ? 15.844 -6.100 -2.291 1.00 89.31 345 LYS A C 1
ATOM 2636 O O . LYS A 1 345 ? 16.659 -6.085 -3.203 1.00 89.31 345 LYS A O 1
ATOM 2641 N N . MET A 1 346 ? 15.501 -5.027 -1.580 1.00 86.94 346 MET A N 1
ATOM 2642 C CA . MET A 1 346 ? 15.955 -3.665 -1.877 1.00 86.94 346 MET A CA 1
ATOM 2643 C C . MET A 1 346 ? 17.479 -3.526 -1.829 1.00 86.94 346 MET A C 1
ATOM 2645 O O . MET A 1 346 ? 18.043 -2.724 -2.559 1.00 86.94 346 MET A O 1
ATOM 2649 N N . ILE A 1 347 ? 18.167 -4.343 -1.025 1.00 81.56 347 ILE A N 1
ATOM 2650 C CA . ILE A 1 347 ? 19.635 -4.372 -1.004 1.00 81.56 347 ILE A CA 1
ATOM 2651 C C . ILE A 1 347 ? 20.190 -4.752 -2.386 1.00 81.56 347 ILE A C 1
ATOM 2653 O O . ILE A 1 347 ? 21.180 -4.180 -2.808 1.00 81.56 347 ILE A O 1
ATOM 2657 N N . GLY A 1 348 ? 19.557 -5.663 -3.127 1.00 80.75 348 GLY A N 1
ATOM 2658 C CA . GLY A 1 348 ? 20.044 -6.049 -4.458 1.00 80.75 348 GLY A CA 1
ATOM 2659 C C . GLY A 1 348 ? 19.943 -4.933 -5.502 1.00 80.75 348 GLY A C 1
ATOM 2660 O O . GLY A 1 348 ? 20.711 -4.915 -6.460 1.00 80.75 348 GLY A O 1
ATOM 2661 N N . ASP A 1 349 ? 19.037 -3.973 -5.310 1.00 82.19 349 ASP A N 1
ATOM 2662 C CA . ASP A 1 349 ? 18.816 -2.885 -6.263 1.00 82.19 349 ASP A CA 1
ATOM 2663 C C . ASP A 1 349 ? 20.062 -1.989 -6.413 1.00 82.19 349 ASP A C 1
ATOM 2665 O O . ASP A 1 349 ? 20.316 -1.481 -7.506 1.00 82.19 349 ASP A O 1
ATOM 2669 N N . HIS A 1 350 ? 20.874 -1.820 -5.358 1.00 79.00 350 HIS A N 1
ATOM 2670 C CA . HIS A 1 350 ? 22.043 -0.926 -5.386 1.00 79.00 350 HIS A CA 1
ATOM 2671 C C . HIS A 1 350 ? 23.145 -1.393 -6.355 1.00 79.00 350 HIS A C 1
ATOM 2673 O O . HIS A 1 350 ? 24.037 -0.624 -6.707 1.00 79.00 350 HIS A O 1
ATOM 2679 N N . GLU A 1 351 ? 23.134 -2.664 -6.762 1.00 79.19 351 GLU A N 1
ATOM 2680 C CA . GLU A 1 351 ? 24.095 -3.226 -7.722 1.00 79.19 351 GLU A CA 1
ATOM 2681 C C . GLU A 1 351 ? 23.655 -3.001 -9.177 1.00 79.19 351 GLU A C 1
ATOM 2683 O O . GLU A 1 351 ? 24.454 -3.126 -10.107 1.00 79.19 351 GLU A O 1
ATOM 2688 N N . GLU A 1 352 ? 22.376 -2.679 -9.371 1.00 79.06 352 GLU A N 1
ATOM 2689 C CA . GLU A 1 352 ? 21.668 -2.815 -10.639 1.00 79.06 352 GLU A CA 1
ATOM 2690 C C . GLU A 1 352 ? 21.068 -1.484 -11.140 1.00 79.06 352 GLU A C 1
ATOM 2692 O O . GLU A 1 352 ? 20.913 -1.302 -12.350 1.00 79.06 352 GLU A O 1
ATOM 2697 N N . ILE A 1 353 ? 20.732 -0.555 -10.235 1.00 79.56 353 ILE A N 1
ATOM 2698 C CA . ILE A 1 353 ? 19.912 0.631 -10.527 1.00 79.56 353 ILE A CA 1
ATOM 2699 C C . ILE A 1 353 ? 20.737 1.918 -10.613 1.00 79.56 353 ILE A C 1
ATOM 2701 O O . ILE A 1 353 ? 21.377 2.361 -9.659 1.00 79.56 353 ILE A O 1
ATOM 2705 N N . ASN A 1 354 ? 20.649 2.567 -11.771 1.00 72.56 354 ASN A N 1
ATOM 2706 C CA . ASN A 1 354 ? 21.256 3.853 -12.075 1.00 72.56 354 ASN A CA 1
ATOM 2707 C C . ASN A 1 354 ? 20.628 5.000 -11.268 1.00 72.56 354 ASN A C 1
ATOM 2709 O O . ASN A 1 354 ? 19.461 4.989 -10.873 1.00 72.56 354 ASN A O 1
ATOM 2713 N N . HIS A 1 355 ? 21.429 6.040 -11.048 1.00 67.00 355 HIS A N 1
ATOM 2714 C CA . HIS A 1 355 ? 21.050 7.182 -10.228 1.00 67.00 355 HIS A CA 1
ATOM 2715 C C . HIS A 1 355 ? 20.058 8.128 -10.920 1.00 67.00 355 HIS A C 1
ATOM 2717 O O . HIS A 1 355 ? 20.383 8.706 -11.959 1.00 67.00 355 HIS A O 1
ATOM 2723 N N . ALA A 1 356 ? 18.917 8.382 -10.268 1.00 65.94 356 ALA A N 1
ATOM 2724 C CA . ALA A 1 356 ? 18.043 9.520 -10.559 1.00 65.94 356 ALA A CA 1
ATOM 2725 C C . ALA A 1 356 ? 17.085 9.825 -9.383 1.00 65.94 356 ALA A C 1
ATOM 2727 O O . ALA A 1 356 ? 15.880 9.670 -9.497 1.00 65.94 356 ALA A O 1
ATOM 2728 N N . ILE A 1 357 ? 17.592 10.256 -8.221 1.00 74.38 357 ILE A N 1
ATOM 2729 C CA . ILE A 1 357 ? 16.735 10.479 -7.035 1.00 74.38 357 ILE A CA 1
ATOM 2730 C C . ILE A 1 357 ? 15.802 11.685 -7.230 1.00 74.38 357 ILE A C 1
ATOM 2732 O O . ILE A 1 357 ? 16.261 12.816 -7.400 1.00 74.38 357 ILE A O 1
ATOM 2736 N N . ASN A 1 358 ? 14.492 11.463 -7.084 1.00 76.56 358 ASN A N 1
ATOM 2737 C CA . ASN A 1 358 ? 13.472 12.508 -7.124 1.00 76.56 358 ASN A CA 1
ATOM 2738 C C . ASN A 1 358 ? 12.614 12.517 -5.845 1.00 76.56 358 ASN A C 1
ATOM 2740 O O . ASN A 1 358 ? 11.683 11.733 -5.670 1.00 76.56 358 ASN A O 1
ATOM 2744 N N . MET A 1 359 ? 12.892 13.452 -4.935 1.00 77.06 359 MET A N 1
ATOM 2745 C CA . MET A 1 359 ? 12.214 13.518 -3.632 1.00 77.06 359 MET A CA 1
ATOM 2746 C C . MET A 1 359 ? 10.717 13.869 -3.727 1.00 77.06 359 MET A C 1
ATOM 2748 O O . MET A 1 359 ? 9.939 13.490 -2.853 1.00 77.06 359 MET A O 1
ATOM 2752 N N . ASN A 1 360 ? 10.273 14.530 -4.801 1.00 77.75 360 ASN A N 1
ATOM 2753 C CA . ASN A 1 360 ? 8.844 14.797 -5.008 1.00 77.75 360 ASN A CA 1
ATOM 2754 C C . ASN A 1 360 ? 8.065 13.505 -5.281 1.00 77.75 360 ASN A C 1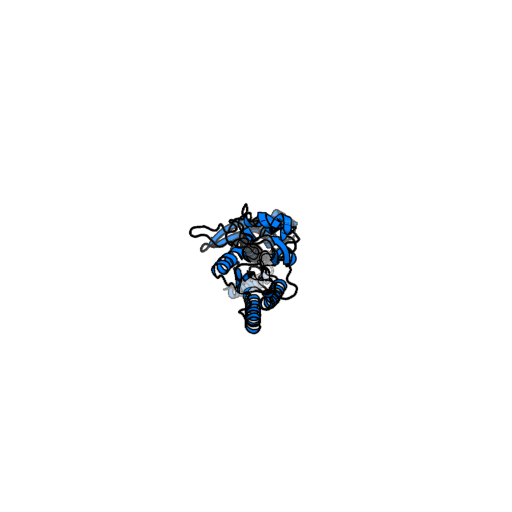
ATOM 2756 O O . ASN A 1 360 ? 6.928 13.355 -4.833 1.00 77.75 360 ASN A O 1
ATOM 2760 N N . ILE A 1 361 ? 8.695 12.561 -5.984 1.00 79.56 361 ILE A N 1
ATOM 2761 C CA . ILE A 1 361 ? 8.149 11.222 -6.215 1.00 79.56 361 ILE A CA 1
ATOM 2762 C C . ILE A 1 361 ? 8.066 10.469 -4.887 1.00 79.56 361 ILE A C 1
ATOM 2764 O O . ILE A 1 361 ? 7.022 9.892 -4.595 1.00 79.56 361 ILE A O 1
ATOM 2768 N N . ALA A 1 362 ? 9.103 10.560 -4.051 1.00 81.75 362 ALA A N 1
ATOM 2769 C CA . ALA A 1 362 ? 9.129 9.955 -2.720 1.00 81.75 362 ALA A CA 1
ATOM 2770 C C . ALA A 1 362 ? 7.947 10.412 -1.848 1.00 81.75 362 ALA A C 1
ATOM 2772 O O . ALA A 1 362 ? 7.196 9.586 -1.337 1.00 81.75 362 ALA A O 1
ATOM 2773 N N . MET A 1 363 ? 7.737 11.728 -1.725 1.00 79.69 363 MET A N 1
ATOM 2774 C CA . MET A 1 363 ? 6.639 12.277 -0.918 1.00 79.69 363 MET A CA 1
ATOM 2775 C C . MET A 1 363 ? 5.263 11.900 -1.476 1.00 79.69 363 MET A C 1
ATOM 2777 O O . MET A 1 363 ? 4.376 11.512 -0.717 1.00 79.69 363 MET A O 1
ATOM 2781 N N . GLY A 1 364 ? 5.087 11.973 -2.800 1.00 82.50 364 GLY A N 1
ATOM 2782 C CA . GLY A 1 364 ? 3.832 11.585 -3.443 1.00 82.50 364 GLY A CA 1
ATOM 2783 C C . GLY A 1 364 ? 3.499 10.109 -3.219 1.00 82.50 364 GLY A C 1
ATOM 2784 O O . GLY A 1 364 ? 2.364 9.777 -2.882 1.00 82.50 364 GLY A O 1
ATOM 2785 N N . TRP A 1 365 ? 4.487 9.221 -3.356 1.00 84.56 365 TRP A N 1
ATOM 2786 C CA . TRP A 1 365 ? 4.296 7.786 -3.147 1.00 84.56 365 TRP A CA 1
ATOM 2787 C C . TRP A 1 365 ? 4.165 7.381 -1.690 1.00 84.56 365 TRP A C 1
ATOM 2789 O O . TRP A 1 365 ? 3.377 6.484 -1.405 1.00 84.56 365 TRP A O 1
ATOM 2799 N N . GLY A 1 366 ? 4.855 8.062 -0.774 1.00 87.06 366 GLY A N 1
ATOM 2800 C CA . GLY A 1 366 ? 4.673 7.854 0.658 1.00 87.06 366 GLY A CA 1
ATOM 2801 C C . GLY A 1 366 ? 3.212 8.014 1.057 1.00 87.06 366 GLY A C 1
ATOM 2802 O O . GLY A 1 366 ? 2.645 7.140 1.696 1.00 87.06 366 GLY A O 1
ATOM 2803 N N . ALA A 1 367 ? 2.562 9.076 0.592 1.00 83.75 367 ALA A N 1
ATOM 2804 C CA . ALA A 1 367 ? 1.155 9.279 0.890 1.00 83.75 367 ALA A CA 1
ATOM 2805 C C . ALA A 1 367 ? 0.222 8.397 0.023 1.00 83.75 367 ALA A C 1
ATOM 2807 O O . ALA A 1 367 ? -0.819 7.964 0.510 1.00 83.75 367 ALA A O 1
ATOM 2808 N N . MET A 1 368 ? 0.583 8.054 -1.229 1.00 83.31 368 MET A N 1
ATOM 2809 C CA . MET A 1 368 ? -0.231 7.139 -2.058 1.00 83.31 368 MET A CA 1
ATOM 2810 C C . MET A 1 368 ? -0.278 5.735 -1.466 1.00 83.31 368 MET A C 1
ATOM 2812 O O . MET A 1 368 ? -1.325 5.101 -1.485 1.00 83.31 368 MET A O 1
ATOM 2816 N N . ALA A 1 369 ? 0.829 5.266 -0.892 1.00 87.56 369 ALA A N 1
ATOM 2817 C CA . ALA A 1 369 ? 0.888 3.982 -0.203 1.00 87.56 369 ALA A CA 1
ATOM 2818 C C . ALA A 1 369 ? -0.078 3.904 0.994 1.00 87.56 369 ALA A C 1
ATOM 2820 O O . ALA A 1 369 ? -0.476 2.812 1.391 1.00 87.56 369 ALA A O 1
ATOM 2821 N N . LEU A 1 370 ? -0.464 5.059 1.547 1.00 87.44 370 LEU A N 1
ATOM 2822 C CA . LEU A 1 370 ? -1.420 5.188 2.647 1.00 87.44 370 LEU A CA 1
ATOM 2823 C C . LEU A 1 370 ? -2.844 5.489 2.168 1.00 87.44 370 LEU A C 1
ATOM 2825 O O . LEU A 1 370 ? -3.773 5.462 2.967 1.00 87.44 370 LEU A O 1
ATOM 2829 N N . SER A 1 371 ? -3.061 5.753 0.882 1.00 84.19 371 SER A N 1
ATOM 2830 C CA . SER A 1 371 ? -4.390 6.065 0.355 1.00 84.19 371 SER A CA 1
ATOM 2831 C C . SER A 1 371 ? -5.331 4.853 0.457 1.00 84.19 371 SER A C 1
ATOM 2833 O O . SER A 1 371 ? -4.969 3.764 0.005 1.00 84.19 371 SER A O 1
ATOM 2835 N N . PRO A 1 372 ? -6.570 5.017 0.962 1.00 77.00 372 PRO A N 1
ATOM 2836 C CA . PRO A 1 372 ? -7.589 3.967 0.916 1.00 77.00 372 PRO A CA 1
ATOM 2837 C C . PRO A 1 372 ? -7.919 3.501 -0.510 1.00 77.00 372 PRO A C 1
ATOM 2839 O O . PRO A 1 372 ? -8.120 2.309 -0.737 1.00 77.00 372 PRO A O 1
ATOM 2842 N N . GLY A 1 373 ? -7.910 4.412 -1.492 1.00 72.19 373 GLY A N 1
ATOM 2843 C CA . GLY A 1 373 ? -8.168 4.094 -2.904 1.00 72.19 373 GLY A CA 1
ATOM 2844 C C . GLY A 1 373 ? -7.140 3.130 -3.509 1.00 72.19 373 GLY A C 1
ATOM 2845 O O . GLY A 1 373 ? -7.469 2.344 -4.397 1.00 72.19 373 GLY A O 1
ATOM 2846 N N . PHE A 1 374 ? -5.917 3.120 -2.971 1.00 72.81 374 PHE A N 1
ATOM 2847 C CA . PHE A 1 374 ? -4.822 2.232 -3.379 1.00 72.81 374 PHE A CA 1
ATOM 2848 C C . PHE A 1 374 ? -4.834 0.881 -2.654 1.00 72.81 374 PHE A C 1
ATOM 2850 O O . PHE A 1 374 ? -3.990 0.037 -2.930 1.00 72.81 374 PHE A O 1
ATOM 2857 N N . ARG A 1 375 ? -5.783 0.645 -1.740 1.00 67.38 375 ARG A N 1
ATOM 2858 C CA . ARG A 1 375 ? -5.947 -0.643 -1.039 1.00 67.38 375 ARG A CA 1
ATOM 2859 C C . ARG A 1 375 ? -6.995 -1.554 -1.678 1.00 67.38 375 ARG A C 1
ATOM 2861 O O . ARG A 1 375 ? -7.103 -2.714 -1.296 1.00 67.38 375 ARG A O 1
ATOM 2868 N N . GLY A 1 376 ? -7.802 -1.025 -2.600 1.00 52.56 376 GLY A N 1
ATOM 2869 C CA . GLY A 1 376 ? -8.916 -1.741 -3.224 1.00 52.56 376 GLY A CA 1
ATOM 2870 C C . GLY A 1 376 ? -8.491 -2.883 -4.155 1.00 52.56 376 GLY A C 1
ATOM 2871 O O . GLY A 1 376 ? -7.317 -3.197 -4.321 1.00 52.56 376 GLY A O 1
ATOM 2872 N N . ILE A 1 377 ? -9.470 -3.493 -4.827 1.00 40.09 377 ILE A N 1
ATOM 2873 C CA . ILE A 1 377 ? -9.292 -4.657 -5.723 1.00 40.09 377 ILE A CA 1
ATOM 2874 C C . ILE A 1 377 ? -8.289 -4.376 -6.859 1.00 40.09 377 ILE A C 1
ATOM 2876 O O . ILE A 1 377 ? -7.634 -5.296 -7.345 1.00 40.09 377 ILE A O 1
ATOM 2880 N N . ASP A 1 378 ? -8.108 -3.107 -7.225 1.00 43.25 378 ASP A N 1
ATOM 2881 C CA . ASP A 1 378 ? -7.167 -2.645 -8.252 1.00 43.25 378 ASP A CA 1
ATOM 2882 C C . ASP A 1 378 ? -5.884 -2.009 -7.694 1.00 43.25 378 ASP A C 1
ATOM 2884 O O . ASP A 1 378 ? -4.984 -1.710 -8.481 1.00 43.25 378 ASP A O 1
ATOM 2888 N N . GLY A 1 379 ? -5.814 -1.835 -6.368 1.00 44.88 379 GLY A N 1
ATOM 2889 C CA . GLY A 1 379 ? -4.668 -1.366 -5.587 1.00 44.88 379 GLY A CA 1
ATOM 2890 C C . GLY A 1 379 ? -3.467 -2.288 -5.653 1.00 44.88 379 GLY A C 1
ATOM 2891 O O . GLY A 1 379 ? -3.659 -3.522 -5.841 1.00 44.88 379 GLY A O 1
#

pLDDT: mean 79.97, std 12.46, range [40.09, 96.88]

Radius of gyration: 38.24 Å; chains: 1; bounding box: 76×47×123 Å